Protein AF-K3WUP1-F1 (afdb_monomer)

Radius of gyration: 30.19 Å; Cα contacts (8 Å, |Δi|>4): 621; chains: 1; bounding box: 75×69×100 Å

Sequence (513 aa):
MDLMRRSAGNTTNGEFTIAFANGPIKFRSEEGVLYSRLFHIVDTDSDGYIGGAEGAAFIRRARLLNDANREIWRLASGGKSQEKLNKDCWFVAMKLVALVQSTGKCQMQSLYAGETLPLADFQFDRPPDNVLPDDSVPDFKRSFVVSVSTPVVVGSGYTRYTQYVISTKTNCKHFPCATAQVKRRFSDFEWLHQRLLSQFRGTIIPPIPEKRWTGNMDATFVEERRQALEHFINEVCNHEKLSQTLELQIILTASTEGLIAGKDILKVQSAAAAYVPTPASVTSLWSSWKDGIFLSSSSVQQVEIKTDDDYAKIGEHIEQYEKRISEVKRCSDLVYASQRSDGYEMSRFGSYLTALSVHEKNDNEMKRLAEIAGDNFETVSNLYQDQLDKILAMYVSIIRYQTGKVDAVKTVMSNRESAIYEVHQANASMQRNKERFAAARASSGAAASAMRAEQKMASAEDRMNHAKEQVQFIASSLKVESKRMDTGKTSDLKNALLALANLELDYHIQRAA

Nearest PDB structures (foldseek):
  8afz-assembly1_A  TM=7.523E-01  e=1.894E-14  Homo sapiens
  7blq-assembly1_L  TM=9.179E-01  e=4.693E-05  Thermochaetoides thermophila DSM 1495
  1x04-assembly1_A-2  TM=5.869E-01  e=2.512E-04  Homo sapiens
  1i49-assembly1_B  TM=5.441E-01  e=6.303E-03  Homo sapiens
  1wdz-assembly1_B  TM=5.493E-01  e=1.900E-02  Homo sapiens

Mean predicted aligned error: 9.32 Å

Secondary structure (DSSP, 8-state):
-----S-----SSSEEEEEETTEEEEEEHHHHHHHHHHHHHH-SS-SSSEEHHHHHHHHGGG---HHHHHHHHHHHTTTS--SEE-HHHHHHHHHHHHHHHHHS---HHHHHTT--PPPP---TT-S-TT----TTS------EEEEEPPPEEESSGGG-EEEEEEEEEE--TTSS-SEEEEEEEHHHHHHHHHHHHHH-TTS-PPP-----SSSTT-HHHHHHHHHHHHHHHHHHHHSTTGGG-HHHHHHHH--HHHHHHHHHHS---TT-SS----HHHHHHHHHHHHTTGGGTT--SPPPP-PPPHHHHHHHHHHHHHHHHHHHHHHHHHHHHHHHHHHHHHHHHHHHHHHHHHHH--S-HHHHHHHHHHHHHHHHHHHHHHHHHHHHIIIIIHHHHHHHHHHHHHHHHHHHHHHHHHHHHHHHHHHHHHHHHHHHHHHSTT-HHHHHHHHHHHHHHHHHHHHHHHHHHHHHHHHHHHHHHHHTTHHHHHHHHHHHHHHHHHHHHHHHH-

Structure (mmCIF, N/CA/C/O backbone):
data_AF-K3WUP1-F1
#
_entry.id   AF-K3WUP1-F1
#
loop_
_atom_site.group_PDB
_atom_site.id
_atom_site.type_symbol
_atom_site.label_atom_id
_atom_site.label_alt_id
_atom_site.label_comp_id
_atom_site.label_asym_id
_atom_site.label_entity_id
_atom_site.label_seq_id
_atom_site.pdbx_PDB_ins_code
_atom_site.Cartn_x
_atom_site.Cartn_y
_atom_site.Cartn_z
_atom_site.occupancy
_atom_site.B_iso_or_equiv
_atom_site.auth_seq_id
_atom_site.auth_comp_id
_atom_site.auth_asym_id
_atom_site.auth_atom_id
_atom_site.pdbx_PDB_model_num
ATOM 1 N N . MET A 1 1 ? -29.099 -9.195 -11.859 1.00 32.31 1 MET A N 1
ATOM 2 C CA . MET A 1 1 ? -30.384 -8.829 -11.223 1.00 32.31 1 MET A CA 1
ATOM 3 C C . MET A 1 1 ? -31.440 -9.937 -11.362 1.00 32.31 1 MET A C 1
ATOM 5 O O . MET A 1 1 ? -32.612 -9.635 -11.249 1.00 32.31 1 MET A O 1
ATOM 9 N N . ASP A 1 2 ? -31.061 -11.216 -11.515 1.00 30.95 2 ASP A N 1
ATOM 10 C CA . ASP A 1 2 ? -32.037 -12.280 -11.830 1.00 30.95 2 ASP A CA 1
ATOM 11 C C . ASP A 1 2 ? -31.750 -13.628 -11.139 1.00 30.95 2 ASP A C 1
ATOM 13 O O . ASP A 1 2 ? -31.828 -14.691 -11.740 1.00 30.95 2 ASP A O 1
ATOM 17 N N . LEU A 1 3 ? -31.425 -13.599 -9.840 1.00 27.55 3 LEU A N 1
ATOM 18 C CA . LEU A 1 3 ? -31.334 -14.815 -9.005 1.00 27.55 3 LEU A CA 1
ATOM 19 C C . LEU A 1 3 ? -31.997 -14.668 -7.615 1.00 27.55 3 LEU A C 1
ATOM 21 O O . LEU A 1 3 ? -31.815 -15.509 -6.745 1.00 27.55 3 LEU A O 1
ATOM 25 N N . MET A 1 4 ? -32.832 -13.641 -7.402 1.00 31.47 4 MET A N 1
ATOM 26 C CA . MET A 1 4 ? -33.546 -13.402 -6.128 1.00 31.47 4 MET A CA 1
ATOM 27 C C . MET A 1 4 ? -34.957 -14.021 -6.046 1.00 31.47 4 MET A C 1
ATOM 29 O O . MET A 1 4 ? -35.785 -13.605 -5.239 1.00 31.47 4 MET A O 1
ATOM 33 N N . ARG A 1 5 ? -35.272 -15.041 -6.848 1.00 34.00 5 ARG A N 1
ATOM 34 C CA . ARG A 1 5 ? -36.578 -15.718 -6.797 1.00 34.00 5 ARG A CA 1
ATOM 35 C C . ARG A 1 5 ? -36.406 -17.226 -6.688 1.00 34.00 5 ARG A C 1
ATOM 37 O O . ARG A 1 5 ? -36.456 -17.910 -7.702 1.00 34.00 5 ARG A O 1
ATOM 44 N N . ARG A 1 6 ? -36.248 -17.731 -5.459 1.00 32.34 6 ARG A N 1
ATOM 45 C CA . ARG A 1 6 ? -36.786 -19.033 -4.997 1.00 32.34 6 ARG A CA 1
ATOM 46 C C . ARG A 1 6 ? -36.466 -19.282 -3.516 1.00 32.34 6 ARG A C 1
ATOM 48 O O . ARG A 1 6 ? -35.546 -20.007 -3.187 1.00 32.34 6 ARG A O 1
ATOM 55 N N . SER A 1 7 ? -37.257 -18.642 -2.655 1.00 31.16 7 SER A N 1
ATOM 56 C CA . SER A 1 7 ? -37.889 -19.178 -1.430 1.00 31.16 7 SER A CA 1
ATOM 57 C C . SER A 1 7 ? -38.340 -17.982 -0.585 1.00 31.16 7 SER A C 1
ATOM 59 O O . SER A 1 7 ? -37.679 -17.560 0.361 1.00 31.16 7 SER A O 1
ATOM 61 N N . ALA A 1 8 ? -39.445 -17.361 -0.994 1.00 37.00 8 ALA A N 1
ATOM 62 C CA . ALA A 1 8 ? -40.066 -16.288 -0.232 1.00 37.00 8 ALA A CA 1
ATOM 63 C C . ALA A 1 8 ? -40.788 -16.896 0.980 1.00 37.00 8 ALA A C 1
ATOM 65 O O . ALA A 1 8 ? -41.881 -17.442 0.845 1.00 37.00 8 ALA A O 1
ATOM 66 N N . GLY A 1 9 ? -40.154 -16.819 2.148 1.00 33.12 9 GLY A N 1
ATOM 67 C CA . GLY A 1 9 ? -40.811 -16.934 3.446 1.00 33.12 9 GLY A CA 1
ATOM 68 C C . GLY A 1 9 ? -41.022 -15.533 4.019 1.00 33.12 9 GLY A C 1
ATOM 69 O O . GLY A 1 9 ? -40.049 -14.859 4.328 1.00 33.12 9 GLY A O 1
ATOM 70 N N . ASN A 1 10 ? -42.287 -15.107 4.081 1.00 35.31 10 ASN A N 1
ATOM 71 C CA . ASN A 1 10 ? -42.861 -13.961 4.805 1.00 35.31 10 ASN A CA 1
ATOM 72 C C . ASN A 1 10 ? -41.885 -12.934 5.434 1.00 35.31 10 ASN A C 1
ATOM 74 O O . ASN A 1 10 ? -41.433 -13.096 6.566 1.00 35.31 10 ASN A O 1
ATOM 78 N N . THR A 1 11 ? -41.653 -11.816 4.744 1.00 40.75 11 THR A N 1
ATOM 79 C CA . THR A 1 11 ? -40.975 -10.620 5.271 1.00 40.75 11 THR A CA 1
ATOM 80 C C . THR A 1 11 ? -41.997 -9.604 5.785 1.00 40.75 11 THR A C 1
ATOM 82 O O . THR A 1 11 ? -42.521 -8.795 5.023 1.00 40.75 11 THR A O 1
ATOM 85 N N . THR A 1 12 ? -42.268 -9.618 7.093 1.00 40.31 12 THR A N 1
ATOM 86 C CA . THR A 1 12 ? -43.030 -8.547 7.779 1.00 40.31 12 THR A CA 1
ATOM 87 C C . THR A 1 12 ? -42.296 -7.912 8.959 1.00 40.31 12 THR A C 1
ATOM 89 O O . THR A 1 12 ? -42.882 -7.141 9.699 1.00 40.31 12 THR A O 1
ATOM 92 N N . ASN A 1 13 ? -41.002 -8.163 9.108 1.00 50.41 13 ASN A N 1
ATOM 93 C CA . ASN A 1 13 ? -40.046 -7.348 9.862 1.00 50.41 13 ASN A CA 1
ATOM 94 C C . ASN A 1 13 ? -38.678 -7.619 9.225 1.00 50.41 13 ASN A C 1
ATOM 96 O O . ASN A 1 13 ? -38.536 -8.629 8.543 1.00 50.41 13 ASN A O 1
ATOM 100 N N . GLY A 1 14 ? -37.690 -6.735 9.370 1.00 70.62 14 GLY A N 1
ATOM 101 C CA . GLY A 1 14 ? -36.352 -6.879 8.771 1.00 70.62 14 GLY A CA 1
ATOM 102 C C . GLY A 1 14 ? -35.515 -8.045 9.322 1.00 70.62 14 GLY A C 1
ATOM 103 O O . GLY A 1 14 ? -34.340 -7.857 9.615 1.00 70.62 14 GLY A O 1
ATOM 104 N N . GLU A 1 15 ? -36.105 -9.223 9.487 1.00 85.81 15 GLU A N 1
ATOM 105 C CA . GLU A 1 15 ? -35.536 -10.452 10.017 1.00 85.81 15 GLU A CA 1
ATOM 106 C C . GLU A 1 15 ? -35.808 -11.609 9.045 1.00 85.81 15 GLU A C 1
ATOM 108 O O . GLU A 1 15 ? -36.813 -11.627 8.334 1.00 85.81 15 GLU A O 1
ATOM 113 N N . PHE A 1 16 ? -34.915 -12.591 9.019 1.00 91.38 16 PHE A N 1
ATOM 114 C CA . PHE A 1 16 ? -35.068 -13.838 8.274 1.00 91.38 16 PHE A CA 1
ATOM 115 C C . PHE A 1 16 ? -34.646 -15.016 9.153 1.00 91.38 16 PHE A C 1
ATOM 117 O O . PHE A 1 16 ? -34.071 -14.838 10.224 1.00 91.38 16 PHE A O 1
ATOM 124 N N . THR A 1 17 ? -34.971 -16.239 8.745 1.00 91.81 17 THR A N 1
ATOM 125 C CA . THR A 1 17 ? -34.700 -17.442 9.539 1.00 91.81 17 THR A CA 1
ATOM 126 C C . THR A 1 17 ? -33.963 -18.469 8.698 1.00 91.81 17 THR A C 1
ATOM 128 O O . THR A 1 17 ? -34.346 -18.712 7.557 1.00 91.81 17 THR A O 1
ATOM 131 N N . ILE A 1 18 ? -32.937 -19.088 9.276 1.00 92.19 18 ILE A N 1
ATOM 132 C CA . ILE A 1 18 ? -32.230 -20.228 8.687 1.00 92.19 18 ILE A CA 1
ATOM 133 C C . ILE A 1 18 ? -32.629 -21.481 9.469 1.00 92.19 18 ILE A C 1
ATOM 135 O O . ILE A 1 18 ? -32.572 -21.497 10.701 1.00 92.19 18 ILE A O 1
ATOM 139 N N . ALA A 1 19 ? -33.053 -22.531 8.767 1.00 89.81 19 ALA A N 1
ATOM 140 C CA . ALA A 1 19 ? -33.329 -23.826 9.382 1.00 89.81 19 ALA A CA 1
ATOM 141 C C . ALA A 1 19 ? -32.004 -24.533 9.702 1.00 89.81 19 ALA A C 1
ATOM 143 O O . ALA A 1 19 ? -31.214 -24.780 8.794 1.00 89.81 19 ALA A O 1
ATOM 144 N N . PHE A 1 20 ? -31.746 -24.857 10.975 1.00 89.81 20 PHE A N 1
ATOM 145 C CA . PHE A 1 20 ? -30.449 -25.405 11.373 1.00 89.81 20 PHE A CA 1
ATOM 146 C C . PHE A 1 20 ? -30.540 -26.481 12.463 1.00 89.81 20 PHE A C 1
ATOM 148 O O . PHE A 1 20 ? -30.850 -26.199 13.622 1.00 89.81 20 PHE A O 1
ATOM 155 N N . ALA A 1 21 ? -30.176 -27.717 12.106 1.00 83.19 21 ALA A N 1
ATOM 156 C CA . ALA A 1 21 ? -30.134 -28.886 12.990 1.00 83.19 21 ALA A CA 1
ATOM 157 C C . ALA A 1 21 ? -31.398 -29.049 13.862 1.00 83.19 21 ALA A C 1
ATOM 159 O O . ALA A 1 21 ? -32.394 -29.596 13.398 1.00 83.19 21 ALA A O 1
ATOM 160 N N . ASN A 1 22 ? -31.352 -28.563 15.107 1.00 80.31 22 ASN A N 1
ATOM 161 C CA . ASN A 1 22 ? -32.384 -28.744 16.129 1.00 80.31 22 ASN A CA 1
ATOM 162 C C . ASN A 1 22 ? -33.434 -27.619 16.179 1.00 80.31 22 ASN A C 1
ATOM 164 O O . ASN A 1 22 ? -34.315 -27.660 17.035 1.00 80.31 22 ASN A O 1
ATOM 168 N N . GLY A 1 23 ? -33.357 -26.610 15.307 1.00 85.75 23 GLY A N 1
ATOM 169 C CA . GLY A 1 23 ? -34.370 -25.559 15.261 1.00 85.75 23 GLY A CA 1
ATOM 170 C C . GLY A 1 23 ? -34.062 -24.411 14.297 1.00 85.75 23 GLY A C 1
ATOM 171 O O . GLY A 1 23 ? -32.940 -24.275 13.807 1.00 85.75 23 GLY A O 1
ATOM 172 N N . PRO A 1 24 ? -35.059 -23.568 13.995 1.00 90.88 24 PRO A N 1
ATOM 173 C CA . PRO A 1 24 ? -34.840 -22.332 13.256 1.00 90.88 24 PRO A CA 1
ATOM 174 C C . PRO A 1 24 ? -34.000 -21.336 14.069 1.00 90.88 24 PRO A C 1
ATOM 176 O O . PRO A 1 24 ? -34.234 -21.152 15.262 1.00 90.88 24 PRO A O 1
ATOM 179 N N . ILE A 1 25 ? -33.064 -20.648 13.413 1.00 92.62 25 ILE A N 1
ATOM 180 C CA . ILE A 1 25 ? -32.285 -19.548 13.997 1.00 92.62 25 ILE A CA 1
ATOM 181 C C . ILE A 1 25 ? -32.686 -18.254 13.293 1.00 92.62 25 ILE A C 1
ATOM 183 O O . ILE A 1 25 ? -32.638 -18.167 12.064 1.00 92.62 25 ILE A O 1
ATOM 187 N N . LYS A 1 26 ? -33.090 -17.249 14.074 1.00 92.56 26 LYS A N 1
ATOM 188 C CA . LYS A 1 26 ? -33.492 -15.931 13.564 1.00 92.56 26 LYS A CA 1
ATOM 189 C C . LYS A 1 26 ? -32.275 -15.044 13.331 1.00 92.56 26 LYS A C 1
ATOM 191 O O . LYS A 1 26 ? -31.355 -15.039 14.146 1.00 92.56 26 LYS A O 1
ATOM 196 N N . PHE A 1 27 ? -32.302 -14.250 12.271 1.00 93.50 27 PHE A N 1
ATOM 197 C CA . PHE A 1 27 ? -31.271 -13.285 11.904 1.00 93.50 27 PHE A CA 1
ATOM 198 C C . PHE A 1 27 ? -31.891 -11.938 11.558 1.00 93.50 27 PHE A C 1
ATOM 200 O O . PHE A 1 27 ? -32.943 -11.882 10.927 1.00 93.50 27 PHE A O 1
ATOM 207 N N . ARG A 1 28 ? -31.215 -10.851 11.918 1.00 93.06 28 ARG A N 1
ATOM 208 C CA . ARG A 1 28 ? -31.559 -9.491 11.495 1.00 93.06 28 ARG A CA 1
ATOM 209 C C . ARG A 1 28 ? -31.004 -9.213 10.101 1.00 93.06 28 ARG A C 1
ATOM 211 O O . ARG A 1 28 ? -29.988 -9.773 9.692 1.00 93.06 28 ARG A O 1
ATOM 218 N N . SER A 1 29 ? -31.627 -8.289 9.379 1.00 91.06 29 SER A N 1
ATOM 219 C CA . SER A 1 29 ? -31.197 -7.883 8.035 1.00 91.06 29 SER A CA 1
ATOM 220 C C . SER A 1 29 ? -29.746 -7.380 8.021 1.00 91.06 29 SER A C 1
ATOM 222 O O . SER A 1 29 ? -28.966 -7.763 7.153 1.00 91.06 29 SER A O 1
ATOM 224 N N . GLU A 1 30 ? -29.341 -6.609 9.036 1.00 92.12 30 GLU A N 1
ATOM 225 C CA . GLU A 1 30 ? -27.955 -6.142 9.198 1.00 92.12 30 GLU A CA 1
ATOM 226 C C . GLU A 1 30 ? -26.942 -7.285 9.390 1.00 92.12 30 GLU A C 1
ATOM 228 O O . GLU A 1 30 ? -25.858 -7.236 8.805 1.00 92.12 30 GLU A O 1
ATOM 233 N N . GLU A 1 31 ? -27.310 -8.342 10.130 1.00 93.69 31 GLU A N 1
ATOM 234 C CA . GLU A 1 31 ? -26.494 -9.554 10.283 1.00 93.69 31 GLU A CA 1
ATOM 235 C C . GLU A 1 31 ? -26.344 -10.240 8.922 1.00 93.69 31 GLU A C 1
ATOM 237 O O . GLU A 1 31 ? -25.234 -10.569 8.511 1.00 93.69 31 GLU A O 1
ATOM 242 N N . GLY A 1 32 ? -27.444 -10.383 8.175 1.00 93.31 32 GLY A N 1
ATOM 243 C CA . GLY A 1 32 ? -27.424 -10.992 6.847 1.00 93.31 32 GLY A CA 1
ATOM 244 C C . GLY A 1 32 ? -26.537 -10.245 5.850 1.00 93.31 32 GLY A C 1
ATOM 245 O O . GLY A 1 32 ? -25.759 -10.873 5.128 1.00 93.31 32 GLY A O 1
ATOM 246 N N . VAL A 1 33 ? -26.599 -8.909 5.834 1.00 93.19 33 VAL A N 1
ATOM 247 C CA . VAL A 1 33 ? -25.748 -8.074 4.970 1.00 93.19 33 VAL A CA 1
ATOM 248 C C . VAL A 1 33 ? -24.273 -8.226 5.343 1.00 93.19 33 VAL A C 1
ATOM 250 O O . VAL A 1 33 ? -23.444 -8.460 4.460 1.00 93.19 33 VAL A O 1
ATOM 253 N N . LEU A 1 34 ? -23.933 -8.120 6.631 1.00 93.81 34 LEU A N 1
ATOM 254 C CA . LEU A 1 34 ? -22.550 -8.241 7.093 1.00 93.81 34 LEU A CA 1
ATOM 255 C C . LEU A 1 34 ? -22.000 -9.646 6.829 1.00 93.81 34 LEU A C 1
ATOM 257 O O . LEU A 1 34 ? -20.973 -9.785 6.168 1.00 93.81 34 LEU A O 1
ATOM 261 N N . TYR A 1 35 ? -22.688 -10.688 7.293 1.00 95.81 35 TYR A N 1
ATOM 262 C CA . TYR A 1 35 ? -22.208 -12.068 7.205 1.00 95.81 35 TYR A CA 1
ATOM 263 C C . TYR A 1 35 ? -22.129 -12.555 5.762 1.00 95.81 35 TYR A C 1
ATOM 265 O O . TYR A 1 35 ? -21.192 -13.278 5.423 1.00 95.81 35 TYR A O 1
ATOM 273 N N . SER A 1 36 ? -23.028 -12.093 4.885 1.00 95.81 36 SER A N 1
ATOM 274 C CA . SER A 1 36 ? -22.901 -12.359 3.453 1.00 95.81 36 SER A CA 1
ATOM 275 C C . SER A 1 36 ? -21.663 -11.693 2.859 1.00 95.81 36 SER A C 1
ATOM 277 O O . SER A 1 36 ? -21.010 -12.307 2.026 1.00 95.81 36 SER A O 1
ATOM 279 N N . ARG A 1 37 ? -21.319 -10.455 3.229 1.00 95.69 37 ARG A N 1
ATOM 280 C CA . ARG A 1 37 ? -20.093 -9.811 2.724 1.00 95.69 37 ARG A CA 1
ATOM 281 C C . ARG A 1 37 ? -18.837 -10.498 3.256 1.00 95.69 37 ARG A C 1
ATOM 283 O O . ARG A 1 37 ? -17.911 -10.729 2.487 1.00 95.69 37 ARG A O 1
ATOM 290 N N . LEU A 1 38 ? -18.837 -10.879 4.534 1.00 95.94 38 LEU A N 1
ATOM 291 C CA . LEU A 1 38 ? -17.745 -11.647 5.132 1.00 95.94 38 LEU A CA 1
ATOM 292 C C . LEU A 1 38 ? -17.550 -12.997 4.448 1.00 95.94 38 LEU A C 1
ATOM 294 O O . LEU A 1 38 ? -16.412 -13.378 4.213 1.00 95.94 38 LEU A O 1
ATOM 298 N N . PHE A 1 39 ? -18.638 -13.670 4.068 1.00 96.50 39 PHE A N 1
ATOM 299 C CA . PHE A 1 39 ? -18.562 -14.916 3.310 1.00 96.50 39 PHE A CA 1
ATOM 300 C C . PHE A 1 39 ? -17.738 -14.741 2.027 1.00 96.50 39 PHE A C 1
ATOM 302 O O . PHE A 1 39 ? -16.751 -15.437 1.854 1.00 96.50 39 PHE A O 1
ATOM 309 N N . HIS A 1 40 ? -18.055 -13.744 1.189 1.00 96.06 40 HIS A N 1
ATOM 310 C CA . HIS A 1 40 ? -17.310 -13.513 -0.058 1.00 96.06 40 HIS A CA 1
ATOM 311 C C . HIS A 1 40 ? -15.842 -13.120 0.176 1.00 96.06 40 HIS A C 1
ATOM 313 O O . HIS A 1 40 ? -14.995 -13.413 -0.658 1.00 96.06 40 HIS A O 1
ATOM 319 N N . ILE A 1 41 ? -15.525 -12.418 1.275 1.00 95.00 41 ILE A N 1
ATOM 320 C CA . ILE A 1 41 ? -14.134 -12.063 1.617 1.00 95.00 41 ILE A CA 1
ATOM 321 C C . ILE A 1 41 ? -13.315 -13.313 1.950 1.00 95.00 41 ILE A C 1
ATOM 323 O O . ILE A 1 41 ? -12.129 -13.367 1.625 1.00 95.00 41 ILE A O 1
ATOM 327 N N . VAL A 1 42 ? -13.932 -14.259 2.657 1.00 95.19 42 VAL A N 1
ATOM 328 C CA . VAL A 1 42 ? -13.260 -15.431 3.226 1.00 95.19 42 VAL A CA 1
ATOM 329 C C . VAL A 1 42 ? -13.240 -16.610 2.252 1.00 95.19 42 VAL A C 1
ATOM 331 O O . VAL A 1 42 ? -12.269 -17.354 2.281 1.00 95.19 42 VAL A O 1
ATOM 334 N N . ASP A 1 43 ? -14.249 -16.743 1.390 1.00 95.12 43 ASP A N 1
ATOM 335 C CA . ASP A 1 43 ? -14.295 -17.693 0.270 1.00 95.12 43 ASP A CA 1
ATOM 336 C C . ASP A 1 43 ? -13.309 -17.236 -0.824 1.00 95.12 43 ASP A C 1
ATOM 338 O O . ASP A 1 43 ? -13.630 -16.436 -1.717 1.00 95.12 43 ASP A O 1
ATOM 342 N N . THR A 1 44 ? -12.047 -17.649 -0.678 1.00 91.81 44 THR A N 1
ATOM 343 C CA . THR A 1 44 ? -10.954 -17.145 -1.519 1.00 91.81 44 THR A CA 1
ATOM 344 C C . THR A 1 44 ? -10.881 -17.827 -2.876 1.00 91.81 44 THR A C 1
ATOM 346 O O . THR A 1 44 ? -10.443 -17.195 -3.843 1.00 91.81 44 THR A O 1
ATOM 349 N N . ASP A 1 45 ? -11.343 -19.073 -2.974 1.00 91.31 45 ASP A N 1
ATOM 350 C CA . ASP A 1 45 ? -11.391 -19.848 -4.215 1.00 91.31 45 ASP A CA 1
ATOM 351 C C . ASP A 1 45 ? -12.743 -19.748 -4.951 1.00 91.31 45 ASP A C 1
ATOM 353 O O . ASP A 1 45 ? -12.829 -20.154 -6.113 1.00 91.31 45 ASP A O 1
ATOM 357 N N . SER A 1 46 ? -13.742 -19.086 -4.353 1.00 92.19 46 SER A N 1
ATOM 358 C CA . SER A 1 46 ? -15.089 -18.881 -4.912 1.00 92.19 46 SER A CA 1
ATOM 359 C C . SER A 1 46 ? -15.829 -20.191 -5.178 1.00 92.19 46 SER A C 1
ATOM 361 O O . SER A 1 46 ? -16.593 -20.289 -6.146 1.00 92.19 46 SER A O 1
ATOM 363 N N . ASP A 1 47 ? -15.593 -21.207 -4.345 1.00 93.62 47 ASP A N 1
ATOM 364 C CA . ASP A 1 47 ? -16.246 -22.511 -4.463 1.00 93.62 47 ASP A CA 1
ATOM 365 C C . ASP A 1 47 ? -17.640 -22.552 -3.805 1.00 93.62 47 ASP A C 1
ATOM 367 O O . ASP A 1 47 ? -18.380 -23.529 -3.968 1.00 93.62 47 ASP A O 1
ATOM 371 N N . GLY A 1 48 ? -18.039 -21.473 -3.119 1.00 94.12 48 GLY A N 1
ATOM 372 C CA . GLY A 1 48 ? -19.318 -21.373 -2.421 1.00 94.12 48 GLY A CA 1
ATOM 373 C C . GLY A 1 48 ? -19.318 -22.035 -1.041 1.00 94.12 48 GLY A C 1
ATOM 374 O O . GLY A 1 48 ? -20.390 -22.210 -0.443 1.00 94.12 48 GLY A O 1
ATOM 375 N N . TYR A 1 49 ? -18.143 -22.368 -0.512 1.00 95.50 49 TYR A N 1
ATOM 376 C CA . TYR A 1 49 ? -17.913 -22.907 0.819 1.00 95.50 49 TYR A CA 1
ATOM 377 C C . TYR A 1 49 ? -16.728 -22.201 1.498 1.00 95.50 49 TYR A C 1
ATOM 379 O O . TYR A 1 49 ? -15.904 -21.553 0.878 1.00 95.50 49 TYR A O 1
ATOM 387 N N . ILE A 1 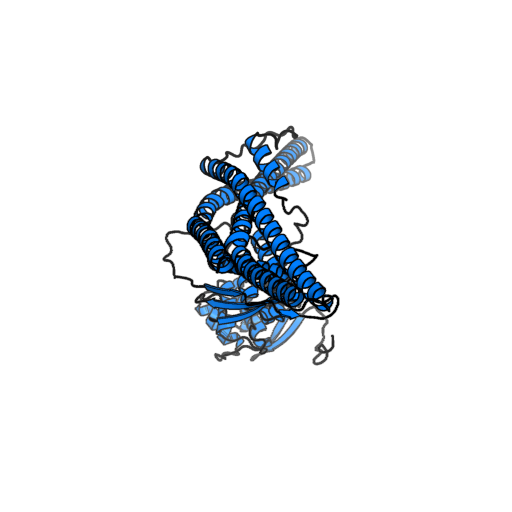50 ? -16.652 -22.312 2.825 1.00 94.75 50 ILE A N 1
ATOM 388 C CA . ILE A 1 50 ? -15.546 -21.781 3.628 1.00 94.75 50 ILE A CA 1
ATOM 389 C C . ILE A 1 50 ? -14.790 -22.970 4.205 1.00 94.75 50 ILE A C 1
ATOM 391 O O . ILE A 1 50 ? -15.325 -23.692 5.056 1.00 94.75 50 ILE A O 1
ATOM 395 N N . GLY A 1 51 ? -13.551 -23.181 3.778 1.00 92.75 51 GLY A N 1
ATOM 396 C CA . GLY A 1 51 ? -12.681 -24.213 4.328 1.00 92.75 51 GLY A CA 1
ATOM 397 C C . GLY A 1 51 ? -12.205 -23.900 5.748 1.00 92.75 51 GLY A C 1
ATOM 398 O O . GLY A 1 51 ? -12.119 -22.743 6.168 1.00 92.75 51 GLY A O 1
ATOM 399 N N . GLY A 1 52 ? -11.828 -24.940 6.500 1.00 89.75 52 GLY A N 1
ATOM 400 C CA . GLY A 1 52 ? -11.308 -24.795 7.868 1.00 89.75 52 GLY A CA 1
ATOM 401 C C . GLY A 1 52 ? -10.129 -23.824 8.000 1.00 89.75 52 GLY A C 1
ATOM 402 O O . GLY A 1 52 ? -10.061 -23.073 8.972 1.00 89.75 52 GLY A O 1
ATOM 403 N N . ALA A 1 53 ? -9.216 -23.795 7.024 1.00 88.06 53 ALA A N 1
ATOM 404 C CA . ALA A 1 53 ? -8.083 -22.867 7.021 1.00 88.06 53 ALA A CA 1
ATOM 405 C C . ALA A 1 53 ? -8.521 -21.408 6.800 1.00 88.06 53 ALA A C 1
ATOM 407 O O . ALA A 1 53 ? -8.107 -20.529 7.560 1.00 88.06 53 ALA A O 1
ATOM 408 N N . GLU A 1 54 ? -9.398 -21.169 5.821 1.00 91.56 54 GLU A N 1
ATOM 409 C CA . GLU A 1 54 ? -9.923 -19.843 5.476 1.00 91.56 54 GLU A CA 1
ATOM 410 C C . GLU A 1 54 ? -10.710 -19.241 6.640 1.00 91.56 54 GLU A C 1
ATOM 412 O O . GLU A 1 54 ? -10.409 -18.146 7.129 1.00 91.56 54 GLU A O 1
ATOM 417 N N . GLY A 1 55 ? -11.668 -20.011 7.155 1.00 90.94 55 GLY A N 1
ATOM 418 C CA . GLY A 1 55 ? -12.505 -19.591 8.263 1.00 90.94 55 GLY A CA 1
ATOM 419 C C . GLY A 1 55 ? -11.711 -19.391 9.551 1.00 90.94 55 GLY A C 1
ATOM 420 O O . GLY A 1 55 ? -11.913 -18.394 10.243 1.00 90.94 55 GLY A O 1
ATOM 421 N N . ALA A 1 56 ? -10.747 -20.267 9.860 1.00 88.00 56 ALA A N 1
ATOM 422 C CA . ALA A 1 56 ? -9.886 -20.082 11.027 1.00 88.00 56 ALA A CA 1
ATOM 423 C C . ALA A 1 56 ? -8.978 -18.849 10.900 1.00 88.00 56 ALA A C 1
ATOM 425 O O . ALA A 1 56 ? -8.771 -18.151 11.895 1.00 88.00 56 ALA A O 1
ATOM 426 N N . ALA A 1 57 ? -8.436 -18.560 9.712 1.00 87.12 57 ALA A N 1
ATOM 427 C CA . ALA A 1 57 ? -7.629 -17.362 9.478 1.00 87.12 57 ALA A CA 1
ATOM 428 C C . ALA A 1 57 ? -8.432 -16.081 9.749 1.00 87.12 57 ALA A C 1
ATOM 430 O O . ALA A 1 57 ? -7.930 -15.174 10.418 1.00 87.12 57 ALA A O 1
ATOM 431 N N . PHE A 1 58 ? -9.695 -16.045 9.314 1.00 91.50 58 PHE A N 1
ATOM 432 C CA . PHE A 1 58 ? -10.583 -14.908 9.537 1.00 91.50 58 PHE A CA 1
ATOM 433 C C . PHE A 1 58 ? -11.088 -14.805 10.986 1.00 91.50 58 PHE A C 1
ATOM 435 O O . PHE A 1 58 ? -10.935 -13.760 11.617 1.00 91.50 58 PHE A O 1
ATOM 442 N N . ILE A 1 59 ? -11.634 -15.884 11.559 1.00 90.44 59 ILE A N 1
ATOM 443 C CA . ILE A 1 59 ? -12.252 -15.872 12.901 1.00 90.44 59 ILE A CA 1
ATOM 444 C C . ILE A 1 59 ? -11.234 -15.526 13.998 1.00 90.44 59 ILE A C 1
ATOM 446 O O . ILE A 1 59 ? -11.601 -14.901 14.992 1.00 90.44 59 ILE A O 1
ATOM 450 N N . ARG A 1 60 ? -9.936 -15.812 13.812 1.00 87.56 60 ARG A N 1
ATOM 451 C CA . ARG A 1 60 ? -8.875 -15.353 14.736 1.00 87.56 60 ARG A CA 1
ATOM 452 C C . ARG A 1 60 ? -8.908 -13.841 14.989 1.00 87.56 60 ARG A C 1
ATOM 454 O O . ARG A 1 60 ? -8.498 -13.404 16.064 1.00 87.56 60 ARG A O 1
ATOM 461 N N . ARG A 1 61 ? -9.424 -13.042 14.047 1.00 88.75 61 ARG A N 1
ATOM 462 C CA . ARG A 1 61 ? -9.582 -11.587 14.202 1.00 88.75 61 ARG A CA 1
ATOM 463 C C . ARG A 1 61 ? -10.612 -11.202 15.269 1.00 88.75 61 ARG A C 1
ATOM 465 O O . ARG A 1 61 ? -10.467 -10.149 15.880 1.00 88.75 61 ARG A O 1
ATOM 472 N N . ALA A 1 62 ? -11.561 -12.087 15.586 1.00 90.50 62 ALA A N 1
ATOM 473 C CA . ALA A 1 62 ? -12.531 -11.904 16.669 1.00 90.50 62 ALA A CA 1
ATOM 474 C C . ALA A 1 62 ? -11.917 -12.002 18.082 1.00 90.50 62 ALA A C 1
ATOM 476 O O . ALA A 1 62 ? -12.617 -11.764 19.066 1.00 90.50 62 ALA A O 1
ATOM 477 N N . ARG A 1 63 ? -10.619 -12.348 18.194 1.00 86.38 63 ARG A N 1
ATOM 478 C CA . ARG A 1 63 ? -9.847 -12.439 19.453 1.00 86.38 63 ARG A CA 1
ATOM 479 C C . ARG A 1 63 ? -10.433 -13.394 20.495 1.00 86.38 63 ARG A C 1
ATOM 481 O O . ARG A 1 63 ? -10.272 -13.201 21.696 1.00 86.38 63 ARG A O 1
ATOM 488 N N . LEU A 1 64 ? -11.086 -14.449 20.029 1.00 88.56 64 LEU A N 1
ATOM 489 C CA . LEU A 1 64 ? -11.571 -15.520 20.888 1.00 88.56 64 LEU A CA 1
ATOM 490 C C . LEU A 1 64 ? -10.450 -16.516 21.210 1.00 88.56 64 LEU A C 1
ATOM 492 O O . LEU A 1 64 ? -9.510 -16.692 20.430 1.00 88.56 64 LEU A O 1
ATOM 496 N N . LEU A 1 65 ? -10.582 -17.208 22.345 1.00 87.00 65 LEU A N 1
ATOM 497 C CA . LEU A 1 65 ? -9.707 -18.323 22.714 1.00 87.00 65 LEU A CA 1
ATOM 498 C C . LEU A 1 65 ? -9.758 -19.429 21.645 1.00 87.00 65 LEU A C 1
ATOM 500 O O . LEU A 1 65 ? -10.797 -19.673 21.031 1.00 87.00 65 LEU A O 1
ATOM 504 N N . ASN A 1 66 ? -8.643 -20.139 21.446 1.00 85.00 66 ASN A N 1
ATOM 505 C CA . ASN A 1 66 ? -8.548 -21.197 20.431 1.00 85.00 66 ASN A CA 1
ATOM 506 C C . ASN A 1 66 ? -9.608 -22.298 20.609 1.00 85.00 66 ASN A C 1
ATOM 508 O O . ASN A 1 66 ? -10.129 -22.803 19.612 1.00 85.00 66 ASN A O 1
ATOM 512 N N . ASP A 1 67 ? -9.956 -22.631 21.853 1.00 88.62 67 ASP A N 1
ATOM 513 C CA . ASP A 1 67 ? -10.991 -23.624 22.158 1.00 88.62 67 ASP A CA 1
ATOM 514 C C . ASP A 1 67 ? -12.383 -23.131 21.758 1.00 88.62 67 ASP A C 1
ATOM 516 O O . ASP A 1 67 ? -13.149 -23.879 21.154 1.00 88.62 67 ASP A O 1
ATOM 520 N N . ALA A 1 68 ? -12.678 -21.846 21.987 1.00 89.56 68 ALA A N 1
ATOM 521 C CA . ALA A 1 68 ? -13.922 -21.232 21.536 1.00 89.56 68 ALA A CA 1
ATOM 522 C C . ALA A 1 68 ? -14.019 -21.225 20.003 1.00 89.56 68 ALA A C 1
ATOM 524 O O . ALA A 1 68 ? -15.061 -21.576 19.465 1.00 89.56 68 ALA A O 1
ATOM 525 N N . ASN A 1 69 ? -12.932 -20.920 19.284 1.00 88.06 69 ASN A N 1
ATOM 526 C CA . ASN A 1 69 ? -12.918 -20.969 17.813 1.00 88.06 69 ASN A CA 1
ATOM 527 C C . ASN A 1 69 ? -13.213 -22.373 17.274 1.00 88.06 69 ASN A C 1
ATOM 529 O O . ASN A 1 69 ? -13.977 -22.533 16.321 1.00 88.06 69 ASN A O 1
ATOM 533 N N . ARG A 1 70 ? -12.616 -23.398 17.892 1.00 88.88 70 ARG A N 1
ATOM 534 C CA . ARG A 1 70 ? -12.847 -24.798 17.521 1.00 88.88 70 ARG A CA 1
ATOM 535 C C . ARG A 1 70 ? -14.287 -25.217 17.800 1.00 88.88 70 ARG A C 1
ATOM 537 O O . ARG A 1 70 ? -14.894 -25.891 16.971 1.00 88.88 70 ARG A O 1
ATOM 544 N N . GLU A 1 71 ? -14.829 -24.800 18.940 1.00 91.25 71 GLU A N 1
ATOM 545 C CA . GLU A 1 71 ? -16.200 -25.122 19.324 1.00 91.25 71 GLU A CA 1
ATOM 546 C C . GLU A 1 71 ? -17.228 -24.410 18.438 1.00 91.25 71 GLU A C 1
ATOM 548 O O . GLU A 1 71 ? -18.176 -25.049 17.985 1.00 91.25 71 GLU A O 1
ATOM 553 N N . ILE A 1 72 ? -16.997 -23.140 18.083 1.00 92.75 72 ILE A N 1
ATOM 554 C CA . ILE A 1 72 ? -17.811 -22.405 17.102 1.00 92.75 72 ILE A CA 1
ATOM 555 C C . ILE A 1 72 ? -17.862 -23.171 15.781 1.00 92.75 72 ILE A C 1
ATOM 557 O O . ILE A 1 72 ? -18.950 -23.406 15.257 1.00 92.75 72 ILE A O 1
ATOM 561 N N . TRP A 1 73 ? -16.707 -23.606 15.265 1.00 91.88 73 TRP A N 1
ATOM 562 C CA . TRP A 1 73 ? -16.640 -24.374 14.019 1.00 91.88 73 TRP A CA 1
ATOM 563 C C . TRP A 1 73 ? -17.435 -25.680 14.108 1.00 91.88 73 TRP A C 1
ATOM 565 O O . TRP A 1 73 ? -18.231 -25.997 13.221 1.00 91.88 73 TRP A O 1
ATOM 575 N N . ARG A 1 74 ? -17.260 -26.428 15.203 1.00 91.62 74 ARG A N 1
ATOM 576 C CA . ARG A 1 74 ? -17.946 -27.703 15.443 1.00 91.62 74 ARG A CA 1
ATOM 577 C C . ARG A 1 74 ? -19.463 -27.527 15.523 1.00 91.62 74 ARG A C 1
ATOM 579 O O . ARG A 1 74 ? -20.201 -28.305 14.919 1.00 91.62 74 ARG A O 1
ATOM 586 N N . LEU A 1 75 ? -19.939 -26.520 16.254 1.00 91.81 75 LEU A N 1
ATOM 587 C CA . LEU A 1 75 ? -21.367 -26.243 16.428 1.00 91.81 75 LEU A CA 1
ATOM 588 C C . LEU A 1 75 ? -22.014 -25.736 15.135 1.00 91.81 75 LEU A C 1
ATOM 590 O O . LEU A 1 75 ? -23.067 -26.242 14.748 1.00 91.81 75 LEU A O 1
ATOM 594 N N . ALA A 1 76 ? -21.352 -24.818 14.428 1.00 91.62 76 ALA A N 1
ATOM 595 C CA . ALA A 1 76 ? -21.790 -24.316 13.126 1.00 91.62 76 ALA A CA 1
ATOM 596 C C . ALA A 1 76 ? -21.821 -25.400 12.036 1.00 91.62 76 ALA A C 1
ATOM 598 O O . ALA A 1 76 ? -22.562 -25.285 11.067 1.00 91.62 76 ALA A O 1
ATOM 599 N N . SER A 1 77 ? -21.073 -26.485 12.223 1.00 88.75 77 SER A N 1
ATOM 600 C CA . SER A 1 77 ? -21.091 -27.675 11.365 1.00 88.75 77 SER A CA 1
ATOM 601 C C . SER A 1 77 ? -22.160 -28.711 11.771 1.00 88.75 77 SER A C 1
ATOM 603 O O . SER A 1 77 ? -22.099 -29.879 11.378 1.00 88.75 77 SER A O 1
ATOM 605 N N . GLY A 1 78 ? -23.122 -28.339 12.623 1.00 83.81 78 GLY A N 1
ATOM 606 C CA . GLY A 1 78 ? -24.175 -29.242 13.104 1.00 83.81 78 GLY A CA 1
ATOM 607 C C . GLY A 1 78 ? -23.685 -30.256 14.143 1.00 83.81 78 GLY A C 1
ATOM 608 O O . GLY A 1 78 ? -24.253 -31.338 14.281 1.00 83.81 78 GLY A O 1
ATOM 609 N N . GLY A 1 79 ? -22.602 -29.938 14.856 1.00 77.38 79 GLY A N 1
ATOM 610 C CA . GLY A 1 79 ? -22.027 -30.769 15.915 1.00 77.38 79 GLY A CA 1
ATOM 611 C C . GLY A 1 79 ? -21.020 -31.821 15.440 1.00 77.38 79 GLY A C 1
ATOM 612 O O . GLY A 1 79 ? -20.390 -32.460 16.286 1.00 77.38 79 GLY A O 1
ATOM 613 N N . LYS A 1 80 ? -20.829 -31.972 14.125 1.00 74.25 80 LYS A N 1
ATOM 614 C CA . LYS A 1 80 ? -19.797 -32.814 13.495 1.00 74.25 80 LYS A CA 1
ATOM 615 C C . LYS A 1 80 ? -18.690 -31.912 12.956 1.00 74.25 80 LYS A C 1
ATOM 617 O O . LYS A 1 80 ? -19.003 -30.866 12.421 1.00 74.25 80 LYS A O 1
ATOM 622 N N . SER A 1 81 ? -17.416 -32.284 13.046 1.00 72.69 81 SER A N 1
ATOM 623 C CA . SER A 1 81 ? -16.333 -31.475 12.460 1.00 72.69 81 SER A CA 1
ATOM 624 C C . SER A 1 81 ? -16.320 -31.612 10.934 1.00 72.69 81 SER A C 1
ATOM 626 O O . SER A 1 81 ? -15.636 -32.483 10.402 1.00 72.69 81 SER A O 1
ATOM 628 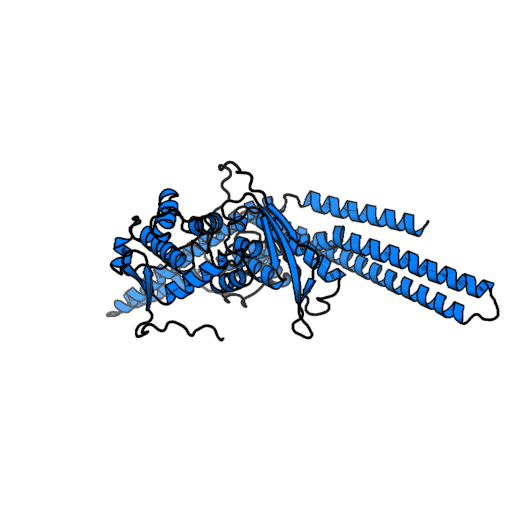N N . GLN A 1 82 ? -17.111 -30.794 10.235 1.00 81.81 82 GLN A N 1
ATOM 629 C CA . GLN A 1 82 ? -17.068 -30.711 8.776 1.00 81.81 82 GLN A CA 1
ATOM 630 C C . GLN A 1 82 ? -15.816 -29.954 8.323 1.00 81.81 82 GLN A C 1
ATOM 632 O O . GLN A 1 82 ? -15.342 -29.037 8.998 1.00 81.81 82 GLN A O 1
ATOM 637 N N . GLU A 1 83 ? -15.284 -30.349 7.168 1.00 85.50 83 GLU A N 1
ATOM 638 C CA . GLU A 1 83 ? -14.098 -29.727 6.573 1.00 85.50 83 GLU A CA 1
ATOM 639 C C . GLU A 1 83 ? -14.398 -28.334 5.997 1.00 85.50 83 GLU A C 1
ATOM 641 O O . GLU A 1 83 ? -13.544 -27.446 6.041 1.00 85.50 83 GLU A O 1
ATOM 646 N N . LYS A 1 84 ? -15.630 -28.134 5.506 1.00 92.44 84 LYS A N 1
ATOM 647 C CA . LYS A 1 84 ? -16.095 -26.893 4.885 1.00 92.44 84 LYS A CA 1
ATOM 648 C C . LYS A 1 84 ? -17.470 -26.475 5.412 1.00 92.44 84 LYS A C 1
ATOM 650 O O . LYS A 1 84 ? -18.319 -27.329 5.666 1.00 92.44 84 LYS A O 1
ATOM 655 N N . LEU A 1 85 ? -17.703 -25.168 5.532 1.00 93.56 85 LEU A N 1
ATOM 656 C CA . LEU A 1 85 ? -18.998 -24.580 5.884 1.00 93.56 85 LEU A CA 1
ATOM 657 C C . LEU A 1 85 ? -19.669 -24.005 4.639 1.00 93.56 85 LEU A C 1
ATOM 659 O O . LEU A 1 85 ? -19.071 -23.204 3.931 1.00 93.56 85 LEU A O 1
ATOM 663 N N . ASN A 1 86 ? -20.929 -24.358 4.396 1.00 94.25 86 ASN A N 1
ATOM 664 C CA . ASN A 1 86 ? -21.743 -23.629 3.423 1.00 94.25 86 ASN A CA 1
ATOM 665 C C . ASN A 1 86 ? -22.166 -22.257 3.988 1.00 94.25 86 ASN A C 1
ATOM 667 O O . ASN A 1 86 ? -21.917 -21.936 5.155 1.00 94.25 86 ASN A O 1
ATOM 671 N N . LYS A 1 87 ? -22.854 -21.456 3.170 1.00 93.88 87 LYS A N 1
ATOM 672 C CA . LYS A 1 87 ? -23.304 -20.110 3.549 1.00 93.88 87 LYS A CA 1
ATOM 673 C C . LYS A 1 87 ? -24.167 -20.072 4.818 1.00 93.88 87 LYS A C 1
ATOM 675 O O . LYS A 1 87 ? -23.952 -19.210 5.665 1.00 93.88 87 LYS A O 1
ATOM 680 N N . ASP A 1 88 ? -25.095 -21.008 4.988 1.00 94.62 88 ASP A N 1
ATOM 681 C CA . ASP A 1 88 ? -25.979 -21.048 6.159 1.00 94.62 88 ASP A CA 1
ATOM 682 C C . ASP A 1 88 ? -25.203 -21.399 7.436 1.00 94.62 88 ASP A C 1
ATOM 684 O O . ASP A 1 88 ? -25.327 -20.720 8.458 1.00 94.62 88 ASP A O 1
ATOM 688 N N . CYS A 1 89 ? -24.330 -22.407 7.365 1.00 94.56 89 CYS A N 1
ATOM 689 C CA . CYS A 1 89 ? -23.435 -22.779 8.457 1.00 94.56 89 CYS A CA 1
ATOM 690 C C . CYS A 1 89 ? -22.483 -21.627 8.824 1.00 94.56 89 CYS A C 1
ATOM 692 O O . CYS A 1 89 ? -22.236 -21.377 10.004 1.00 94.56 89 CYS A O 1
ATOM 694 N N . TRP A 1 90 ? -21.989 -20.875 7.836 1.00 95.56 90 TRP A N 1
ATOM 695 C CA . TRP A 1 90 ? -21.181 -19.677 8.070 1.00 95.56 90 TRP A CA 1
ATOM 696 C C . TRP A 1 90 ? -21.948 -18.600 8.844 1.00 95.56 90 TRP A C 1
ATOM 698 O O . TRP A 1 90 ? -21.413 -18.023 9.789 1.00 95.56 90 TRP A O 1
ATOM 708 N N . PHE A 1 91 ? -23.216 -18.352 8.506 1.00 95.75 91 PHE A N 1
ATOM 709 C CA . PHE A 1 91 ? -24.044 -17.379 9.228 1.00 95.75 91 PHE A CA 1
ATOM 710 C C . PHE A 1 91 ? -24.212 -17.782 10.695 1.00 95.75 91 PHE A C 1
ATOM 712 O O . PHE A 1 91 ? -24.079 -16.943 11.590 1.00 95.75 91 PHE A O 1
ATOM 719 N N . VAL A 1 92 ? -24.434 -19.074 10.952 1.00 94.44 92 VAL A N 1
ATOM 720 C CA . VAL A 1 92 ? -24.479 -19.618 12.315 1.00 94.44 92 VAL A CA 1
ATOM 721 C C . VAL A 1 92 ? -23.139 -19.421 13.027 1.00 94.44 92 VAL A C 1
ATOM 723 O O . VAL A 1 92 ? -23.133 -18.961 14.168 1.00 94.44 92 VAL A O 1
ATOM 726 N N . ALA A 1 93 ? -22.007 -19.672 12.361 1.00 95.06 93 ALA A N 1
ATOM 727 C CA . ALA A 1 93 ? -20.677 -19.435 12.928 1.00 95.06 93 ALA A CA 1
ATOM 728 C C . ALA A 1 93 ? -20.471 -17.966 13.333 1.00 95.06 93 ALA A C 1
ATOM 730 O O . ALA A 1 93 ? -20.031 -17.693 14.449 1.00 95.06 93 ALA A O 1
ATOM 731 N N . MET A 1 94 ? -20.832 -17.010 12.471 1.00 96.06 94 MET A N 1
ATOM 732 C CA . MET A 1 94 ? -20.696 -15.578 12.771 1.00 96.06 94 MET A CA 1
ATOM 733 C C . MET A 1 94 ? -21.596 -15.135 13.931 1.00 96.06 94 MET A C 1
ATOM 735 O O . MET A 1 94 ? -21.183 -14.329 14.766 1.00 96.06 94 MET A O 1
ATOM 739 N N . LYS A 1 95 ? -22.803 -15.697 14.036 1.00 94.69 95 LYS A N 1
ATOM 740 C CA . LYS A 1 95 ? -23.705 -15.421 15.160 1.00 94.69 95 LYS A CA 1
ATOM 741 C C . LYS A 1 95 ? -23.220 -16.047 16.470 1.00 94.69 95 LYS A C 1
ATOM 743 O O . LYS A 1 95 ? -23.350 -15.436 17.527 1.00 94.69 95 LYS A O 1
ATOM 748 N N . LEU A 1 96 ? -22.594 -17.224 16.410 1.00 94.25 96 LEU A N 1
ATOM 749 C CA . LEU A 1 96 ? -21.917 -17.829 17.559 1.00 94.25 96 LEU A CA 1
ATOM 750 C C . LEU A 1 96 ? -20.714 -16.994 18.020 1.00 94.25 96 LEU A C 1
ATOM 752 O O . LEU A 1 96 ? -20.504 -16.876 19.225 1.00 94.25 96 LEU A O 1
ATOM 756 N N . VAL A 1 97 ? -19.963 -16.368 17.105 1.00 95.25 97 VAL A N 1
ATOM 757 C CA . VAL A 1 97 ? -18.916 -15.395 17.474 1.00 95.25 97 VAL A CA 1
ATOM 758 C C . VAL A 1 97 ? -19.523 -14.250 18.289 1.00 95.25 97 VAL A C 1
ATOM 760 O O . VAL A 1 97 ? -19.044 -13.980 19.389 1.00 95.25 97 VAL A O 1
ATOM 763 N N . ALA A 1 98 ? -20.613 -13.638 17.811 1.00 94.12 98 ALA A N 1
ATOM 764 C CA . ALA A 1 98 ? -21.308 -12.574 18.543 1.00 94.12 98 ALA A CA 1
ATOM 765 C C . ALA A 1 98 ? -21.805 -13.030 19.929 1.00 94.12 98 ALA A C 1
ATOM 767 O O . ALA A 1 98 ? -21.677 -12.294 20.913 1.00 94.12 98 ALA A O 1
ATOM 768 N N . LEU A 1 99 ? -22.323 -14.262 20.035 1.00 94.12 99 LEU A N 1
ATOM 769 C CA . LEU A 1 99 ? -22.757 -14.842 21.310 1.00 94.12 99 LEU A CA 1
ATOM 770 C C . LEU A 1 99 ? -21.588 -14.973 22.288 1.00 94.12 99 LEU A C 1
ATOM 772 O O . LEU A 1 99 ? -21.702 -14.558 23.444 1.00 94.12 99 LEU A O 1
ATOM 776 N N . VAL A 1 100 ? -20.472 -15.551 21.840 1.00 94.31 100 VAL A N 1
ATOM 777 C CA . VAL A 1 100 ? -19.295 -15.769 22.689 1.00 94.31 100 VAL A CA 1
ATOM 778 C C . VAL A 1 100 ? -18.707 -14.433 23.135 1.00 94.31 100 VAL A C 1
ATOM 780 O O . VAL A 1 100 ? -18.351 -14.297 24.302 1.00 94.31 100 VAL A O 1
ATOM 783 N N . GLN A 1 101 ? -18.664 -13.428 22.258 1.00 93.25 101 GLN A N 1
ATOM 784 C CA . GLN A 1 101 ? -18.208 -12.081 22.615 1.00 93.25 101 GLN A CA 1
ATOM 785 C C . GLN A 1 101 ? -19.101 -11.415 23.669 1.00 93.25 101 GLN A C 1
ATOM 787 O O . GLN A 1 101 ? -18.599 -10.683 24.516 1.00 93.25 101 GLN A O 1
ATOM 792 N N . SER A 1 102 ? -20.405 -11.695 23.644 1.00 91.75 102 SER A N 1
ATOM 793 C CA . SER A 1 102 ? -21.375 -11.077 24.556 1.00 91.75 102 SER A CA 1
ATOM 794 C C . SER A 1 102 ? -21.497 -11.807 25.897 1.00 91.75 102 SER A C 1
ATOM 796 O O . SER A 1 102 ? -21.721 -11.177 26.925 1.00 91.75 102 SER A O 1
ATOM 798 N N . THR A 1 103 ? -21.378 -13.138 25.901 1.00 89.94 103 THR A N 1
ATOM 799 C CA . THR A 1 103 ? -21.724 -13.984 27.062 1.00 89.94 103 THR A CA 1
ATOM 800 C C . THR A 1 103 ? -20.558 -14.813 27.603 1.00 89.94 103 THR A C 1
ATOM 802 O O . THR A 1 103 ? -20.664 -15.395 28.683 1.00 89.94 103 THR A O 1
ATOM 805 N N . GLY A 1 104 ? -19.464 -14.932 26.846 1.00 88.06 104 GLY A N 1
ATOM 806 C CA . GLY A 1 104 ? -18.344 -15.831 27.137 1.00 88.06 104 GLY A CA 1
ATOM 807 C C . GLY A 1 104 ? -18.654 -17.322 26.952 1.00 88.06 104 GLY A C 1
ATOM 808 O O . GLY A 1 104 ? -17.777 -18.154 27.174 1.00 88.06 104 GLY A O 1
ATOM 809 N N . LYS A 1 105 ? -19.878 -17.689 26.548 1.00 88.94 105 LYS A N 1
ATOM 810 C CA . LYS A 1 105 ? -20.325 -19.082 26.406 1.00 88.94 105 LYS A CA 1
ATOM 811 C C . LYS A 1 105 ? -20.663 -19.396 24.951 1.00 88.94 105 LYS A C 1
ATOM 813 O O . LYS A 1 105 ? -21.281 -18.597 24.259 1.00 88.94 105 LYS A O 1
ATOM 818 N N . CYS A 1 106 ? -20.284 -20.588 24.493 1.00 87.69 106 CYS A N 1
ATOM 819 C CA . CYS A 1 106 ? -20.582 -21.076 23.147 1.00 87.69 106 CYS A CA 1
ATOM 820 C C . CYS A 1 106 ? -21.667 -22.162 23.225 1.00 87.69 106 CYS A C 1
ATOM 822 O O . CYS A 1 106 ? -21.357 -23.332 23.437 1.00 87.69 106 CYS A O 1
ATOM 824 N N . GLN A 1 107 ? -22.946 -21.776 23.157 1.00 88.56 107 GLN A N 1
ATOM 825 C CA . GLN A 1 107 ? -24.082 -22.696 23.319 1.00 88.56 107 GLN A CA 1
ATOM 826 C C . GLN A 1 107 ? -25.168 -22.437 22.269 1.00 88.56 107 GLN A C 1
ATOM 828 O O . GLN A 1 107 ? -25.634 -21.312 22.106 1.00 88.56 107 GLN A O 1
ATOM 833 N N . MET A 1 108 ? -25.616 -23.495 21.586 1.00 88.00 108 MET A N 1
ATOM 834 C CA . MET A 1 108 ? -26.650 -23.398 20.542 1.00 88.00 108 MET A CA 1
ATOM 835 C C . MET A 1 108 ? -28.031 -23.035 21.103 1.00 88.00 108 MET A C 1
ATOM 837 O O . MET A 1 108 ? -28.828 -22.411 20.410 1.00 88.00 108 MET A O 1
ATOM 841 N N . GLN A 1 109 ? -28.319 -23.400 22.356 1.00 86.56 109 GLN A N 1
ATOM 842 C CA . GLN A 1 109 ? -29.604 -23.136 23.011 1.00 86.56 109 GLN A CA 1
ATOM 843 C C . GLN A 1 109 ? -29.939 -21.637 23.037 1.00 86.56 109 GLN A C 1
ATOM 845 O O . GLN A 1 109 ? -31.077 -21.270 22.754 1.00 86.56 109 GLN A O 1
ATOM 850 N N . SER A 1 110 ? -28.946 -20.775 23.278 1.00 85.62 110 SER A N 1
ATOM 851 C CA . SER A 1 110 ? -29.113 -19.315 23.257 1.00 85.62 110 SER A CA 1
ATOM 852 C C . SER A 1 110 ? -29.475 -18.779 21.867 1.00 85.62 110 SER A C 1
ATOM 854 O O . SER A 1 110 ? -30.244 -17.828 21.751 1.00 85.62 110 SER A O 1
ATOM 856 N N . LEU A 1 111 ? -28.989 -19.417 20.792 1.00 87.31 111 LEU A N 1
ATOM 857 C CA . LEU A 1 111 ? -29.337 -19.031 19.418 1.00 87.31 111 LEU A CA 1
ATOM 858 C C . LEU A 1 111 ? -30.787 -19.400 19.082 1.00 87.31 111 LEU A C 1
ATOM 860 O O . LEU A 1 111 ? -31.475 -18.623 18.421 1.00 87.31 111 LEU A O 1
ATOM 864 N N . TYR A 1 112 ? -31.262 -20.556 19.554 1.00 88.44 112 TYR A N 1
ATOM 865 C CA . TYR A 1 112 ? -32.651 -20.989 19.360 1.00 88.44 112 TYR A CA 1
ATOM 866 C C . TYR A 1 112 ? -33.650 -20.170 20.185 1.00 88.44 112 TYR A C 1
ATOM 868 O O . TYR A 1 112 ? -34.782 -19.970 19.749 1.00 88.44 112 TYR A O 1
ATOM 876 N N . ALA A 1 113 ? -33.230 -19.659 21.347 1.00 84.69 113 ALA A N 1
ATOM 877 C CA . ALA A 1 113 ? -34.040 -18.767 22.177 1.00 84.69 113 ALA A CA 1
ATOM 878 C C . ALA A 1 113 ? -34.311 -17.402 21.509 1.00 84.69 113 ALA A C 1
ATOM 880 O O . ALA A 1 113 ? -35.245 -16.704 21.899 1.00 84.69 113 ALA A O 1
ATOM 881 N N . GLY A 1 114 ? -33.538 -17.040 20.477 1.00 79.56 114 GLY A N 1
ATOM 882 C CA . GLY A 1 114 ? -33.737 -15.810 19.711 1.00 79.56 114 GLY A CA 1
ATOM 883 C C . GLY A 1 114 ? -33.276 -14.547 20.438 1.00 79.56 114 GLY A C 1
ATOM 884 O O . GLY A 1 114 ? -33.863 -13.488 20.231 1.00 79.56 114 GLY A O 1
ATOM 885 N N . GLU A 1 115 ? -32.250 -14.647 21.286 1.00 79.00 115 GLU A N 1
ATOM 886 C CA . GLU A 1 115 ? -31.680 -13.493 21.986 1.00 79.00 115 GLU A CA 1
ATOM 887 C C . GLU A 1 115 ? -31.105 -12.453 21.006 1.00 79.00 115 GLU A C 1
ATOM 889 O O . GLU A 1 115 ? -30.429 -12.781 20.023 1.00 79.00 115 GLU A O 1
ATOM 894 N N . THR A 1 116 ? -31.354 -11.172 21.287 1.00 84.81 116 THR A N 1
ATOM 895 C CA . THR A 1 116 ? -30.804 -10.064 20.501 1.00 84.81 116 THR A CA 1
ATOM 896 C C . THR A 1 116 ? -29.354 -9.818 20.899 1.00 84.81 116 THR A C 1
ATOM 898 O O . THR A 1 116 ? -29.078 -9.296 21.976 1.00 84.81 116 THR A O 1
ATOM 901 N N . LEU A 1 117 ? -28.429 -10.163 20.004 1.00 87.75 117 LEU A N 1
ATOM 902 C CA . LEU A 1 117 ? -26.990 -9.973 20.196 1.00 87.75 117 LEU A CA 1
ATOM 903 C C . LEU A 1 117 ? -26.471 -8.760 19.404 1.00 87.75 117 LEU A C 1
ATOM 905 O O . LEU A 1 117 ? -26.996 -8.479 18.318 1.00 87.75 117 LEU A O 1
ATOM 909 N N . PRO A 1 118 ? -25.437 -8.050 19.893 1.00 91.00 118 PRO A N 1
ATOM 910 C CA . PRO A 1 118 ? -24.698 -7.092 19.074 1.00 91.00 118 PRO A CA 1
ATOM 911 C C . PRO A 1 118 ? -24.057 -7.788 17.862 1.00 91.00 118 PRO A C 1
ATOM 913 O O . PRO A 1 118 ? -23.912 -9.009 17.833 1.00 91.00 118 PRO A O 1
ATOM 916 N N . LEU A 1 119 ? -23.677 -7.015 16.841 1.00 91.12 119 LEU A N 1
ATOM 917 C CA . LEU A 1 119 ? -22.933 -7.562 15.704 1.00 91.12 119 LEU A CA 1
ATOM 918 C C . LEU A 1 119 ? -21.569 -8.094 16.165 1.00 91.12 119 LEU A C 1
ATOM 920 O O . LEU A 1 119 ? -20.941 -7.523 17.053 1.00 91.12 119 LEU A O 1
ATOM 924 N N . ALA A 1 120 ? -21.115 -9.175 15.528 1.00 91.88 120 ALA A N 1
ATOM 925 C CA . ALA A 1 120 ? -19.805 -9.754 15.799 1.00 91.88 120 ALA A CA 1
ATOM 926 C C . ALA A 1 120 ? -18.690 -8.749 15.470 1.00 91.88 120 ALA A C 1
ATOM 928 O O . ALA A 1 120 ? -18.640 -8.207 14.362 1.00 91.88 120 ALA A O 1
ATOM 929 N N . ASP A 1 121 ? -17.787 -8.531 16.424 1.00 91.19 121 ASP A N 1
ATOM 930 C CA . ASP A 1 121 ? -16.650 -7.626 16.285 1.00 91.19 121 ASP A CA 1
ATOM 931 C C . ASP A 1 121 ? -15.409 -8.391 15.803 1.00 91.19 121 ASP A C 1
ATOM 933 O O . ASP A 1 121 ? -14.813 -9.182 16.536 1.00 91.19 121 ASP A O 1
ATOM 937 N N . PHE A 1 122 ? -14.993 -8.143 14.563 1.00 90.44 122 PHE A N 1
ATOM 938 C CA . PHE A 1 122 ? -13.795 -8.742 13.965 1.00 90.44 122 PHE A CA 1
ATOM 939 C C . PHE A 1 122 ? -12.580 -7.812 13.985 1.00 90.44 122 PHE A C 1
ATOM 941 O O . PHE A 1 122 ? -11.607 -8.080 13.282 1.00 90.44 122 PHE A O 1
ATOM 948 N N . GLN A 1 123 ? -12.608 -6.736 14.778 1.00 86.50 123 GLN A N 1
ATOM 949 C CA . GLN A 1 123 ? -11.471 -5.833 14.963 1.00 86.50 123 GLN A CA 1
ATOM 950 C C . GLN A 1 123 ? -10.931 -5.284 13.631 1.00 86.50 123 GLN A C 1
ATOM 952 O O . GLN A 1 123 ? -9.720 -5.283 13.407 1.00 86.50 123 GLN A O 1
ATOM 957 N N . PHE A 1 124 ? -11.825 -4.846 12.736 1.00 84.44 124 PHE A N 1
ATOM 958 C CA . PHE A 1 124 ? -11.461 -4.382 11.389 1.00 84.44 124 PHE A CA 1
ATOM 959 C C . PHE A 1 124 ? -10.417 -3.261 11.392 1.00 84.44 124 PHE A C 1
ATOM 961 O O . PHE A 1 124 ? 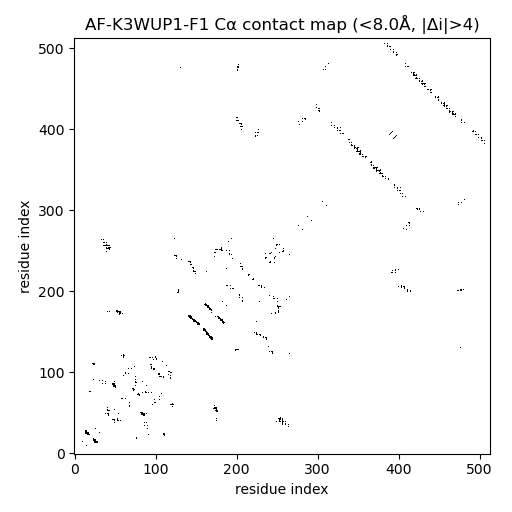-9.574 -3.222 10.505 1.00 84.44 124 PHE A O 1
ATOM 968 N N . ASP A 1 125 ? -10.416 -2.418 12.425 1.00 73.75 125 ASP A N 1
ATOM 969 C CA . ASP A 1 125 ? -9.480 -1.302 12.560 1.00 73.75 125 ASP A CA 1
ATOM 970 C C . ASP A 1 125 ? -8.215 -1.655 13.379 1.00 73.75 125 ASP A C 1
ATOM 972 O O . ASP A 1 125 ? -7.481 -0.761 13.807 1.00 73.75 125 ASP A O 1
ATOM 976 N N . ARG A 1 126 ? -7.913 -2.947 13.602 1.00 69.50 126 ARG A N 1
ATOM 977 C CA . ARG A 1 126 ? -6.681 -3.403 14.280 1.00 69.50 126 ARG A CA 1
ATOM 978 C C . ARG A 1 126 ? -5.650 -4.026 13.312 1.00 69.50 126 ARG A C 1
ATOM 980 O O . ARG A 1 126 ? -6.046 -4.633 12.320 1.00 69.50 126 ARG A O 1
ATOM 987 N N . PRO A 1 127 ? -4.337 -3.991 13.629 1.00 68.12 127 PRO A N 1
ATOM 988 C CA . PRO A 1 127 ? -3.723 -3.455 14.849 1.00 68.12 127 PRO A CA 1
ATOM 989 C C . PRO A 1 127 ? -3.924 -1.940 14.964 1.00 68.12 127 PRO A C 1
ATOM 991 O O . PRO A 1 127 ? -3.874 -1.256 13.945 1.00 68.12 127 PRO A O 1
ATOM 994 N N . PRO A 1 128 ? -4.220 -1.420 16.169 1.00 68.38 128 PRO A N 1
ATOM 995 C CA . PRO A 1 128 ? -4.393 0.010 16.323 1.00 68.38 128 PRO A CA 1
ATOM 996 C C . PRO A 1 128 ? -3.028 0.667 16.131 1.00 68.38 128 PRO A C 1
ATOM 998 O O . PRO A 1 128 ? -2.004 0.133 16.564 1.00 68.38 128 PRO A O 1
ATOM 1001 N N . ASP A 1 129 ? -3.012 1.808 15.449 1.00 77.00 129 ASP A N 1
ATOM 1002 C CA . ASP A 1 129 ? -1.757 2.463 15.088 1.00 77.00 129 ASP A CA 1
ATOM 1003 C C . ASP A 1 129 ? -0.906 2.797 16.318 1.00 77.00 129 ASP A C 1
ATOM 1005 O O . ASP A 1 129 ? 0.316 2.662 16.270 1.00 77.00 129 ASP A O 1
ATOM 1009 N N . ASN A 1 130 ? -1.573 3.106 17.440 1.00 71.81 130 ASN A N 1
ATOM 1010 C CA . ASN A 1 130 ? -0.983 3.508 18.716 1.00 71.81 130 ASN A CA 1
ATOM 1011 C C . ASN A 1 130 ? -0.114 2.453 19.430 1.00 71.81 130 ASN A C 1
ATOM 1013 O O . ASN A 1 130 ? 0.429 2.734 20.498 1.00 71.81 130 ASN A O 1
ATOM 1017 N N . VAL A 1 131 ? 0.025 1.253 18.866 1.00 70.38 131 VAL A N 1
ATOM 1018 C CA . VAL A 1 131 ? 0.931 0.220 19.375 1.00 70.38 131 VAL A CA 1
ATOM 1019 C C . VAL A 1 131 ? 2.293 0.401 18.718 1.00 70.38 131 VAL A C 1
ATOM 1021 O O . VAL A 1 131 ? 2.445 0.237 17.506 1.00 70.38 131 VAL A O 1
ATOM 1024 N N . LEU A 1 132 ? 3.290 0.749 19.528 1.00 65.94 132 LEU A N 1
ATOM 1025 C CA . LEU A 1 132 ? 4.682 0.744 19.094 1.00 65.94 132 LEU A CA 1
ATOM 1026 C C . LEU A 1 132 ? 5.191 -0.708 19.014 1.00 65.94 132 LEU A C 1
ATOM 1028 O O . LEU A 1 132 ? 4.745 -1.536 19.812 1.00 65.94 132 LEU A O 1
ATOM 1032 N N . PRO A 1 133 ? 6.095 -1.023 18.068 1.00 63.72 133 PRO A N 1
ATOM 1033 C CA . PRO A 1 133 ? 6.813 -2.296 18.044 1.00 63.72 133 PRO A CA 1
ATOM 1034 C C . PRO A 1 133 ? 7.415 -2.617 19.416 1.00 63.72 133 PRO A C 1
ATOM 1036 O O . PRO A 1 133 ? 8.040 -1.749 20.026 1.00 63.72 133 PRO A O 1
ATOM 1039 N N . ASP A 1 134 ? 7.209 -3.839 19.905 1.00 58.44 134 ASP A N 1
ATOM 1040 C CA . ASP A 1 134 ? 7.809 -4.322 21.150 1.00 58.44 134 ASP A CA 1
ATOM 1041 C C . ASP A 1 134 ? 9.062 -5.142 20.817 1.00 58.44 134 ASP A C 1
ATOM 1043 O O . ASP A 1 134 ? 8.966 -6.269 20.327 1.00 58.44 134 ASP A O 1
ATOM 1047 N N . ASP A 1 135 ? 10.238 -4.575 21.101 1.00 56.91 135 ASP A N 1
ATOM 1048 C CA . ASP A 1 135 ? 11.545 -5.202 20.856 1.00 56.91 135 ASP A CA 1
ATOM 1049 C C . ASP A 1 135 ? 11.755 -6.508 21.657 1.00 56.91 135 ASP A C 1
ATOM 1051 O O . ASP A 1 135 ? 12.716 -7.240 21.410 1.00 56.91 135 ASP A O 1
ATOM 1055 N N . SER A 1 136 ? 10.887 -6.821 22.630 1.00 52.62 136 SER A N 1
ATOM 1056 C CA . SER A 1 136 ? 11.005 -8.007 23.489 1.00 52.62 136 SER A CA 1
ATOM 1057 C C . SER A 1 136 ? 10.356 -9.280 22.927 1.00 52.62 136 SER A C 1
ATOM 1059 O O . SER A 1 136 ? 10.593 -10.372 23.454 1.00 52.62 136 SER A O 1
ATOM 1061 N N . VAL A 1 137 ? 9.563 -9.185 21.853 1.00 50.25 137 VAL A N 1
ATOM 1062 C CA . VAL A 1 137 ? 8.888 -10.348 21.258 1.00 50.25 137 VAL A CA 1
ATOM 1063 C C . VAL A 1 137 ? 9.841 -11.062 20.290 1.00 50.25 137 VAL A C 1
ATOM 1065 O O . VAL A 1 137 ? 10.290 -10.449 19.321 1.00 50.25 137 VAL A O 1
ATOM 1068 N N . PRO A 1 138 ? 10.140 -12.365 20.482 1.00 49.38 138 PRO A N 1
ATOM 1069 C CA . PRO A 1 138 ? 10.945 -13.120 19.530 1.00 49.38 138 PRO A CA 1
ATOM 1070 C C . PRO A 1 138 ? 10.304 -13.068 18.143 1.00 49.38 138 PRO A C 1
ATOM 1072 O O . PRO A 1 138 ? 9.129 -13.415 17.987 1.00 49.38 138 PRO A O 1
ATOM 1075 N N . ASP A 1 139 ? 11.085 -12.660 17.144 1.00 51.25 139 ASP A N 1
ATOM 1076 C CA . ASP A 1 139 ? 10.672 -12.607 15.747 1.00 51.25 139 ASP A CA 1
ATOM 1077 C C . ASP A 1 139 ? 10.328 -14.027 15.268 1.00 51.25 139 ASP A C 1
ATOM 1079 O O . ASP A 1 139 ? 11.176 -14.792 14.801 1.00 51.25 139 ASP A O 1
ATOM 1083 N N . PHE A 1 140 ? 9.062 -14.434 15.405 1.00 54.50 140 PHE A N 1
ATOM 1084 C CA . PHE A 1 140 ? 8.523 -15.479 14.547 1.00 54.50 140 PHE A CA 1
ATOM 1085 C C . PHE A 1 140 ? 8.663 -14.931 13.136 1.00 54.50 140 PHE A C 1
ATOM 1087 O O . PHE A 1 140 ? 7.840 -14.116 12.728 1.00 54.50 140 PHE A O 1
ATOM 1094 N N . LYS A 1 141 ? 9.729 -15.353 12.446 1.00 68.69 141 LYS A N 1
ATOM 1095 C CA . LYS A 1 141 ? 10.178 -14.817 11.160 1.00 68.69 141 LYS A CA 1
ATOM 1096 C C . LYS A 1 141 ? 9.062 -14.942 10.124 1.00 68.69 141 LYS A C 1
ATOM 1098 O O . LYS A 1 141 ? 8.951 -15.944 9.409 1.00 68.69 141 LYS A O 1
ATOM 1103 N N . ARG A 1 142 ? 8.181 -13.943 10.103 1.00 77.88 142 ARG A N 1
ATOM 1104 C CA . ARG A 1 142 ? 7.116 -13.783 9.121 1.00 77.88 142 ARG A CA 1
ATOM 1105 C C . ARG A 1 142 ? 7.813 -13.608 7.790 1.00 77.88 142 ARG A C 1
ATOM 1107 O O . ARG A 1 142 ? 8.709 -12.779 7.664 1.00 77.88 142 ARG A O 1
ATOM 1114 N N . SER A 1 143 ? 7.444 -14.423 6.820 1.00 86.56 143 SER A N 1
ATOM 1115 C CA . SER A 1 143 ? 7.995 -14.324 5.482 1.00 86.56 143 SER A CA 1
ATOM 1116 C C . SER A 1 143 ? 6.879 -14.014 4.509 1.00 86.56 143 SER A C 1
ATOM 1118 O O . SER A 1 143 ? 5.817 -14.639 4.520 1.00 86.56 143 SER A O 1
ATOM 1120 N N . PHE A 1 144 ? 7.146 -13.031 3.662 1.00 92.06 144 PHE A N 1
ATOM 1121 C CA . PHE A 1 144 ? 6.354 -12.734 2.491 1.00 92.06 144 PHE A CA 1
ATOM 1122 C C . PHE A 1 144 ? 7.271 -12.757 1.283 1.00 92.06 144 PHE A C 1
ATOM 1124 O O . PHE A 1 144 ? 8.371 -12.210 1.304 1.00 92.06 144 PHE A O 1
ATOM 1131 N N . VAL A 1 145 ? 6.802 -13.404 0.229 1.00 93.50 145 VAL A N 1
ATOM 1132 C CA . VAL A 1 145 ? 7.368 -13.281 -1.107 1.00 93.50 145 VAL A CA 1
ATOM 1133 C C . VAL A 1 145 ? 6.206 -12.901 -2.001 1.00 93.50 145 VAL A C 1
ATOM 1135 O O . VAL A 1 145 ? 5.334 -13.734 -2.265 1.00 93.50 145 VAL A O 1
ATOM 1138 N N . VAL A 1 146 ? 6.154 -11.631 -2.398 1.00 96.00 146 VAL A N 1
ATOM 1139 C CA . VAL A 1 146 ? 5.104 -11.107 -3.268 1.00 96.00 146 VAL A CA 1
ATOM 1140 C C . VAL A 1 146 ? 5.728 -10.650 -4.572 1.00 96.00 146 VAL A C 1
ATOM 1142 O O . VAL A 1 146 ? 6.667 -9.859 -4.564 1.00 96.00 146 VAL A O 1
ATOM 1145 N N . SER A 1 147 ? 5.186 -11.134 -5.685 1.00 96.19 147 SER A N 1
ATOM 1146 C CA . SER A 1 147 ? 5.518 -10.626 -7.009 1.00 96.19 147 SER A CA 1
ATOM 1147 C C . SER A 1 147 ? 4.290 -10.062 -7.708 1.00 96.19 147 SER A C 1
ATOM 1149 O O . SER A 1 147 ? 3.169 -10.554 -7.542 1.00 96.19 147 SER A O 1
ATOM 1151 N N . VAL A 1 148 ? 4.505 -9.018 -8.500 1.00 94.75 148 VAL A N 1
ATOM 1152 C CA . VAL A 1 148 ? 3.490 -8.387 -9.344 1.00 94.75 148 VAL A CA 1
ATOM 1153 C C . VAL A 1 148 ? 3.898 -8.641 -10.788 1.00 94.75 148 VAL A C 1
ATOM 1155 O O . VAL A 1 148 ? 4.882 -8.084 -11.262 1.00 94.75 148 VAL A O 1
ATOM 1158 N N . SER A 1 149 ? 3.175 -9.518 -11.484 1.00 89.25 149 SER A N 1
ATOM 1159 C CA . SER A 1 149 ? 3.514 -9.928 -12.849 1.00 89.25 149 SER A CA 1
ATOM 1160 C C . SER A 1 149 ? 3.213 -8.848 -13.887 1.00 89.25 149 SER A C 1
ATOM 1162 O O . SER A 1 149 ? 2.508 -7.870 -13.617 1.00 89.25 149 SER A O 1
ATOM 1164 N N . THR A 1 150 ? 3.678 -9.098 -15.113 1.00 73.56 150 THR A N 1
ATOM 1165 C CA . THR A 1 150 ? 3.436 -8.255 -16.284 1.00 73.56 150 THR A CA 1
ATOM 1166 C C . THR A 1 150 ? 1.942 -7.936 -16.447 1.00 73.56 150 THR A C 1
ATOM 1168 O O . THR A 1 150 ? 1.099 -8.832 -16.305 1.00 73.56 150 THR A O 1
ATOM 1171 N N . PRO A 1 151 ? 1.605 -6.663 -16.710 1.00 81.94 151 PRO A N 1
ATOM 1172 C CA . PRO A 1 151 ? 0.238 -6.192 -16.917 1.00 81.94 151 PRO A CA 1
ATOM 1173 C C . PRO A 1 151 ? -0.494 -6.907 -18.060 1.00 81.94 151 PRO A C 1
ATOM 1175 O O . PRO A 1 151 ? 0.060 -7.124 -19.133 1.00 81.94 151 PRO A O 1
ATOM 1178 N N . VAL A 1 152 ? -1.790 -7.154 -17.876 1.00 84.38 152 VAL A N 1
ATOM 1179 C CA . VAL A 1 152 ? -2.727 -7.539 -18.938 1.00 84.38 152 VAL A CA 1
ATOM 1180 C C . VAL A 1 152 ? -3.774 -6.441 -19.083 1.00 84.38 152 VAL A C 1
ATOM 1182 O O . VAL A 1 152 ? -4.393 -6.029 -18.098 1.00 84.38 152 VAL A O 1
ATOM 1185 N N . VAL A 1 153 ? -3.991 -5.958 -20.308 1.00 83.12 153 VAL A N 1
ATOM 1186 C CA . VAL A 1 153 ? -5.079 -5.015 -20.599 1.00 83.12 153 VAL A CA 1
ATOM 1187 C C . VAL A 1 153 ? -6.390 -5.790 -20.690 1.00 83.12 153 VAL A C 1
ATOM 1189 O O . VAL A 1 153 ? -6.510 -6.739 -21.460 1.00 83.12 153 VAL A O 1
ATOM 1192 N N . VAL A 1 154 ? -7.379 -5.379 -19.901 1.00 82.62 154 VAL A N 1
ATOM 1193 C CA . VAL A 1 154 ? -8.716 -5.979 -19.855 1.00 82.62 154 VAL A CA 1
ATOM 1194 C C . VAL A 1 154 ? -9.747 -4.954 -20.325 1.00 82.62 154 VAL A C 1
ATOM 1196 O O . VAL A 1 154 ? -9.627 -3.765 -20.032 1.00 82.62 154 VAL A O 1
ATOM 1199 N N . GLY A 1 155 ? -10.776 -5.415 -21.039 1.00 82.06 155 GLY A N 1
ATOM 1200 C CA . GLY A 1 155 ? -11.872 -4.585 -21.549 1.00 82.06 155 GLY A CA 1
ATOM 1201 C C . GLY A 1 155 ? -11.649 -4.051 -22.968 1.00 82.06 155 GLY A C 1
ATOM 1202 O O . GLY A 1 155 ? -10.614 -4.282 -23.590 1.00 82.06 155 GLY A O 1
ATOM 1203 N N . SER A 1 156 ? -12.639 -3.328 -23.493 1.00 78.94 156 SER A N 1
ATOM 1204 C CA . SER A 1 156 ? -12.629 -2.752 -24.844 1.00 78.94 156 SER A CA 1
ATOM 1205 C C . SER A 1 156 ? -13.100 -1.292 -24.822 1.00 78.94 156 SER A C 1
ATOM 1207 O O . SER A 1 156 ? -13.799 -0.855 -23.909 1.00 78.94 156 SER A O 1
ATOM 1209 N N . GLY A 1 157 ? -12.667 -0.486 -25.799 1.00 79.56 157 GLY A N 1
ATOM 1210 C CA . GLY A 1 157 ? -13.069 0.925 -25.883 1.00 79.56 157 GLY A CA 1
ATOM 1211 C C . GLY A 1 157 ? -12.691 1.734 -24.633 1.00 79.56 157 GLY A C 1
ATOM 1212 O O . GLY A 1 157 ? -11.517 1.754 -24.258 1.00 79.56 157 GLY A O 1
ATOM 1213 N N . TYR A 1 158 ? -13.684 2.383 -24.016 1.00 76.06 158 TYR A N 1
ATOM 1214 C CA . TYR A 1 158 ? -13.551 3.246 -22.832 1.00 76.06 158 TYR A CA 1
ATOM 1215 C C . TYR A 1 158 ? -13.498 2.496 -21.494 1.00 76.06 158 TYR A C 1
ATOM 1217 O O . TYR A 1 158 ? -13.158 3.097 -20.479 1.00 76.06 158 TYR A O 1
ATOM 1225 N N . THR A 1 159 ? -13.806 1.196 -21.459 1.00 79.50 159 THR A N 1
ATOM 1226 C CA . THR A 1 159 ? -13.758 0.393 -20.223 1.00 79.50 159 THR A CA 1
ATOM 1227 C C . THR A 1 159 ? -12.435 -0.356 -20.073 1.00 79.50 159 THR A C 1
ATOM 1229 O O . THR A 1 159 ? -12.362 -1.333 -19.328 1.00 79.50 159 THR A O 1
ATOM 1232 N N . ARG A 1 160 ? -11.398 0.056 -20.814 1.00 83.00 160 ARG A N 1
ATOM 1233 C CA . ARG A 1 160 ? -10.072 -0.561 -20.766 1.00 83.00 160 ARG A CA 1
ATOM 1234 C C . ARG A 1 160 ? -9.356 -0.209 -19.472 1.00 83.00 160 ARG A C 1
ATOM 1236 O O . ARG A 1 160 ? -9.276 0.958 -19.094 1.00 83.00 160 ARG A O 1
ATOM 1243 N N . TYR A 1 161 ? -8.791 -1.214 -18.822 1.00 83.62 161 TYR A N 1
ATOM 1244 C CA . TYR A 1 161 ? -7.946 -1.026 -17.651 1.00 83.62 161 TYR A CA 1
ATOM 1245 C C . TYR A 1 161 ? -6.823 -2.057 -17.616 1.00 83.62 161 TYR A C 1
ATOM 1247 O O . TYR A 1 161 ? -6.939 -3.159 -18.149 1.00 83.62 161 TYR A O 1
ATOM 1255 N N . THR A 1 162 ? -5.731 -1.689 -16.957 1.00 89.00 162 THR A N 1
ATOM 1256 C CA . THR A 1 162 ? -4.602 -2.585 -16.735 1.00 89.00 162 THR A CA 1
ATOM 1257 C C . THR A 1 162 ? -4.812 -3.396 -15.467 1.00 89.00 162 THR A C 1
ATOM 1259 O O . THR A 1 162 ? -5.103 -2.842 -14.400 1.00 89.00 162 THR A O 1
ATOM 1262 N N . GLN A 1 163 ? -4.635 -4.705 -15.582 1.00 91.31 163 GLN A N 1
ATOM 1263 C CA . GLN A 1 163 ? -4.725 -5.655 -14.489 1.00 91.31 163 GLN A CA 1
ATOM 1264 C C . GLN A 1 163 ? -3.383 -6.365 -14.304 1.00 91.31 163 GLN A C 1
ATOM 1266 O O . GLN A 1 163 ? -2.749 -6.778 -15.268 1.00 91.31 163 GLN A O 1
ATOM 1271 N N . TYR A 1 164 ? -2.967 -6.524 -13.059 1.00 93.38 164 TYR A N 1
ATOM 1272 C CA . TYR A 1 164 ? -1.734 -7.178 -12.645 1.00 93.38 164 TYR A CA 1
ATOM 1273 C C . TYR A 1 164 ? -2.077 -8.489 -11.946 1.00 93.38 164 TYR A C 1
ATOM 1275 O O . TYR A 1 164 ? -3.095 -8.565 -11.246 1.00 93.38 164 TYR A O 1
ATOM 1283 N N . VAL A 1 165 ? -1.244 -9.514 -12.112 1.00 95.19 165 VAL A N 1
ATOM 1284 C CA . VAL A 1 165 ? -1.361 -10.740 -11.318 1.00 95.19 165 VAL A CA 1
ATOM 1285 C C . VAL A 1 165 ? -0.418 -10.627 -10.132 1.00 95.19 165 VAL A C 1
ATOM 1287 O O . VAL A 1 165 ? 0.792 -10.506 -10.298 1.00 95.19 165 VAL A O 1
ATOM 1290 N N . ILE A 1 166 ? -0.979 -10.655 -8.931 1.00 96.50 166 ILE A N 1
ATOM 1291 C CA . ILE A 1 166 ? -0.224 -10.683 -7.686 1.00 96.50 166 ILE A CA 1
ATOM 1292 C C . ILE A 1 166 ? -0.077 -12.140 -7.280 1.00 96.50 166 ILE A C 1
ATOM 1294 O O . ILE A 1 166 ? -1.079 -12.837 -7.121 1.00 96.50 166 ILE A O 1
ATOM 1298 N N . SER A 1 167 ? 1.161 -12.591 -7.119 1.00 96.75 167 SER A N 1
ATOM 1299 C CA . SER A 1 167 ? 1.471 -13.922 -6.603 1.00 96.75 167 SER A CA 1
ATOM 1300 C C . SER A 1 167 ? 2.100 -13.774 -5.227 1.00 96.75 167 SER A C 1
ATOM 1302 O O . SER A 1 167 ? 3.116 -13.101 -5.075 1.00 96.75 167 SER A O 1
ATOM 1304 N N . THR A 1 168 ? 1.500 -14.394 -4.220 1.00 96.38 168 THR A N 1
ATOM 1305 C CA . THR A 1 168 ? 1.907 -14.266 -2.819 1.00 96.38 168 THR A CA 1
ATOM 1306 C C . THR A 1 168 ? 2.273 -15.627 -2.263 1.00 96.38 168 THR A C 1
ATOM 1308 O O . THR A 1 168 ? 1.522 -16.587 -2.424 1.00 96.38 168 THR A O 1
ATOM 1311 N N . LYS A 1 169 ? 3.403 -15.700 -1.559 1.00 95.44 169 LYS A N 1
ATOM 1312 C CA . LYS A 1 169 ? 3.750 -16.810 -0.669 1.00 95.44 169 LYS A CA 1
ATOM 1313 C C . LYS A 1 169 ? 3.988 -16.270 0.733 1.00 95.44 169 LYS A C 1
ATOM 1315 O O . LYS A 1 169 ? 4.722 -15.295 0.888 1.00 95.44 169 LYS A O 1
ATOM 1320 N N . THR A 1 170 ? 3.379 -16.883 1.742 1.00 92.88 170 THR A N 1
ATOM 1321 C CA . THR A 1 170 ? 3.513 -16.445 3.135 1.00 92.88 170 THR A CA 1
ATOM 1322 C C . THR A 1 170 ? 3.385 -17.593 4.131 1.00 92.88 170 THR A C 1
ATOM 1324 O O . THR A 1 170 ? 2.724 -18.595 3.868 1.00 92.88 170 THR A O 1
ATOM 1327 N N . ASN A 1 171 ? 4.014 -17.437 5.295 1.00 89.50 171 ASN A N 1
ATOM 1328 C CA . ASN A 1 171 ? 3.833 -18.309 6.458 1.00 89.50 171 ASN A CA 1
ATOM 1329 C C . ASN A 1 171 ? 2.909 -17.695 7.536 1.00 89.50 171 ASN A C 1
ATOM 1331 O O . ASN A 1 171 ? 2.784 -18.240 8.637 1.00 89.50 171 ASN A O 1
ATOM 1335 N N . CYS A 1 172 ? 2.271 -16.553 7.257 1.00 84.81 172 CYS A N 1
ATOM 1336 C CA . CYS A 1 172 ? 1.467 -15.824 8.231 1.00 84.81 172 CYS A CA 1
ATOM 1337 C C . CYS A 1 172 ? 0.113 -16.495 8.513 1.00 84.81 172 CYS A C 1
ATOM 1339 O O . CYS A 1 172 ? -0.708 -16.686 7.625 1.00 84.81 172 CYS A O 1
ATOM 1341 N N . LYS A 1 173 ? -0.182 -16.751 9.795 1.00 80.56 173 LYS A N 1
ATOM 1342 C CA . LYS A 1 173 ? -1.406 -17.448 10.258 1.00 80.56 173 LYS A CA 1
ATOM 1343 C C . LYS A 1 173 ? -2.720 -16.678 10.053 1.00 80.56 173 LYS A C 1
ATOM 1345 O O . LYS A 1 173 ? -3.795 -17.247 10.258 1.00 80.56 173 LYS A O 1
ATOM 1350 N N . HIS A 1 174 ? -2.635 -15.388 9.734 1.00 80.31 174 HIS A N 1
ATOM 1351 C CA . HIS A 1 174 ? -3.786 -14.546 9.395 1.00 80.31 174 HIS A CA 1
ATOM 1352 C C . HIS A 1 174 ? -4.170 -14.647 7.917 1.00 80.31 174 HIS A C 1
ATOM 1354 O O . HIS A 1 174 ? -5.224 -14.150 7.537 1.00 80.31 174 HIS A O 1
ATOM 1360 N N . PHE A 1 175 ? -3.343 -15.297 7.096 1.00 87.81 175 PHE A N 1
ATOM 1361 C CA . PHE A 1 175 ? -3.655 -15.556 5.701 1.00 87.81 175 PHE A CA 1
ATOM 1362 C C . PHE A 1 175 ? -4.357 -16.914 5.564 1.00 87.81 175 PHE A C 1
ATOM 1364 O O . PHE A 1 175 ? -3.981 -17.868 6.251 1.00 87.81 175 PHE A O 1
ATOM 1371 N N . PRO A 1 176 ? -5.388 -17.003 4.707 1.00 86.88 176 PRO A N 1
ATOM 1372 C CA . PRO A 1 176 ? -6.187 -18.215 4.523 1.00 86.88 176 PRO A CA 1
ATOM 1373 C C . PRO A 1 176 ? -5.387 -19.357 3.887 1.00 86.88 176 PRO A C 1
ATOM 1375 O O . PRO A 1 176 ? -5.654 -20.528 4.150 1.00 86.88 176 PRO A O 1
ATOM 1378 N N . CYS A 1 177 ? -4.374 -19.021 3.089 1.00 87.56 177 CYS A N 1
ATOM 1379 C CA . CYS A 1 177 ? -3.542 -19.963 2.359 1.00 87.56 177 CYS A CA 1
ATOM 1380 C C . CYS A 1 177 ? -2.074 -19.507 2.345 1.00 87.56 177 CYS A C 1
ATOM 1382 O O . CYS A 1 177 ? -1.766 -18.317 2.428 1.00 87.56 177 CYS A O 1
ATOM 1384 N N . ALA A 1 178 ? -1.156 -20.472 2.237 1.00 90.25 178 ALA A N 1
ATOM 1385 C CA . ALA A 1 178 ? 0.282 -20.197 2.164 1.00 90.25 178 ALA A CA 1
ATOM 1386 C C . ALA A 1 178 ? 0.707 -19.639 0.799 1.00 90.25 178 ALA A C 1
ATOM 1388 O O . ALA A 1 178 ? 1.749 -18.995 0.688 1.00 90.25 178 ALA A O 1
ATOM 1389 N N . THR A 1 179 ? -0.084 -19.902 -0.241 1.00 94.06 179 THR A N 1
ATOM 1390 C CA . THR A 1 179 ? 0.151 -19.435 -1.605 1.00 94.06 179 THR A CA 1
ATOM 1391 C C . THR A 1 179 ? -1.153 -18.944 -2.212 1.00 94.06 179 THR A C 1
ATOM 1393 O O . THR A 1 179 ? -2.130 -19.691 -2.218 1.00 94.06 179 THR A O 1
ATOM 1396 N N . ALA A 1 180 ? -1.153 -17.732 -2.757 1.00 94.06 180 ALA A N 1
ATOM 1397 C CA . ALA A 1 180 ? -2.310 -17.136 -3.415 1.00 94.06 180 ALA A CA 1
ATOM 1398 C C . ALA A 1 180 ? -1.901 -16.490 -4.737 1.00 94.06 180 ALA A C 1
ATOM 1400 O O . ALA A 1 180 ? -0.790 -15.969 -4.867 1.00 94.06 180 ALA A O 1
ATOM 1401 N N . GLN A 1 181 ? -2.814 -16.502 -5.705 1.00 94.94 181 GLN A N 1
ATOM 1402 C CA . GLN A 1 181 ? -2.664 -15.755 -6.943 1.00 94.94 181 GLN A CA 1
ATOM 1403 C C . GLN A 1 181 ? -3.962 -15.019 -7.249 1.00 94.94 181 GLN A C 1
ATOM 1405 O O . GLN A 1 181 ? -5.003 -15.632 -7.473 1.00 94.94 181 GLN A O 1
ATOM 1410 N N . VAL A 1 182 ? -3.898 -13.694 -7.264 1.00 95.25 182 VAL A N 1
ATOM 1411 C CA . VAL A 1 182 ? -5.068 -12.835 -7.456 1.00 95.25 182 VAL A CA 1
ATOM 1412 C C . VAL A 1 182 ? -4.794 -11.801 -8.525 1.00 95.25 182 VAL A C 1
ATOM 1414 O O . VAL A 1 182 ? -3.652 -11.444 -8.803 1.00 95.25 182 VAL A O 1
ATOM 1417 N N . LYS A 1 183 ? -5.858 -11.292 -9.140 1.00 94.56 183 LYS A N 1
ATOM 1418 C CA . LYS A 1 183 ? -5.740 -10.236 -10.138 1.00 94.56 183 LYS A CA 1
ATOM 1419 C C . LYS A 1 183 ? -6.241 -8.913 -9.565 1.00 94.56 183 LYS A C 1
ATOM 1421 O O . LYS A 1 183 ? -7.330 -8.871 -8.988 1.00 94.56 183 LYS A O 1
ATOM 1426 N N . ARG A 1 184 ? -5.449 -7.849 -9.707 1.00 95.19 184 ARG A N 1
ATOM 1427 C CA . ARG A 1 184 ? -5.728 -6.508 -9.163 1.00 95.19 184 ARG A CA 1
ATOM 1428 C C . ARG A 1 184 ? -5.397 -5.426 -10.172 1.00 95.19 184 ARG A C 1
ATOM 1430 O O . ARG A 1 184 ? -4.475 -5.574 -10.964 1.00 95.19 184 ARG A O 1
ATOM 1437 N N . ARG A 1 185 ? -6.124 -4.318 -10.135 1.00 93.38 185 ARG A N 1
ATOM 1438 C CA . ARG A 1 185 ? -5.822 -3.109 -10.919 1.00 93.38 185 ARG A CA 1
ATOM 1439 C C . ARG A 1 185 ? -5.217 -2.031 -10.025 1.00 93.38 185 ARG A C 1
ATOM 1441 O O . ARG A 1 185 ? -5.344 -2.092 -8.806 1.00 93.38 185 ARG A O 1
ATOM 1448 N N . PHE A 1 186 ? -4.622 -1.000 -10.626 1.00 92.50 186 PHE A N 1
ATOM 1449 C CA . PHE A 1 186 ? -4.011 0.117 -9.888 1.00 92.50 186 PHE A CA 1
ATOM 1450 C C . PHE A 1 186 ? -4.935 0.712 -8.805 1.00 92.50 186 PHE A C 1
ATOM 1452 O O . PHE A 1 186 ? -4.508 0.909 -7.674 1.00 92.50 186 PHE A O 1
ATOM 1459 N N . SER A 1 187 ? -6.224 0.917 -9.104 1.00 92.75 187 SER A N 1
ATOM 1460 C CA . SER A 1 187 ? -7.171 1.489 -8.132 1.00 92.75 187 SER A CA 1
ATOM 1461 C C . SER A 1 187 ? -7.436 0.596 -6.908 1.00 92.75 187 SER A C 1
ATOM 1463 O O . SER A 1 187 ? -8.034 1.041 -5.935 1.00 92.75 187 SER A O 1
ATOM 1465 N N . ASP A 1 188 ? -7.088 -0.692 -6.968 1.00 95.75 188 ASP A N 1
ATOM 1466 C CA . ASP A 1 188 ? -7.197 -1.585 -5.810 1.00 95.75 188 ASP A CA 1
ATOM 1467 C C . ASP A 1 188 ? -6.047 -1.333 -4.831 1.00 95.75 188 ASP A C 1
ATOM 1469 O O . ASP A 1 188 ? -6.279 -1.260 -3.628 1.00 95.75 188 ASP A O 1
ATOM 1473 N N . PHE A 1 189 ? -4.839 -1.094 -5.349 1.00 96.19 189 PHE A N 1
ATOM 1474 C CA . PHE A 1 189 ? -3.707 -0.624 -4.550 1.00 96.19 189 PHE A CA 1
ATOM 1475 C C . PHE A 1 189 ? -3.940 0.793 -4.019 1.00 96.19 189 PHE A C 1
ATOM 1477 O O . PHE A 1 189 ? -3.632 1.058 -2.863 1.00 96.19 189 PHE A O 1
ATOM 1484 N N . GLU A 1 190 ? -4.543 1.679 -4.821 1.00 94.69 190 GLU A N 1
ATOM 1485 C CA . GLU A 1 190 ? -4.957 3.024 -4.386 1.00 94.69 190 GLU A CA 1
ATOM 1486 C C . GLU A 1 190 ? -5.908 2.946 -3.181 1.00 94.69 190 GLU A C 1
ATOM 1488 O O . GLU A 1 190 ? -5.716 3.660 -2.200 1.00 94.69 190 GLU A O 1
ATOM 1493 N N . TRP A 1 191 ? -6.886 2.032 -3.210 1.00 95.00 191 TRP A N 1
ATOM 1494 C CA . TRP A 1 191 ? -7.785 1.796 -2.077 1.00 95.00 191 TRP A CA 1
ATOM 1495 C C . TRP A 1 191 ? -7.041 1.303 -0.828 1.00 95.00 191 TRP A C 1
ATOM 1497 O O . TRP A 1 191 ? -7.270 1.841 0.255 1.00 95.00 191 TRP A O 1
ATOM 1507 N N . LEU A 1 192 ? -6.137 0.324 -0.968 1.00 96.19 192 LEU A N 1
ATOM 1508 C CA . LEU A 1 192 ? -5.320 -0.160 0.152 1.00 96.19 192 LEU A CA 1
ATOM 1509 C C . LEU A 1 192 ? -4.490 0.981 0.745 1.00 96.19 192 LEU A C 1
ATOM 1511 O O . LEU A 1 192 ? -4.541 1.213 1.947 1.00 96.19 192 LEU A O 1
ATOM 1515 N N . HIS A 1 193 ? -3.781 1.728 -0.098 1.00 95.50 193 HIS A N 1
ATOM 1516 C CA . HIS A 1 193 ? -2.966 2.865 0.316 1.00 95.50 193 HIS A CA 1
ATOM 1517 C C . HIS A 1 193 ? -3.795 3.914 1.076 1.00 95.50 193 HIS A C 1
ATOM 1519 O O . HIS A 1 193 ? -3.407 4.336 2.161 1.00 95.50 193 HIS A O 1
ATOM 1525 N N . GLN A 1 194 ? -4.980 4.278 0.572 1.00 93.38 194 GLN A N 1
ATOM 1526 C CA . GLN A 1 194 ? -5.889 5.211 1.252 1.00 93.38 194 GLN A CA 1
ATOM 1527 C C . GLN A 1 194 ? -6.385 4.686 2.603 1.00 93.38 194 GLN A C 1
ATOM 1529 O O . GLN A 1 194 ? -6.449 5.449 3.568 1.00 93.38 194 GLN A O 1
ATOM 1534 N N . ARG A 1 195 ? -6.721 3.394 2.697 1.00 91.94 195 ARG A N 1
ATOM 1535 C CA . ARG A 1 195 ? -7.118 2.773 3.968 1.00 91.94 195 ARG A CA 1
ATOM 1536 C C . ARG A 1 195 ? -5.982 2.819 4.983 1.00 91.94 195 ARG A C 1
ATOM 1538 O O . ARG A 1 195 ? -6.204 3.293 6.096 1.00 91.94 195 ARG A O 1
ATOM 1545 N N . LEU A 1 196 ? -4.776 2.418 4.582 1.00 93.38 196 LEU A N 1
ATOM 1546 C CA . LEU A 1 196 ? -3.607 2.442 5.459 1.00 93.38 196 LEU A CA 1
ATOM 1547 C C . LEU A 1 196 ? -3.281 3.867 5.928 1.00 93.38 196 LEU A C 1
ATOM 1549 O O . LEU A 1 196 ? -3.087 4.074 7.120 1.00 93.38 196 LEU A O 1
ATOM 1553 N N . LEU A 1 197 ? -3.320 4.864 5.037 1.00 91.62 197 LEU A N 1
ATOM 1554 C CA . LEU A 1 197 ? -3.141 6.271 5.416 1.00 91.62 197 LEU A CA 1
ATOM 1555 C C . LEU A 1 197 ? -4.192 6.754 6.424 1.00 91.62 197 LEU A C 1
ATOM 1557 O O . LEU A 1 197 ? -3.866 7.493 7.349 1.00 91.62 197 LEU A O 1
ATOM 1561 N N . SER A 1 198 ? -5.452 6.340 6.256 1.00 86.94 198 SER A N 1
ATOM 1562 C CA . SER A 1 198 ? -6.535 6.746 7.160 1.00 86.94 198 SER A CA 1
ATOM 1563 C C . SER A 1 198 ? -6.434 6.111 8.549 1.00 86.94 198 SER A C 1
ATOM 1565 O O . SER A 1 198 ? -6.813 6.734 9.538 1.00 86.94 198 SER A O 1
ATOM 1567 N N . GLN A 1 199 ? -5.925 4.880 8.625 1.00 87.12 199 GLN A N 1
ATOM 1568 C CA . GLN A 1 199 ? -5.868 4.097 9.856 1.00 87.12 199 GLN A CA 1
ATOM 1569 C C . GLN A 1 199 ? -4.563 4.315 10.631 1.00 87.12 199 GLN A C 1
ATOM 1571 O O . GLN A 1 199 ? -4.578 4.262 11.860 1.00 87.12 199 GLN A O 1
ATOM 1576 N N . PHE A 1 200 ? -3.450 4.574 9.935 1.00 91.38 200 PHE A N 1
ATOM 1577 C CA . PHE A 1 200 ? -2.114 4.635 10.522 1.00 91.38 200 PHE A CA 1
ATOM 1578 C C . PHE A 1 200 ? -1.472 6.027 10.386 1.00 91.38 200 PHE A C 1
ATOM 1580 O O . PHE A 1 200 ? -0.571 6.241 9.577 1.00 91.38 200 PHE A O 1
ATOM 1587 N N . ARG A 1 201 ? -1.919 6.988 11.206 1.00 90.56 201 ARG A N 1
ATOM 1588 C CA . ARG A 1 201 ? -1.435 8.383 11.205 1.00 90.56 201 ARG A CA 1
ATOM 1589 C C . ARG A 1 201 ? 0.045 8.539 11.585 1.00 90.56 201 ARG A C 1
ATOM 1591 O O . ARG A 1 201 ? 0.663 9.515 11.160 1.00 90.56 201 ARG A O 1
ATOM 1598 N N . GLY A 1 202 ? 0.594 7.630 12.388 1.00 91.81 202 GLY A N 1
ATOM 1599 C CA . GLY A 1 202 ? 1.980 7.626 12.866 1.00 91.81 202 GLY A CA 1
ATOM 1600 C C . GLY A 1 202 ? 2.928 6.710 12.087 1.00 91.81 202 GLY A C 1
ATOM 1601 O O . GLY A 1 202 ? 4.117 6.686 12.394 1.00 91.81 202 GLY A O 1
ATOM 1602 N N . THR A 1 203 ? 2.427 5.950 11.109 1.00 93.06 203 THR A N 1
ATOM 1603 C CA . THR A 1 203 ? 3.224 4.982 10.338 1.00 93.06 203 THR A CA 1
ATOM 1604 C C . THR A 1 203 ? 3.583 5.543 8.964 1.00 93.06 203 THR 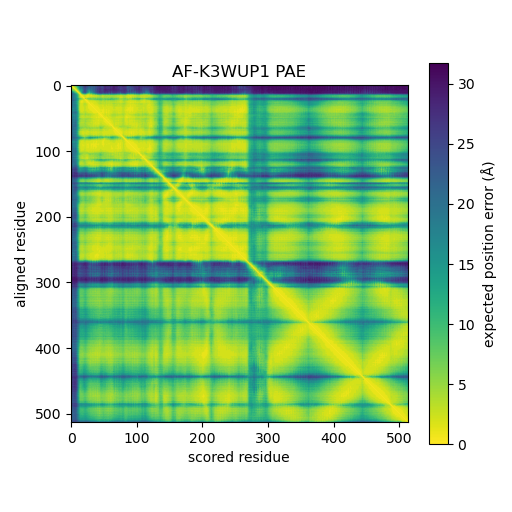A C 1
ATOM 1606 O O . THR A 1 203 ? 2.731 6.130 8.298 1.00 93.06 203 THR A O 1
ATOM 1609 N N . ILE A 1 204 ? 4.823 5.340 8.506 1.00 93.62 204 ILE A N 1
ATOM 1610 C CA . ILE A 1 204 ? 5.220 5.728 7.146 1.00 93.62 204 ILE A CA 1
ATOM 1611 C C . ILE A 1 204 ? 4.639 4.700 6.170 1.00 93.62 204 ILE A C 1
ATOM 1613 O O . ILE A 1 204 ? 5.094 3.559 6.104 1.00 93.62 204 ILE A O 1
ATOM 1617 N N . ILE A 1 205 ? 3.624 5.099 5.404 1.00 94.56 205 ILE A N 1
ATOM 1618 C CA . ILE A 1 205 ? 3.032 4.242 4.371 1.00 94.56 205 ILE A CA 1
ATOM 1619 C C . ILE A 1 205 ? 3.861 4.366 3.083 1.00 94.56 205 ILE A C 1
ATOM 1621 O O . ILE A 1 205 ? 4.040 5.487 2.607 1.00 94.56 205 ILE A O 1
ATOM 1625 N N . PRO A 1 206 ? 4.373 3.261 2.503 1.00 94.44 206 PRO A N 1
ATOM 1626 C CA . PRO A 1 206 ? 5.202 3.332 1.302 1.00 94.44 206 PRO A CA 1
ATOM 1627 C C . PRO A 1 206 ? 4.453 3.985 0.125 1.00 94.44 206 PRO A C 1
ATOM 1629 O O . PRO A 1 206 ? 3.236 3.807 0.005 1.00 94.44 206 PRO A O 1
ATOM 1632 N N . PRO A 1 207 ? 5.148 4.727 -0.754 1.00 93.81 207 PRO A N 1
ATOM 1633 C CA . PRO A 1 207 ? 4.505 5.443 -1.848 1.00 93.81 207 PRO A CA 1
ATOM 1634 C C . PRO A 1 207 ? 4.002 4.483 -2.932 1.00 93.81 207 PRO A C 1
ATOM 1636 O O . PRO A 1 207 ? 4.614 3.454 -3.221 1.00 93.81 207 PRO A O 1
ATOM 1639 N N . ILE A 1 208 ? 2.909 4.863 -3.591 1.00 93.44 208 ILE A N 1
ATOM 1640 C CA . ILE A 1 208 ? 2.418 4.216 -4.815 1.00 93.44 208 ILE A CA 1
ATOM 1641 C C . ILE A 1 208 ? 2.740 5.087 -6.043 1.00 93.44 208 ILE A C 1
ATOM 1643 O O . ILE A 1 208 ? 2.861 6.305 -5.909 1.00 93.44 208 ILE A O 1
ATOM 1647 N N . PRO A 1 209 ? 2.870 4.504 -7.251 1.00 88.94 209 PRO A N 1
ATOM 1648 C CA . PRO A 1 209 ? 3.144 5.276 -8.461 1.00 88.94 209 PRO A CA 1
ATOM 1649 C C . PRO A 1 209 ? 2.008 6.250 -8.796 1.00 88.94 209 PRO A C 1
ATOM 1651 O O . PRO A 1 209 ? 0.836 5.994 -8.511 1.00 88.94 209 PRO A O 1
ATOM 1654 N N . GLU A 1 210 ? 2.348 7.348 -9.472 1.00 78.69 210 GLU A N 1
ATOM 1655 C CA . GLU A 1 210 ? 1.390 8.404 -9.794 1.00 78.69 210 GLU A CA 1
ATOM 1656 C C . GLU A 1 210 ? 0.244 7.946 -10.716 1.00 78.69 210 GLU A C 1
ATOM 1658 O O . GLU A 1 210 ? 0.363 7.102 -11.625 1.00 78.69 210 GLU A O 1
ATOM 1663 N N . LYS A 1 211 ? -0.913 8.580 -10.512 1.00 79.44 211 LYS A N 1
ATOM 1664 C CA . LYS A 1 211 ? -2.094 8.380 -11.344 1.00 79.44 211 LYS A CA 1
ATOM 1665 C C . LYS A 1 211 ? -1.989 9.211 -12.619 1.00 79.44 211 LYS A C 1
ATOM 1667 O O . LYS A 1 211 ? -2.400 10.364 -12.669 1.00 79.44 211 LYS A O 1
ATOM 1672 N N . ARG A 1 212 ? -1.488 8.592 -13.685 1.00 74.00 212 ARG A N 1
ATOM 1673 C CA . ARG A 1 212 ? -1.526 9.178 -15.032 1.00 74.00 212 ARG A CA 1
ATOM 1674 C C . ARG A 1 212 ? -2.831 8.828 -15.742 1.00 74.00 212 ARG A C 1
ATOM 1676 O O . ARG A 1 212 ? -3.207 7.655 -15.793 1.00 74.00 212 ARG A O 1
ATOM 1683 N N . TRP A 1 213 ? -3.501 9.848 -16.278 1.00 64.38 213 TRP A N 1
ATOM 1684 C CA . TRP A 1 213 ? -4.719 9.716 -17.089 1.00 64.38 213 TRP A CA 1
ATOM 1685 C C . TRP A 1 213 ? -4.408 9.644 -18.589 1.00 64.38 213 TRP A C 1
ATOM 1687 O O . TRP A 1 213 ? -5.067 8.908 -19.316 1.00 64.38 213 TRP A O 1
ATOM 1697 N N . THR A 1 214 ? -3.376 10.354 -19.045 1.00 57.50 214 THR A N 1
ATOM 1698 C CA . THR A 1 214 ? -2.871 10.322 -20.424 1.00 57.50 214 THR A CA 1
ATOM 1699 C C . THR A 1 214 ? -1.685 9.361 -20.536 1.00 57.50 214 THR A C 1
ATOM 1701 O O . THR A 1 214 ? -0.841 9.305 -19.641 1.00 57.50 214 THR A O 1
ATOM 1704 N N . GLY A 1 215 ? -1.630 8.567 -21.612 1.00 63.25 215 GLY A N 1
ATOM 1705 C CA . GLY A 1 215 ? -0.555 7.582 -21.824 1.00 63.25 215 GLY A CA 1
ATOM 1706 C C . GLY A 1 215 ? -0.529 6.444 -20.796 1.00 63.25 215 GLY A C 1
ATOM 1707 O O . GLY A 1 215 ? 0.484 5.783 -20.625 1.00 63.25 215 GLY A O 1
ATOM 1708 N N . ASN A 1 216 ? -1.636 6.192 -20.094 1.00 65.38 216 ASN A N 1
ATOM 1709 C CA . ASN A 1 216 ? -1.707 5.209 -19.007 1.00 65.38 216 ASN A CA 1
ATOM 1710 C C . ASN A 1 216 ? -1.577 3.736 -19.448 1.00 65.38 216 ASN A C 1
ATOM 1712 O O . ASN A 1 216 ? -1.527 2.859 -18.586 1.00 65.38 216 ASN A O 1
ATOM 1716 N N . MET A 1 217 ? -1.546 3.494 -20.761 1.00 70.38 217 MET A N 1
ATOM 1717 C CA . MET A 1 217 ? -1.361 2.193 -21.414 1.00 70.38 217 MET A CA 1
ATOM 1718 C C . MET A 1 217 ? -0.005 2.076 -22.127 1.00 70.38 217 MET A C 1
ATOM 1720 O O . MET A 1 217 ? 0.240 1.067 -22.780 1.00 70.38 217 MET A O 1
ATOM 1724 N N . ASP A 1 218 ? 0.847 3.103 -22.047 1.00 78.00 218 ASP A N 1
ATOM 1725 C CA . ASP A 1 218 ? 2.206 3.055 -22.587 1.00 78.00 218 ASP A CA 1
ATOM 1726 C C . ASP A 1 218 ? 3.006 1.943 -21.894 1.00 78.00 218 ASP A C 1
ATOM 1728 O O . ASP A 1 218 ? 3.021 1.869 -20.666 1.00 78.00 218 ASP A O 1
ATOM 1732 N N . ALA A 1 219 ? 3.630 1.050 -22.665 1.00 77.06 219 ALA A N 1
ATOM 1733 C CA . ALA A 1 219 ? 4.247 -0.164 -22.125 1.00 77.06 219 ALA A CA 1
ATOM 1734 C C . ALA A 1 219 ? 5.329 0.152 -21.081 1.00 77.06 219 ALA A C 1
ATOM 1736 O O . ALA A 1 219 ? 5.334 -0.448 -20.004 1.00 77.06 219 ALA A O 1
ATOM 1737 N N . THR A 1 220 ? 6.169 1.151 -21.367 1.00 78.06 220 THR A N 1
ATOM 1738 C CA . THR A 1 220 ? 7.206 1.653 -20.464 1.00 78.06 220 THR A CA 1
ATOM 1739 C C . THR A 1 220 ? 6.582 2.159 -19.160 1.00 78.06 220 THR A C 1
ATOM 1741 O O . THR A 1 220 ? 6.957 1.715 -18.076 1.00 78.06 220 THR A O 1
ATOM 1744 N N . PHE A 1 221 ? 5.543 2.997 -19.241 1.00 80.94 221 PHE A N 1
ATOM 1745 C CA . PHE A 1 221 ? 4.835 3.477 -18.052 1.00 80.94 221 PHE A CA 1
ATOM 1746 C C . PHE A 1 221 ? 4.158 2.361 -17.239 1.00 80.94 221 PHE A C 1
ATOM 1748 O O . PHE A 1 221 ? 4.137 2.394 -16.004 1.00 80.94 221 PHE A O 1
ATOM 1755 N N . VAL A 1 222 ? 3.548 1.379 -17.902 1.00 82.69 222 VAL A N 1
ATOM 1756 C CA . VAL A 1 222 ? 2.859 0.299 -17.195 1.00 82.69 222 VAL A CA 1
ATOM 1757 C C . VAL A 1 222 ? 3.859 -0.601 -16.460 1.00 82.69 222 VAL A C 1
ATOM 1759 O O . VAL A 1 222 ? 3.545 -1.052 -15.353 1.00 82.69 222 VAL A O 1
ATOM 1762 N N . GLU A 1 223 ? 5.050 -0.819 -17.019 1.00 83.12 223 GLU A N 1
ATOM 1763 C CA . GLU A 1 223 ? 6.130 -1.560 -16.361 1.00 83.12 223 GLU A CA 1
ATOM 1764 C C . GLU A 1 223 ? 6.727 -0.788 -15.173 1.00 83.12 223 GLU A C 1
ATOM 1766 O O . GLU A 1 223 ? 6.849 -1.362 -14.089 1.00 83.12 223 GLU A O 1
ATOM 1771 N N . GLU A 1 224 ? 6.980 0.521 -15.301 1.00 83.69 224 GLU A N 1
ATOM 1772 C CA . GLU A 1 224 ? 7.363 1.375 -14.157 1.00 83.69 224 GLU A CA 1
ATOM 1773 C C . GLU A 1 224 ? 6.342 1.257 -13.016 1.00 83.69 224 GLU A C 1
ATOM 1775 O O . GLU A 1 224 ? 6.678 1.060 -11.844 1.00 83.69 224 GLU A O 1
ATOM 1780 N N . ARG A 1 225 ? 5.052 1.345 -13.365 1.00 89.44 225 ARG A N 1
ATOM 1781 C CA . ARG A 1 225 ? 3.960 1.215 -12.402 1.00 89.44 225 ARG A CA 1
ATOM 1782 C C . ARG A 1 225 ? 3.964 -0.166 -11.750 1.00 89.44 225 ARG A C 1
ATOM 1784 O O . ARG A 1 225 ? 3.767 -0.245 -10.542 1.00 89.44 225 ARG A O 1
ATOM 1791 N N . ARG A 1 226 ? 4.181 -1.244 -12.507 1.00 91.44 226 ARG A N 1
ATOM 1792 C CA . ARG A 1 226 ? 4.261 -2.612 -11.971 1.00 91.44 226 ARG A CA 1
ATOM 1793 C C . ARG A 1 226 ? 5.377 -2.728 -10.928 1.00 91.44 226 ARG A C 1
ATOM 1795 O O . ARG A 1 226 ? 5.116 -3.222 -9.832 1.00 91.44 226 ARG A O 1
ATOM 1802 N N . GLN A 1 227 ? 6.571 -2.221 -11.237 1.00 88.50 227 GLN A N 1
ATOM 1803 C CA . GLN A 1 227 ? 7.727 -2.228 -10.332 1.00 88.50 227 GLN A CA 1
ATOM 1804 C C . GLN A 1 227 ? 7.456 -1.454 -9.043 1.00 88.50 227 GLN A C 1
ATOM 1806 O O . GLN A 1 227 ? 7.719 -1.959 -7.951 1.00 88.50 227 GLN A O 1
ATOM 1811 N N . ALA A 1 228 ? 6.886 -0.253 -9.149 1.00 91.12 228 ALA A N 1
ATOM 1812 C CA . ALA A 1 228 ? 6.557 0.558 -7.982 1.00 91.12 228 ALA A CA 1
ATOM 1813 C C . ALA A 1 228 ? 5.464 -0.091 -7.111 1.00 91.12 228 ALA A C 1
ATOM 1815 O O . ALA A 1 228 ? 5.554 -0.060 -5.886 1.00 91.12 228 ALA A O 1
ATOM 1816 N N . LEU A 1 229 ? 4.458 -0.731 -7.723 1.00 94.81 229 LEU A N 1
ATOM 1817 C CA . LEU A 1 229 ? 3.440 -1.497 -6.993 1.00 94.81 229 LEU A CA 1
ATOM 1818 C C . LEU A 1 229 ? 4.033 -2.724 -6.283 1.00 94.81 229 LEU A C 1
ATOM 1820 O O . LEU A 1 229 ? 3.604 -3.049 -5.176 1.00 94.81 229 LEU A O 1
ATOM 1824 N N . GLU A 1 230 ? 5.015 -3.388 -6.895 1.00 94.31 230 GLU A N 1
ATOM 1825 C CA . GLU A 1 230 ? 5.748 -4.505 -6.291 1.00 94.31 230 GLU A CA 1
ATOM 1826 C C . GLU A 1 230 ? 6.586 -4.059 -5.086 1.00 94.31 230 GLU A C 1
ATOM 1828 O O . GLU A 1 230 ? 6.547 -4.716 -4.046 1.00 94.31 230 GLU A O 1
ATOM 1833 N N . HIS A 1 231 ? 7.280 -2.923 -5.180 1.00 91.88 231 HIS A N 1
ATOM 1834 C CA . HIS A 1 231 ? 8.004 -2.345 -4.042 1.00 91.88 231 HIS A CA 1
ATOM 1835 C C . HIS A 1 231 ? 7.045 -1.977 -2.908 1.00 91.88 231 HIS A C 1
ATOM 1837 O O . HIS A 1 231 ? 7.230 -2.427 -1.775 1.00 91.88 231 HIS A O 1
ATOM 1843 N N . PHE A 1 232 ? 5.971 -1.249 -3.233 1.00 95.31 232 PHE A N 1
ATOM 1844 C CA . PHE A 1 232 ? 4.933 -0.857 -2.282 1.00 95.31 232 PHE A CA 1
ATOM 1845 C C . PHE A 1 232 ? 4.390 -2.059 -1.503 1.00 95.31 232 PHE A C 1
ATOM 1847 O O . PHE A 1 232 ? 4.400 -2.066 -0.271 1.00 95.31 232 PHE A O 1
ATOM 1854 N N . ILE A 1 233 ? 3.929 -3.100 -2.206 1.00 96.62 233 ILE A N 1
ATOM 1855 C CA . ILE A 1 233 ? 3.272 -4.230 -1.547 1.00 96.62 233 ILE A CA 1
ATOM 1856 C C . ILE A 1 233 ? 4.253 -5.059 -0.714 1.00 96.62 233 ILE A C 1
ATOM 1858 O O . ILE A 1 233 ? 3.873 -5.539 0.354 1.00 96.62 233 ILE A O 1
ATOM 1862 N N . ASN A 1 234 ? 5.509 -5.198 -1.151 1.00 94.44 234 ASN A N 1
ATOM 1863 C CA . ASN A 1 234 ? 6.533 -5.898 -0.378 1.00 94.44 234 ASN A CA 1
ATOM 1864 C C . ASN A 1 234 ? 6.913 -5.125 0.894 1.00 94.44 234 ASN A C 1
ATOM 1866 O O . ASN A 1 234 ? 7.030 -5.743 1.951 1.00 94.44 234 ASN A O 1
ATOM 1870 N N . GLU A 1 235 ? 7.038 -3.793 0.847 1.00 92.81 235 GLU A N 1
ATOM 1871 C CA . GLU A 1 235 ? 7.261 -2.992 2.062 1.00 92.81 235 GLU A CA 1
ATOM 1872 C C . GLU A 1 235 ? 6.074 -3.102 3.034 1.00 92.81 235 GLU A C 1
ATOM 1874 O O . GLU A 1 235 ? 6.278 -3.327 4.228 1.00 92.81 235 GLU A O 1
ATOM 1879 N N . VAL A 1 236 ? 4.834 -3.057 2.534 1.00 94.69 236 VAL A N 1
ATOM 1880 C CA . VAL A 1 236 ? 3.626 -3.257 3.358 1.00 94.69 236 VAL A CA 1
ATOM 1881 C C . VAL A 1 236 ? 3.604 -4.651 4.003 1.00 94.69 236 VAL A C 1
ATOM 1883 O O . VAL A 1 236 ? 3.280 -4.781 5.185 1.00 94.69 236 VAL A O 1
ATOM 1886 N N . CYS A 1 237 ? 3.983 -5.696 3.265 1.00 93.69 237 CYS A N 1
ATOM 1887 C CA . CYS A 1 237 ? 4.057 -7.068 3.778 1.00 93.69 237 CYS A CA 1
ATOM 1888 C C . CYS A 1 237 ? 5.171 -7.271 4.815 1.00 93.69 237 CYS A C 1
ATOM 1890 O O . CYS A 1 237 ? 5.004 -8.046 5.755 1.00 93.69 237 CYS A O 1
ATOM 1892 N N . ASN A 1 238 ? 6.300 -6.578 4.666 1.00 89.44 238 ASN A N 1
ATOM 1893 C CA . ASN A 1 238 ? 7.423 -6.655 5.604 1.00 89.44 238 ASN A CA 1
ATOM 1894 C C . ASN A 1 238 ? 7.244 -5.741 6.827 1.00 89.44 238 ASN A C 1
ATOM 1896 O O . ASN A 1 238 ? 8.007 -5.826 7.791 1.00 89.44 238 ASN A O 1
ATOM 1900 N N . HIS A 1 239 ? 6.229 -4.879 6.820 1.00 89.38 239 HIS A N 1
ATOM 1901 C CA . HIS A 1 239 ? 5.916 -4.026 7.951 1.00 89.38 239 HIS A CA 1
ATOM 1902 C C . HIS A 1 239 ? 5.115 -4.788 9.019 1.00 89.38 239 HIS A C 1
ATOM 1904 O O . HIS A 1 239 ? 4.060 -5.372 8.766 1.00 89.38 239 HIS A O 1
ATOM 1910 N N . GLU A 1 240 ? 5.556 -4.704 10.274 1.00 85.88 240 GLU A N 1
ATOM 1911 C CA . GLU A 1 240 ? 4.976 -5.438 11.402 1.00 85.88 240 GLU A CA 1
ATOM 1912 C C . GLU A 1 240 ? 3.473 -5.195 11.606 1.00 85.88 240 GLU A C 1
ATOM 1914 O O . GLU A 1 240 ? 2.720 -6.159 11.747 1.00 85.88 240 GLU A O 1
ATOM 1919 N N . LYS A 1 241 ? 3.046 -3.926 11.628 1.00 88.06 241 LYS A N 1
ATOM 1920 C CA . LYS A 1 241 ? 1.633 -3.533 11.762 1.00 88.06 241 LYS A CA 1
ATOM 1921 C C . LYS A 1 241 ? 0.825 -3.808 10.491 1.00 88.06 241 LYS A C 1
ATOM 1923 O O . LYS A 1 241 ? -0.181 -4.514 10.539 1.00 88.06 241 LYS A O 1
ATOM 1928 N N . LEU A 1 242 ? 1.284 -3.285 9.350 1.00 91.56 242 LEU A N 1
ATOM 1929 C CA . LEU A 1 242 ? 0.525 -3.309 8.096 1.00 91.56 242 LEU A CA 1
ATOM 1930 C C . LEU A 1 242 ? 0.285 -4.738 7.576 1.00 91.56 242 LEU A C 1
ATOM 1932 O O . LEU A 1 242 ? -0.802 -5.025 7.072 1.00 91.56 242 LEU A O 1
ATOM 1936 N N . SER A 1 243 ? 1.234 -5.658 7.794 1.00 90.31 243 SER A N 1
ATOM 1937 C CA . SER A 1 243 ? 1.128 -7.072 7.394 1.00 90.31 243 SER A CA 1
ATOM 1938 C C . SER A 1 243 ? -0.031 -7.848 8.033 1.00 90.31 243 SER A C 1
ATOM 1940 O O . SER A 1 243 ? -0.416 -8.911 7.545 1.00 90.31 243 SER A O 1
ATOM 1942 N N . GLN A 1 244 ? -0.597 -7.333 9.126 1.00 87.19 244 GLN A N 1
ATOM 1943 C CA . GLN A 1 244 ? -1.678 -7.977 9.880 1.00 87.19 244 GLN A CA 1
ATOM 1944 C C . GLN A 1 244 ? -3.071 -7.443 9.516 1.00 87.19 244 GLN A C 1
ATOM 1946 O O . GLN A 1 244 ? -4.082 -7.997 9.964 1.00 87.19 244 GLN A O 1
ATOM 1951 N N . THR A 1 245 ? -3.142 -6.378 8.717 1.00 91.06 245 THR A N 1
ATOM 1952 C CA . THR A 1 245 ? -4.400 -5.712 8.349 1.00 91.06 245 THR A CA 1
ATOM 1953 C C . THR A 1 245 ? -5.305 -6.625 7.522 1.00 91.06 245 THR A C 1
ATOM 1955 O O . THR A 1 245 ? -4.844 -7.528 6.814 1.00 91.06 245 THR A O 1
ATOM 1958 N N . LEU A 1 246 ? -6.620 -6.425 7.634 1.00 92.19 246 LEU A N 1
ATOM 1959 C CA . LEU A 1 246 ? -7.581 -7.153 6.803 1.00 92.19 246 LEU A CA 1
ATOM 1960 C C . LEU A 1 246 ? -7.522 -6.651 5.354 1.00 92.19 246 LEU A C 1
ATOM 1962 O O . LEU A 1 246 ? -7.659 -7.440 4.424 1.00 92.19 246 LEU A O 1
ATOM 1966 N N . GLU A 1 247 ? -7.254 -5.363 5.155 1.00 94.19 247 GLU A N 1
ATOM 1967 C CA . GLU A 1 247 ? -7.090 -4.730 3.851 1.00 94.19 247 GLU A CA 1
ATOM 1968 C C . GLU A 1 247 ? -6.002 -5.409 3.019 1.00 94.19 247 GLU A C 1
ATOM 1970 O O . GLU A 1 247 ? -6.237 -5.743 1.855 1.00 94.19 247 GLU A O 1
ATOM 1975 N N . LEU A 1 248 ? -4.834 -5.671 3.617 1.00 94.88 248 LEU A N 1
ATOM 1976 C CA . LEU A 1 248 ? -3.756 -6.381 2.934 1.00 94.88 248 LEU A CA 1
ATOM 1977 C C . LEU A 1 248 ? -4.166 -7.816 2.587 1.00 94.88 248 LEU A C 1
ATOM 1979 O O . LEU A 1 248 ? -3.962 -8.261 1.458 1.00 94.88 248 LEU A O 1
ATOM 1983 N N . GLN A 1 249 ? -4.784 -8.532 3.531 1.00 94.06 249 GLN A N 1
ATOM 1984 C CA . GLN A 1 249 ? -5.277 -9.890 3.294 1.00 94.06 249 GLN A CA 1
ATOM 1985 C C . GLN A 1 249 ? -6.272 -9.921 2.121 1.00 94.06 249 GLN A C 1
ATOM 1987 O O . GLN A 1 249 ? -6.152 -10.774 1.239 1.00 94.06 249 GLN A O 1
ATOM 1992 N N . ILE A 1 250 ? -7.204 -8.964 2.059 1.00 95.25 250 ILE A N 1
ATOM 1993 C CA . ILE A 1 250 ? -8.159 -8.821 0.952 1.00 95.25 250 ILE A CA 1
ATOM 1994 C C . ILE A 1 250 ? -7.414 -8.598 -0.369 1.00 95.25 250 ILE A C 1
ATOM 1996 O O . ILE A 1 250 ? -7.686 -9.287 -1.356 1.00 95.25 250 ILE A O 1
ATOM 2000 N N . ILE A 1 251 ? -6.445 -7.678 -0.411 1.00 96.56 251 ILE A N 1
ATOM 2001 C CA . ILE A 1 251 ? -5.685 -7.407 -1.638 1.00 96.56 251 ILE A CA 1
ATOM 2002 C C . ILE A 1 251 ? -4.934 -8.634 -2.136 1.00 96.56 251 ILE A C 1
ATOM 2004 O O . ILE A 1 251 ? -4.920 -8.838 -3.347 1.00 96.56 251 ILE A O 1
ATOM 2008 N N . LEU A 1 252 ? -4.369 -9.447 -1.249 1.00 96.44 252 LEU A N 1
ATOM 2009 C CA . LEU A 1 252 ? -3.509 -10.565 -1.637 1.00 96.44 252 LEU A CA 1
ATOM 2010 C C . LEU A 1 252 ? -4.251 -11.891 -1.852 1.00 96.44 252 LEU A C 1
ATOM 2012 O O . LEU A 1 252 ? -3.724 -12.752 -2.549 1.00 96.44 252 LEU A O 1
ATOM 2016 N N . THR A 1 253 ? -5.442 -12.076 -1.267 1.00 95.25 253 THR A N 1
ATOM 2017 C CA . THR A 1 253 ? -6.097 -13.403 -1.242 1.00 95.25 253 THR A CA 1
ATOM 2018 C C . THR A 1 253 ? -7.558 -13.432 -1.666 1.00 95.25 253 THR A C 1
ATOM 2020 O O . THR A 1 253 ? -8.011 -14.474 -2.121 1.00 95.25 253 THR A O 1
ATOM 2023 N N . ALA A 1 254 ? -8.301 -12.324 -1.578 1.00 95.50 254 ALA A N 1
ATOM 2024 C CA . ALA A 1 254 ? -9.735 -12.366 -1.860 1.00 95.50 254 ALA A CA 1
ATOM 2025 C C . ALA A 1 254 ? -10.043 -12.601 -3.351 1.00 95.50 254 ALA A C 1
ATOM 2027 O O . ALA A 1 254 ? -9.344 -12.102 -4.246 1.00 95.50 254 ALA A O 1
ATOM 2028 N N . SER A 1 255 ? -11.161 -13.266 -3.620 1.00 95.06 255 SER A N 1
ATOM 2029 C CA . SER A 1 255 ? -11.761 -13.322 -4.952 1.00 95.06 255 SER A CA 1
ATOM 2030 C C . SER A 1 255 ? -12.194 -11.929 -5.442 1.00 95.06 255 SER A C 1
ATOM 2032 O O . SER A 1 255 ? -12.107 -10.927 -4.723 1.00 95.06 255 SER A O 1
ATOM 2034 N N . THR A 1 256 ? -12.664 -11.819 -6.689 1.00 93.69 256 THR A N 1
ATOM 2035 C CA . THR A 1 256 ? -13.205 -10.546 -7.201 1.00 93.69 256 THR A CA 1
ATOM 2036 C C . THR A 1 256 ? -14.418 -10.085 -6.390 1.00 93.69 256 THR A C 1
ATOM 2038 O O . THR A 1 256 ? -14.507 -8.905 -6.049 1.00 93.69 256 THR A O 1
ATOM 2041 N N . GLU A 1 257 ? -15.316 -11.003 -6.035 1.00 94.00 257 GLU A N 1
ATOM 2042 C CA . GLU A 1 257 ? -16.484 -10.703 -5.201 1.00 94.00 257 GLU A CA 1
ATOM 2043 C C . GLU A 1 257 ? -16.067 -10.343 -3.772 1.00 94.00 257 GLU A C 1
ATOM 2045 O O . GLU A 1 257 ? -16.554 -9.355 -3.217 1.00 94.00 257 GLU A O 1
ATOM 2050 N N . GLY A 1 258 ? -15.092 -11.066 -3.214 1.00 95.50 258 GLY A N 1
ATOM 2051 C CA . GLY A 1 258 ? -14.518 -10.769 -1.906 1.00 95.50 258 GLY A CA 1
ATOM 2052 C C . GLY A 1 258 ? -13.854 -9.400 -1.829 1.00 95.50 258 GLY A C 1
ATOM 2053 O O . GLY A 1 258 ? -14.034 -8.683 -0.847 1.00 95.50 258 GLY A O 1
ATOM 2054 N N . LEU A 1 259 ? -13.152 -8.975 -2.880 1.00 96.38 259 LEU A N 1
ATOM 2055 C CA . LEU A 1 259 ? -12.574 -7.632 -2.959 1.00 96.38 259 LEU A CA 1
ATOM 2056 C C . LEU A 1 259 ? -13.656 -6.543 -2.943 1.00 96.38 259 LEU A C 1
ATOM 2058 O O . LEU A 1 259 ? -13.497 -5.533 -2.257 1.00 96.38 259 LEU A O 1
ATOM 2062 N N . ILE A 1 260 ? -14.752 -6.738 -3.680 1.00 95.50 260 ILE A N 1
ATOM 2063 C CA . ILE A 1 260 ? -15.882 -5.797 -3.702 1.00 95.50 260 ILE A CA 1
ATOM 2064 C C . ILE A 1 260 ? -16.528 -5.727 -2.313 1.00 95.50 260 ILE A C 1
ATOM 2066 O O . ILE A 1 260 ? -16.686 -4.639 -1.759 1.00 95.50 260 ILE A O 1
ATOM 2070 N N . ALA A 1 261 ? -16.822 -6.882 -1.712 1.00 95.25 261 ALA A N 1
ATOM 2071 C CA . ALA A 1 261 ? -17.391 -6.972 -0.370 1.00 95.25 261 ALA A CA 1
ATOM 2072 C C . ALA A 1 261 ? -16.478 -6.346 0.703 1.00 95.25 261 ALA A C 1
ATOM 2074 O O . ALA A 1 261 ? -16.958 -5.650 1.600 1.00 95.25 261 ALA A O 1
ATOM 2075 N N . GLY A 1 262 ? -15.164 -6.548 0.578 1.00 94.56 262 GLY A N 1
ATOM 2076 C CA . GLY A 1 262 ? -14.135 -5.956 1.428 1.00 94.56 262 GLY A CA 1
ATOM 2077 C C . GLY A 1 262 ? -14.143 -4.434 1.387 1.00 94.56 262 GLY A C 1
ATOM 2078 O O . GLY A 1 262 ? -14.190 -3.798 2.437 1.00 94.56 262 GLY A O 1
ATOM 2079 N N . LYS A 1 263 ? -14.179 -3.845 0.187 1.00 94.50 263 LYS A N 1
ATOM 2080 C CA . LYS A 1 263 ? -14.268 -2.386 -0.001 1.00 94.50 263 LYS A CA 1
ATOM 2081 C C . LYS A 1 263 ? -15.565 -1.790 0.551 1.00 94.50 263 LYS A C 1
ATOM 2083 O O . LYS A 1 263 ? -15.554 -0.670 1.058 1.00 94.50 263 LYS A O 1
ATOM 2088 N N . ASP A 1 264 ? -16.666 -2.533 0.475 1.00 92.38 264 ASP A N 1
ATOM 2089 C CA . ASP A 1 264 ? -17.966 -2.112 1.004 1.00 92.38 264 ASP A CA 1
ATOM 2090 C C . ASP A 1 264 ? -18.024 -2.103 2.537 1.00 92.38 264 ASP A C 1
ATOM 2092 O O . ASP A 1 264 ? -18.705 -1.249 3.115 1.00 92.38 264 ASP A O 1
ATOM 2096 N N . ILE A 1 265 ? -17.352 -3.056 3.194 1.00 91.19 265 ILE A N 1
ATOM 2097 C CA . ILE A 1 265 ? -17.225 -3.100 4.660 1.00 91.19 265 ILE A CA 1
ATOM 2098 C C . ILE A 1 265 ? -16.225 -2.042 5.122 1.00 91.19 265 ILE A C 1
ATOM 2100 O O . ILE A 1 265 ? -16.536 -1.212 5.975 1.00 91.19 265 ILE A O 1
ATOM 2104 N N . LEU A 1 266 ? -15.035 -2.052 4.528 1.00 90.56 266 LEU A N 1
ATOM 2105 C CA . LEU A 1 266 ? -13.916 -1.183 4.870 1.00 90.56 266 LEU A CA 1
ATOM 2106 C C . LEU A 1 266 ? -13.955 0.056 3.982 1.00 90.56 266 LEU A C 1
ATOM 2108 O O . LEU A 1 266 ? -13.100 0.282 3.116 1.00 90.56 266 LEU A O 1
ATOM 2112 N N . LYS A 1 267 ? -14.999 0.862 4.180 1.00 83.88 267 LYS A N 1
ATOM 2113 C CA . LYS A 1 267 ? -15.150 2.103 3.429 1.00 83.88 267 LYS A CA 1
ATOM 2114 C C . LYS A 1 267 ? -13.978 3.020 3.739 1.00 83.88 267 LYS A C 1
ATOM 2116 O O . LYS A 1 267 ? -13.618 3.248 4.896 1.00 83.88 267 LYS A O 1
ATOM 2121 N N . VAL A 1 268 ? -13.410 3.595 2.690 1.00 76.69 268 VAL A N 1
ATOM 2122 C CA . VAL A 1 268 ? -12.603 4.800 2.849 1.00 76.69 268 VAL A CA 1
ATOM 2123 C C . VAL A 1 268 ? -13.594 5.876 3.275 1.00 76.69 268 VAL A C 1
ATOM 2125 O O . VAL A 1 268 ? -14.478 6.244 2.498 1.00 76.69 268 VAL A O 1
ATOM 2128 N N . GLN A 1 269 ? -13.534 6.303 4.538 1.00 61.53 269 GLN A N 1
ATOM 2129 C CA . GLN A 1 269 ? -14.357 7.419 4.988 1.00 61.53 269 GLN A CA 1
ATOM 2130 C C . GLN A 1 269 ? -13.999 8.606 4.095 1.00 61.53 269 GLN A C 1
ATOM 2132 O O . GLN A 1 269 ? -12.838 9.007 4.026 1.00 61.53 269 GLN A O 1
ATOM 2137 N N . SER A 1 270 ? -14.980 9.159 3.382 1.00 46.09 270 SER A N 1
ATOM 2138 C CA . SER A 1 270 ? -14.795 10.307 2.489 1.00 46.09 270 SER A CA 1
ATOM 2139 C C . SER A 1 270 ? -14.582 11.610 3.273 1.00 46.09 270 SER A C 1
ATOM 2141 O O . SER A 1 270 ? -15.117 12.653 2.909 1.00 46.09 270 SER A O 1
ATOM 2143 N N . ALA A 1 271 ? -13.837 11.556 4.376 1.00 41.28 271 ALA A N 1
ATOM 2144 C CA . ALA A 1 271 ? -13.429 12.724 5.136 1.00 41.28 271 ALA A CA 1
ATOM 2145 C C . ALA A 1 271 ? -12.279 13.484 4.442 1.00 41.28 271 ALA A C 1
ATOM 2147 O O . ALA A 1 271 ? -12.014 14.621 4.805 1.00 41.28 271 ALA A O 1
ATOM 2148 N N . ALA A 1 272 ? -11.648 12.911 3.405 1.00 38.88 272 ALA A N 1
ATOM 2149 C CA . ALA A 1 272 ? -10.452 13.450 2.753 1.00 38.88 272 ALA A CA 1
ATOM 2150 C C . ALA A 1 272 ? -10.581 13.579 1.213 1.00 38.88 272 ALA A C 1
ATOM 2152 O O . ALA A 1 272 ? -9.733 13.133 0.452 1.00 38.88 272 ALA A O 1
ATOM 2153 N N . ALA A 1 273 ? -11.644 14.238 0.737 1.00 31.52 273 ALA A N 1
ATOM 2154 C CA . ALA A 1 273 ? -11.411 15.314 -0.241 1.00 31.52 273 ALA A CA 1
ATOM 2155 C C . ALA A 1 273 ? -10.827 16.562 0.463 1.00 31.52 273 ALA A C 1
ATOM 2157 O O . ALA A 1 273 ? -10.386 17.508 -0.183 1.00 31.52 273 ALA A O 1
ATOM 2158 N N . ALA A 1 274 ? -10.772 16.544 1.800 1.00 35.59 274 ALA A N 1
ATOM 2159 C CA . ALA A 1 274 ? -9.871 17.354 2.594 1.00 35.59 274 ALA A CA 1
ATOM 2160 C C . ALA A 1 274 ? -8.431 16.847 2.411 1.00 35.59 274 ALA A C 1
ATOM 2162 O O . ALA A 1 274 ? -7.995 15.913 3.072 1.00 35.59 274 ALA A O 1
ATOM 2163 N N . TYR A 1 275 ? -7.728 17.487 1.478 1.00 38.94 275 TYR A N 1
ATOM 2164 C CA . TYR A 1 275 ? -6.279 17.662 1.506 1.00 38.94 275 TYR A CA 1
ATOM 2165 C C . TYR A 1 275 ? -5.442 16.370 1.483 1.00 38.94 275 TYR A C 1
ATOM 2167 O O . TYR A 1 275 ? -4.968 15.884 2.503 1.00 38.94 275 TYR A O 1
ATOM 2175 N N . VAL A 1 276 ? -5.156 15.873 0.276 1.00 40.75 276 VAL A N 1
ATOM 2176 C CA . VAL A 1 276 ? -3.813 15.330 0.027 1.00 40.75 276 VAL A CA 1
ATOM 2177 C C . VAL A 1 276 ? -2.892 16.551 0.072 1.00 40.75 276 VAL A C 1
ATOM 2179 O O . VAL A 1 276 ? -3.060 17.429 -0.783 1.00 40.75 276 VAL A O 1
ATOM 2182 N N . PRO A 1 277 ? -1.981 16.684 1.050 1.00 43.94 277 PRO A N 1
ATOM 2183 C CA . PRO A 1 277 ? -1.018 17.764 1.010 1.00 43.94 277 PRO A CA 1
ATOM 2184 C C . PRO A 1 277 ? -0.215 17.603 -0.276 1.00 43.94 277 PRO A C 1
ATOM 2186 O O . PRO A 1 277 ? 0.440 16.586 -0.487 1.00 43.94 277 PRO A O 1
ATOM 2189 N N . THR A 1 278 ? -0.265 18.587 -1.168 1.00 42.28 278 THR A N 1
ATOM 2190 C CA . THR A 1 278 ? 0.762 18.662 -2.206 1.00 42.28 278 THR A CA 1
ATOM 2191 C C . THR A 1 278 ? 2.104 18.911 -1.511 1.00 42.28 278 THR A C 1
ATOM 2193 O O . THR A 1 278 ? 2.115 19.628 -0.503 1.00 42.28 278 THR A O 1
ATOM 2196 N N . PRO A 1 279 ? 3.235 18.404 -2.029 1.00 45.94 279 PRO A N 1
ATOM 2197 C CA . PRO A 1 279 ? 4.562 18.629 -1.442 1.00 45.94 279 PRO A CA 1
ATOM 2198 C C . PRO A 1 279 ? 4.851 20.111 -1.138 1.00 45.94 279 PRO A C 1
ATOM 2200 O O . PRO A 1 279 ? 5.444 20.455 -0.120 1.00 45.94 279 PRO A O 1
ATOM 2203 N N . ALA A 1 280 ? 4.335 21.021 -1.972 1.00 43.53 280 ALA A N 1
ATOM 2204 C CA . ALA A 1 280 ? 4.422 22.467 -1.762 1.00 43.53 280 ALA A CA 1
ATOM 2205 C C . ALA A 1 280 ? 3.695 22.947 -0.492 1.00 43.53 280 ALA A C 1
ATOM 2207 O O . ALA A 1 280 ? 4.160 23.848 0.204 1.00 43.53 280 ALA A O 1
ATOM 2208 N N . SER A 1 281 ? 2.556 22.338 -0.179 1.00 48.47 281 SER A N 1
ATOM 2209 C CA . SER A 1 281 ? 1.723 22.733 0.949 1.00 48.47 281 SER A CA 1
ATOM 2210 C C . SER A 1 281 ? 2.228 22.163 2.288 1.00 48.47 281 SER A C 1
ATOM 2212 O O . SER A 1 281 ? 2.231 22.905 3.266 1.00 48.47 281 SER A O 1
ATOM 2214 N N . VAL A 1 282 ? 2.821 20.958 2.321 1.00 48.44 282 VAL A N 1
ATOM 2215 C CA . VAL A 1 282 ? 3.534 20.434 3.516 1.00 48.44 282 VAL A CA 1
ATOM 2216 C C . VAL A 1 282 ? 4.830 21.182 3.827 1.00 48.44 282 VAL A C 1
ATOM 2218 O O . VAL A 1 282 ? 5.098 21.463 4.993 1.00 48.44 282 VAL A O 1
ATOM 2221 N N . THR A 1 283 ? 5.617 21.568 2.815 1.00 50.53 283 THR A N 1
ATOM 2222 C CA . THR A 1 283 ? 6.840 22.365 3.034 1.00 50.53 283 THR A CA 1
ATOM 2223 C C . THR A 1 283 ? 6.521 23.712 3.687 1.00 50.53 283 THR A C 1
ATOM 2225 O O . THR A 1 283 ? 7.253 24.144 4.572 1.00 50.53 283 THR A O 1
ATOM 2228 N N . SER A 1 284 ? 5.393 24.332 3.314 1.00 56.22 284 SER A N 1
ATOM 2229 C CA . SER A 1 284 ? 4.937 25.602 3.894 1.00 56.22 284 SER A CA 1
ATOM 2230 C C . SER A 1 284 ? 4.470 25.494 5.354 1.00 56.22 284 SER A C 1
ATOM 2232 O O . SER A 1 284 ? 4.596 26.456 6.113 1.00 56.22 284 SER A O 1
ATOM 2234 N N . LEU A 1 285 ? 3.949 24.335 5.769 1.00 54.88 285 LEU A N 1
ATOM 2235 C CA . LEU A 1 285 ? 3.398 24.121 7.110 1.00 54.88 285 LEU A CA 1
ATOM 2236 C C . LEU A 1 285 ? 4.490 23.800 8.132 1.00 54.88 285 LEU A C 1
ATOM 2238 O O . LEU A 1 285 ? 4.563 24.474 9.162 1.00 54.88 285 LEU A O 1
ATOM 2242 N N . TRP A 1 286 ? 5.412 22.894 7.792 1.00 59.59 286 TRP A N 1
ATOM 2243 C CA . TRP A 1 286 ? 6.606 22.636 8.601 1.00 59.59 286 TRP A CA 1
ATOM 2244 C C . TRP A 1 286 ? 7.430 23.914 8.785 1.00 59.59 286 TRP A C 1
ATOM 2246 O O . TRP A 1 286 ? 7.834 24.242 9.904 1.00 59.59 286 TRP A O 1
ATOM 2256 N N . SER A 1 287 ? 7.602 24.702 7.711 1.00 61.12 287 SER A N 1
ATOM 2257 C CA . SER A 1 287 ? 8.304 25.982 7.800 1.00 61.12 287 SER A CA 1
ATOM 2258 C C . SER A 1 287 ? 7.564 27.004 8.677 1.00 61.12 287 SER A C 1
ATOM 2260 O O . SER A 1 287 ? 8.183 27.739 9.439 1.00 61.12 287 SER A O 1
ATOM 2262 N N . SER A 1 288 ? 6.231 27.030 8.619 1.00 59.31 288 SER A N 1
ATOM 2263 C CA . SER A 1 288 ? 5.414 27.916 9.461 1.00 59.31 288 SER A CA 1
ATOM 2264 C C . SER A 1 288 ? 5.421 27.507 10.935 1.00 59.31 288 SER A C 1
ATOM 2266 O O . SER A 1 288 ? 5.252 28.363 11.805 1.00 59.31 288 SER A O 1
ATOM 2268 N N . TRP A 1 289 ? 5.616 26.221 11.238 1.00 54.47 289 TRP A N 1
ATOM 2269 C CA . TRP A 1 289 ? 5.722 25.725 12.608 1.00 54.47 289 TRP A CA 1
ATOM 2270 C C . TRP A 1 289 ? 7.120 25.934 13.200 1.00 54.47 289 TRP A C 1
ATOM 2272 O O . TRP A 1 289 ? 7.200 26.437 14.322 1.00 54.47 289 TRP A O 1
ATOM 2282 N N . LYS A 1 290 ? 8.209 25.665 12.455 1.00 59.91 290 LYS A N 1
ATOM 2283 C CA . LYS A 1 290 ? 9.577 26.010 12.910 1.00 59.91 290 LYS A CA 1
ATOM 2284 C C . LYS A 1 290 ? 9.716 27.508 13.212 1.00 59.91 290 LYS A C 1
ATOM 2286 O O . LYS A 1 290 ? 10.413 27.874 14.150 1.00 59.91 290 LYS A O 1
ATOM 2291 N N . ASP A 1 291 ? 9.015 28.356 12.453 1.00 59.28 291 ASP A N 1
ATOM 2292 C CA . ASP A 1 291 ? 9.064 29.814 12.605 1.00 59.28 291 ASP A CA 1
ATOM 2293 C C . ASP A 1 291 ? 8.018 30.342 13.610 1.00 59.28 291 ASP A C 1
ATOM 2295 O O . ASP A 1 291 ? 7.971 31.540 13.883 1.00 59.28 291 ASP A O 1
ATOM 2299 N N . GLY A 1 292 ? 7.168 29.474 14.177 1.00 54.19 292 GLY A N 1
ATOM 2300 C CA . GLY A 1 292 ? 6.138 29.854 15.155 1.00 54.19 292 GLY A CA 1
ATOM 2301 C C . GLY A 1 292 ? 4.985 30.703 14.592 1.00 54.19 292 GLY A C 1
ATOM 2302 O O . GLY A 1 292 ? 4.210 31.276 15.356 1.00 54.19 292 GLY A O 1
ATOM 2303 N N . ILE A 1 293 ? 4.848 30.789 13.265 1.00 52.91 293 ILE A N 1
ATOM 2304 C CA . ILE A 1 293 ? 3.939 31.706 12.552 1.00 52.91 293 ILE A CA 1
ATOM 2305 C C . ILE A 1 293 ? 2.510 31.144 12.422 1.00 52.91 293 ILE A C 1
ATOM 2307 O O . ILE A 1 293 ? 1.558 31.907 12.262 1.00 52.91 293 ILE A O 1
ATOM 2311 N N . PHE A 1 294 ? 2.313 29.830 12.560 1.00 50.00 294 PHE A N 1
ATOM 2312 C CA . PHE A 1 294 ? 1.014 29.172 12.329 1.00 50.00 294 PHE A CA 1
ATOM 2313 C C . PHE A 1 294 ? -0.121 29.566 13.315 1.00 50.00 294 PHE A C 1
ATOM 2315 O O . PHE A 1 294 ? -1.276 29.204 13.108 1.00 50.00 294 PHE A O 1
ATOM 2322 N N . LEU A 1 295 ? 0.161 30.317 14.388 1.00 52.75 295 LEU A N 1
ATOM 2323 C CA . LEU A 1 295 ? -0.715 30.415 15.571 1.00 52.75 295 LEU A CA 1
ATOM 2324 C C . LEU A 1 295 ? -1.188 31.833 15.959 1.00 52.75 295 LEU A C 1
ATOM 2326 O O . LEU A 1 295 ? -1.768 32.008 17.030 1.00 52.75 295 LEU A O 1
ATOM 2330 N N . SER A 1 296 ? -1.001 32.860 15.123 1.00 48.06 296 SER A N 1
ATOM 2331 C CA . SER A 1 296 ? -1.180 34.261 15.561 1.00 48.06 296 SER A CA 1
ATOM 2332 C C . SER A 1 296 ? -2.596 34.866 15.471 1.00 48.06 296 SER A C 1
ATOM 2334 O O . SER A 1 296 ? -2.750 36.046 15.779 1.00 48.06 296 SER A O 1
ATOM 2336 N N . SER A 1 297 ? -3.656 34.124 15.108 1.00 46.72 297 SER A N 1
ATOM 2337 C CA . SER A 1 297 ? -4.986 34.744 14.866 1.00 46.72 297 SER A CA 1
ATOM 2338 C C . SER A 1 297 ? -6.027 34.653 15.995 1.00 46.72 297 SER A C 1
ATOM 2340 O O . SER A 1 297 ? -7.146 35.134 15.819 1.00 46.72 297 SER A O 1
ATOM 2342 N N . SER A 1 298 ? -5.710 34.091 17.169 1.00 51.22 298 SER A N 1
ATOM 2343 C CA . SER A 1 298 ? -6.701 33.962 18.257 1.00 51.22 298 SER A CA 1
ATOM 2344 C C . SER A 1 298 ? -6.211 34.491 19.604 1.00 51.22 298 SER A C 1
ATOM 2346 O O . SER A 1 298 ? -5.156 34.093 20.084 1.00 51.22 298 SER A O 1
ATOM 2348 N N . SER A 1 299 ? -7.036 35.325 20.246 1.00 54.25 299 SER A N 1
ATOM 2349 C CA . SER A 1 299 ? -6.842 35.949 21.568 1.00 54.25 299 SER A CA 1
ATOM 2350 C C . SER A 1 299 ? -6.904 34.979 22.766 1.00 54.25 299 SER A C 1
ATOM 2352 O O . SER A 1 299 ? -7.073 35.410 23.904 1.00 54.25 299 SER A O 1
ATOM 2354 N N . VAL A 1 300 ? -6.797 33.668 22.528 1.00 58.16 300 VAL A N 1
ATOM 2355 C CA . VAL A 1 300 ? -6.878 32.615 23.552 1.00 58.16 300 VAL A CA 1
ATOM 2356 C C . VAL A 1 300 ? -5.469 32.147 23.914 1.00 58.16 300 VAL A C 1
ATOM 2358 O O . VAL A 1 300 ? -4.650 31.908 23.026 1.00 58.16 300 VAL A O 1
ATOM 2361 N N . GLN A 1 301 ? -5.200 31.985 25.215 1.00 61.47 301 GLN A N 1
ATOM 2362 C CA . GLN A 1 301 ? -3.931 31.457 25.720 1.00 61.47 301 GLN A CA 1
ATOM 2363 C C . GLN A 1 301 ? -3.682 30.054 25.150 1.00 61.47 301 GLN A C 1
ATOM 2365 O O . GLN A 1 301 ? -4.464 29.123 25.362 1.00 61.47 301 GLN A O 1
ATOM 2370 N N . GLN A 1 302 ? -2.617 29.939 24.359 1.00 64.69 302 GLN A N 1
ATOM 2371 C CA . GLN A 1 302 ? -2.300 28.731 23.608 1.00 64.69 302 GLN A CA 1
ATOM 2372 C C . GLN A 1 302 ? -1.723 27.652 24.524 1.00 64.69 302 GLN A C 1
ATOM 2374 O O . GLN A 1 302 ? -0.996 27.940 25.473 1.00 64.69 302 GLN A O 1
ATOM 2379 N N . VAL A 1 303 ? -2.039 26.396 24.212 1.00 72.06 303 VAL A N 1
ATOM 2380 C CA . VAL A 1 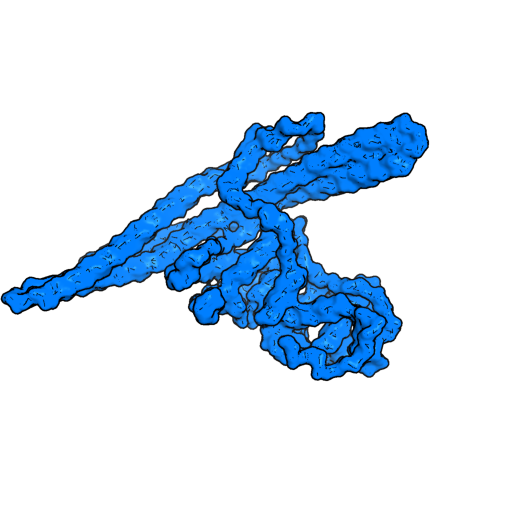303 ? -1.393 25.242 24.839 1.00 72.06 303 VAL A CA 1
ATOM 2381 C C . VAL A 1 303 ? -0.001 25.109 24.233 1.00 72.06 303 VAL A C 1
ATOM 2383 O O . VAL A 1 303 ? 0.124 24.872 23.035 1.00 72.06 303 VAL A O 1
ATOM 2386 N N . GLU A 1 304 ? 1.039 25.260 25.047 1.00 75.94 304 GLU A N 1
ATOM 2387 C CA . GLU A 1 304 ? 2.413 25.032 24.601 1.00 75.94 304 GLU A CA 1
ATOM 2388 C C . GLU A 1 304 ? 2.632 23.531 24.362 1.00 75.94 304 GLU A C 1
ATOM 2390 O O . GLU A 1 304 ? 2.525 22.713 25.279 1.00 75.94 304 GLU A O 1
ATOM 2395 N N . ILE A 1 305 ? 2.931 23.161 23.116 1.00 78.69 305 ILE A N 1
ATOM 2396 C CA . ILE A 1 305 ? 3.319 21.801 22.740 1.00 78.69 305 ILE A CA 1
ATOM 2397 C C . ILE A 1 305 ? 4.815 21.827 22.463 1.00 78.69 305 ILE A C 1
ATOM 2399 O O . ILE A 1 305 ? 5.254 22.319 21.425 1.00 78.69 305 ILE A O 1
ATOM 2403 N N . LYS A 1 306 ? 5.601 21.293 23.398 1.00 76.50 306 LYS A N 1
ATOM 2404 C CA . LYS A 1 306 ? 7.051 21.204 23.228 1.00 76.50 306 LYS A CA 1
ATOM 2405 C C . LYS A 1 306 ? 7.387 20.242 22.096 1.00 76.50 306 LYS A C 1
ATOM 2407 O O . LYS A 1 306 ? 6.899 19.109 22.055 1.00 76.50 306 LYS A O 1
ATOM 2412 N N . THR A 1 307 ? 8.225 20.707 21.181 1.00 75.69 307 THR A N 1
ATOM 2413 C CA . THR A 1 307 ? 8.812 19.861 20.147 1.00 75.69 307 THR A CA 1
ATOM 2414 C C . THR A 1 307 ? 9.971 19.093 20.749 1.00 75.69 307 THR A C 1
ATOM 2416 O O . THR A 1 307 ? 10.830 19.660 21.417 1.00 75.69 307 THR A O 1
ATOM 2419 N N . ASP A 1 308 ? 9.969 17.792 20.519 1.00 81.94 308 ASP A N 1
ATOM 2420 C CA . ASP A 1 308 ? 11.068 16.916 20.880 1.00 81.94 308 ASP A CA 1
ATOM 2421 C C . ASP A 1 308 ? 12.282 17.163 19.958 1.00 81.94 308 ASP A C 1
ATOM 2423 O O . ASP A 1 308 ? 12.115 17.337 18.750 1.00 81.94 308 ASP A O 1
ATOM 2427 N N . ASP A 1 309 ? 13.490 17.191 20.528 1.00 86.88 309 ASP A N 1
ATOM 2428 C CA . ASP A 1 309 ? 14.735 17.502 19.806 1.00 86.88 309 ASP A CA 1
ATOM 2429 C C . ASP A 1 309 ? 15.051 16.476 18.701 1.00 86.88 309 ASP A C 1
ATOM 2431 O O . ASP A 1 309 ? 15.446 16.851 17.597 1.00 86.88 309 ASP A O 1
ATOM 2435 N N . ASP A 1 310 ? 14.800 15.182 18.935 1.00 87.56 310 ASP A N 1
ATOM 2436 C CA . ASP A 1 310 ? 15.011 14.157 17.904 1.00 87.56 310 ASP A CA 1
ATOM 2437 C C . ASP A 1 310 ? 14.013 14.322 16.756 1.00 87.56 310 ASP A C 1
ATOM 2439 O O . ASP A 1 310 ? 14.374 14.171 15.590 1.00 87.56 310 ASP A O 1
ATOM 2443 N N . TYR A 1 311 ? 12.756 14.651 17.069 1.00 89.00 311 TYR A N 1
ATOM 2444 C CA . TYR A 1 311 ? 11.744 14.922 16.049 1.00 89.00 311 TYR A CA 1
ATOM 2445 C C . TYR A 1 311 ? 12.140 16.127 15.181 1.00 89.00 311 TYR A C 1
ATOM 2447 O O . TYR A 1 311 ? 12.007 16.077 13.956 1.00 89.00 311 TYR A O 1
ATOM 2455 N N . ALA A 1 312 ? 12.661 17.195 15.795 1.00 86.88 312 ALA A N 1
ATOM 2456 C CA . ALA A 1 312 ? 13.158 18.364 15.072 1.00 86.88 312 ALA A CA 1
ATOM 2457 C C . ALA A 1 312 ? 14.321 18.003 14.131 1.00 86.88 312 ALA A C 1
ATOM 2459 O O . ALA A 1 312 ? 14.293 18.380 12.957 1.00 86.88 312 ALA A O 1
ATOM 2460 N N . LYS A 1 313 ? 15.282 17.197 14.604 1.00 90.56 313 LYS A N 1
ATOM 2461 C CA . LYS A 1 313 ? 16.399 16.693 13.785 1.00 90.56 313 LYS A CA 1
ATOM 2462 C C . LYS A 1 313 ? 15.932 15.843 12.607 1.00 90.56 313 LYS A C 1
ATOM 2464 O O . LYS A 1 313 ? 16.473 15.982 11.512 1.00 90.56 313 LYS A O 1
ATOM 2469 N N . ILE A 1 314 ? 14.929 14.982 12.807 1.00 90.94 314 ILE A N 1
ATOM 2470 C CA . ILE A 1 314 ? 14.328 14.199 11.715 1.00 90.94 314 ILE A CA 1
ATOM 2471 C C . ILE A 1 314 ? 13.759 15.147 10.657 1.00 90.94 314 ILE A C 1
ATOM 2473 O O . ILE A 1 314 ? 14.056 14.983 9.476 1.00 90.94 314 ILE A O 1
ATOM 2477 N N . GLY A 1 315 ? 12.992 16.159 11.065 1.00 89.25 315 GLY A N 1
ATOM 2478 C CA . GLY A 1 315 ? 12.406 17.121 10.134 1.00 89.25 315 GLY A CA 1
ATOM 2479 C C . GLY A 1 315 ? 13.448 17.920 9.345 1.00 89.25 315 GLY A C 1
ATOM 2480 O O . GLY A 1 315 ? 13.329 18.038 8.126 1.00 89.25 315 GLY A O 1
ATOM 2481 N N . GLU A 1 316 ? 14.509 18.399 10.001 1.00 89.75 316 GLU A N 1
ATOM 2482 C CA . GLU A 1 316 ? 15.613 19.097 9.327 1.00 89.75 316 GLU A CA 1
ATOM 2483 C C . GLU A 1 316 ? 16.336 18.187 8.323 1.00 89.75 316 GLU A C 1
ATOM 2485 O O . GLU A 1 316 ? 16.567 18.572 7.173 1.00 89.75 316 GLU A O 1
ATOM 2490 N N . HIS A 1 317 ? 16.655 16.956 8.731 1.00 90.88 317 HIS A N 1
ATOM 2491 C CA . HIS A 1 317 ? 17.294 15.979 7.856 1.00 90.88 317 HIS A CA 1
ATOM 2492 C C . HIS A 1 317 ? 16.432 15.673 6.624 1.00 90.88 317 HIS A C 1
ATOM 2494 O O . HIS A 1 317 ? 16.946 15.636 5.505 1.00 90.88 317 HIS A O 1
ATOM 2500 N N . ILE A 1 318 ? 15.122 15.496 6.810 1.00 91.50 318 ILE A N 1
ATOM 2501 C CA . ILE A 1 318 ? 14.175 15.224 5.726 1.00 91.50 318 ILE A CA 1
ATOM 2502 C C . ILE A 1 318 ? 14.076 16.403 4.757 1.00 91.50 318 ILE A C 1
ATOM 2504 O O . ILE A 1 318 ? 14.101 16.180 3.549 1.00 91.50 318 ILE A O 1
ATOM 2508 N N . GLU A 1 319 ? 14.043 17.643 5.244 1.00 88.56 319 GLU A N 1
ATOM 2509 C CA . GLU A 1 319 ? 14.024 18.837 4.389 1.00 88.56 319 GLU A CA 1
ATOM 2510 C C . GLU A 1 319 ? 15.309 18.965 3.554 1.00 88.56 319 GLU A C 1
ATOM 2512 O O . GLU A 1 319 ? 15.271 19.257 2.354 1.00 88.56 319 GLU A O 1
ATOM 2517 N N . GLN A 1 320 ? 16.472 18.722 4.165 1.00 91.69 320 GLN A N 1
ATOM 2518 C CA . GLN A 1 320 ? 17.746 18.738 3.446 1.00 91.69 320 GLN A CA 1
ATOM 2519 C C . GLN A 1 320 ? 17.832 17.602 2.421 1.00 91.69 320 GLN A C 1
ATOM 2521 O O . GLN A 1 320 ? 18.303 17.811 1.297 1.00 91.69 320 GLN A O 1
ATOM 2526 N N . TYR A 1 321 ? 17.381 16.404 2.795 1.00 91.81 321 TYR A N 1
ATOM 2527 C CA . TYR A 1 321 ? 17.395 15.240 1.921 1.00 91.81 321 TYR A CA 1
ATOM 2528 C C . TYR A 1 321 ? 16.442 15.416 0.735 1.00 91.81 321 TYR A C 1
ATOM 2530 O O . TYR A 1 321 ? 16.848 15.150 -0.395 1.00 91.81 321 TYR A O 1
ATOM 2538 N N . GLU A 1 322 ? 15.233 15.941 0.959 1.00 91.62 322 GLU A N 1
ATOM 2539 C CA . GLU A 1 322 ? 14.253 16.257 -0.086 1.00 91.62 322 GLU A CA 1
ATOM 2540 C C . GLU A 1 322 ? 14.847 17.160 -1.168 1.00 91.62 322 GLU A C 1
ATOM 2542 O O . GLU A 1 322 ? 14.759 16.836 -2.354 1.00 91.62 322 GLU A O 1
ATOM 2547 N N . LYS A 1 323 ? 15.472 18.276 -0.768 1.00 92.00 323 LYS A N 1
ATOM 2548 C CA . LYS A 1 323 ? 16.075 19.236 -1.706 1.00 92.00 323 LYS A CA 1
ATOM 2549 C C . LYS A 1 323 ? 17.079 18.541 -2.625 1.00 92.00 323 LYS A C 1
ATOM 2551 O O . LYS A 1 323 ? 17.076 18.762 -3.832 1.00 92.00 323 LYS A O 1
ATOM 2556 N N . ARG A 1 324 ? 17.910 17.661 -2.059 1.00 93.69 324 ARG A N 1
ATOM 2557 C CA . ARG A 1 324 ? 18.939 16.925 -2.805 1.00 93.69 324 ARG A CA 1
ATOM 2558 C C . ARG A 1 324 ? 18.343 15.844 -3.705 1.00 93.69 324 ARG A C 1
ATOM 2560 O O . ARG A 1 324 ? 18.673 15.800 -4.885 1.00 93.69 324 ARG A O 1
ATOM 2567 N N . ILE A 1 325 ? 17.476 14.978 -3.176 1.00 93.12 325 ILE A N 1
ATOM 2568 C CA . ILE A 1 325 ? 16.916 13.860 -3.952 1.00 93.12 325 ILE A CA 1
ATOM 2569 C C . ILE A 1 325 ? 15.979 14.348 -5.059 1.00 93.12 325 ILE A C 1
ATOM 2571 O O . ILE A 1 325 ? 15.947 13.745 -6.126 1.00 93.12 325 ILE A O 1
ATOM 2575 N N . SER A 1 326 ? 15.268 15.459 -4.848 1.00 93.00 326 SER A N 1
ATOM 2576 C CA . SER A 1 326 ? 14.408 16.063 -5.873 1.00 93.00 326 SER A CA 1
ATOM 2577 C C . SER A 1 326 ? 15.220 16.595 -7.047 1.00 93.00 326 SER A C 1
ATOM 2579 O O . SER A 1 326 ? 14.813 16.434 -8.195 1.00 93.00 326 SER A O 1
ATOM 2581 N N . GLU A 1 327 ? 16.390 17.175 -6.777 1.00 94.94 327 GLU A N 1
ATOM 2582 C CA . GLU A 1 327 ? 17.292 17.641 -7.827 1.00 94.94 327 GLU A CA 1
ATOM 2583 C C . GLU A 1 327 ? 17.918 16.472 -8.596 1.00 94.94 327 GLU A C 1
ATOM 2585 O O . GLU A 1 327 ? 17.967 16.500 -9.825 1.00 94.94 327 GLU A O 1
ATOM 2590 N N . VAL A 1 328 ? 18.306 15.398 -7.895 1.00 94.81 328 VAL A N 1
ATOM 2591 C CA . VAL A 1 328 ? 18.750 14.155 -8.547 1.00 94.81 328 VAL A CA 1
ATOM 2592 C C . VAL A 1 328 ? 17.634 13.597 -9.427 1.00 94.81 328 VAL A C 1
ATOM 2594 O O . VAL A 1 328 ? 17.873 13.393 -10.610 1.00 94.81 328 VAL A O 1
ATOM 2597 N N . LYS A 1 329 ? 16.409 13.443 -8.906 1.00 94.12 329 LYS A N 1
ATOM 2598 C CA . LYS A 1 329 ? 15.236 12.993 -9.675 1.00 94.12 329 LYS A CA 1
ATOM 2599 C C . LYS A 1 329 ? 15.026 13.847 -10.923 1.00 94.12 329 LYS A C 1
ATOM 2601 O O . LYS A 1 329 ? 14.859 13.300 -12.008 1.00 94.12 329 LYS A O 1
ATOM 2606 N N . ARG A 1 330 ? 15.050 15.176 -10.782 1.00 95.00 330 ARG A N 1
ATOM 2607 C CA . ARG A 1 330 ? 14.882 16.120 -11.895 1.00 95.00 330 ARG A CA 1
ATOM 2608 C C . ARG A 1 330 ? 15.943 15.899 -12.973 1.00 95.00 330 ARG A C 1
ATOM 2610 O O . ARG A 1 330 ? 15.600 15.817 -14.149 1.00 95.00 330 ARG A O 1
ATOM 2617 N N . CYS A 1 331 ? 17.211 15.791 -12.585 1.00 95.12 331 CYS A N 1
ATOM 2618 C CA . CYS A 1 331 ? 18.306 15.523 -13.514 1.00 95.12 331 CYS A CA 1
ATOM 2619 C C . CYS A 1 331 ? 18.171 14.145 -14.175 1.00 95.12 331 CYS A C 1
ATOM 2621 O O . CYS A 1 331 ? 18.290 14.060 -15.393 1.00 95.12 331 CYS A O 1
ATOM 2623 N N . SER A 1 332 ? 17.863 13.091 -13.412 1.00 93.50 332 SER A N 1
ATOM 2624 C CA . SER A 1 332 ? 17.635 11.741 -13.940 1.00 93.50 332 SER A CA 1
ATOM 2625 C C . SER A 1 332 ? 16.494 11.717 -14.960 1.00 93.50 332 SER A C 1
ATOM 2627 O O . SER A 1 332 ? 16.648 11.129 -16.025 1.00 93.50 332 SER A O 1
ATOM 2629 N N . ASP A 1 333 ? 15.376 12.387 -14.663 1.00 91.44 333 ASP A N 1
ATOM 2630 C CA . ASP A 1 333 ? 14.218 12.480 -15.558 1.00 91.44 333 ASP A CA 1
ATOM 2631 C C . ASP A 1 333 ? 14.573 13.214 -16.864 1.00 91.44 333 ASP A C 1
ATOM 2633 O O . ASP A 1 333 ? 14.191 12.765 -17.944 1.00 91.44 333 ASP A O 1
ATOM 2637 N N . LEU A 1 334 ? 15.325 14.320 -16.783 1.00 93.12 334 LEU A N 1
ATOM 2638 C CA . LEU A 1 334 ? 15.755 15.087 -17.958 1.00 93.12 334 LEU A CA 1
ATOM 2639 C C . LEU A 1 334 ? 16.746 14.319 -18.832 1.00 93.12 334 LEU A C 1
ATOM 2641 O O . LEU A 1 334 ? 16.586 14.306 -20.051 1.00 93.12 334 LEU A O 1
ATOM 2645 N N . VAL A 1 335 ? 17.749 13.686 -18.221 1.00 90.75 335 VAL A N 1
ATOM 2646 C CA . VAL A 1 335 ? 18.730 12.869 -18.946 1.00 90.75 335 VAL A CA 1
ATOM 2647 C C . VAL A 1 335 ? 18.013 11.715 -19.637 1.00 90.75 335 VAL A C 1
ATOM 2649 O O . VAL A 1 335 ? 18.129 11.584 -20.850 1.00 90.75 335 VAL A O 1
ATOM 2652 N N . TYR A 1 336 ? 17.181 10.963 -18.914 1.00 90.75 336 TYR A N 1
ATOM 2653 C CA . TYR A 1 336 ? 16.414 9.856 -19.485 1.00 90.75 336 TYR A CA 1
ATOM 2654 C C . TYR A 1 336 ? 15.523 10.302 -20.657 1.00 90.75 336 TYR A C 1
ATOM 2656 O O . TYR A 1 336 ? 15.515 9.670 -21.714 1.00 90.75 336 TYR A O 1
ATOM 2664 N N . ALA A 1 337 ? 14.797 11.415 -20.503 1.00 89.94 337 ALA A N 1
ATOM 2665 C CA . ALA A 1 337 ? 13.946 11.950 -21.564 1.00 89.94 337 ALA A CA 1
ATOM 2666 C C . ALA A 1 337 ? 14.754 12.382 -22.799 1.00 89.94 337 ALA A C 1
ATOM 2668 O O . ALA A 1 337 ? 14.343 12.092 -23.924 1.00 89.94 337 ALA A O 1
ATOM 2669 N N . SER A 1 338 ? 15.904 13.033 -22.595 1.00 91.06 338 SER A N 1
ATOM 2670 C CA . SER A 1 338 ? 16.814 13.414 -23.680 1.00 91.06 338 SER A CA 1
ATOM 2671 C C . SER A 1 338 ? 17.323 12.184 -24.422 1.00 91.06 338 SER A C 1
ATOM 2673 O O . SER A 1 338 ? 17.180 12.100 -25.637 1.00 91.06 338 SER A O 1
ATOM 2675 N N . GLN A 1 339 ? 17.843 11.194 -23.695 1.00 89.00 339 GLN A N 1
ATOM 2676 C CA . GLN A 1 339 ? 18.380 9.969 -24.282 1.00 89.00 339 GLN A CA 1
ATOM 2677 C C . GLN A 1 339 ? 17.301 9.206 -25.069 1.00 89.00 339 GLN A C 1
ATOM 2679 O O . GLN A 1 339 ? 17.542 8.745 -26.184 1.00 89.00 339 GLN A O 1
ATOM 2684 N N . ARG A 1 340 ? 16.071 9.134 -24.548 1.00 88.31 340 ARG A N 1
ATOM 2685 C CA . ARG A 1 340 ? 14.951 8.506 -25.263 1.00 88.31 340 ARG A CA 1
ATOM 2686 C C . ARG A 1 340 ? 14.584 9.245 -26.550 1.00 88.31 340 ARG A C 1
ATOM 2688 O O . ARG A 1 340 ? 14.278 8.590 -27.548 1.00 88.31 340 ARG A O 1
ATOM 2695 N N . SER A 1 341 ? 14.644 10.578 -26.540 1.00 89.50 341 SER A N 1
ATOM 2696 C CA . SER A 1 341 ? 14.454 11.403 -27.739 1.00 89.50 341 SER A CA 1
ATOM 2697 C C . SER A 1 341 ? 15.553 11.160 -28.775 1.00 89.50 341 SER A C 1
ATOM 2699 O O . SER A 1 341 ? 15.244 10.986 -29.952 1.00 89.50 341 SER A O 1
ATOM 2701 N N . ASP A 1 342 ? 16.815 11.090 -28.349 1.00 88.56 342 ASP A N 1
ATOM 2702 C CA . ASP A 1 342 ? 17.951 10.832 -29.242 1.00 88.56 342 ASP A CA 1
ATOM 2703 C C . ASP A 1 342 ? 17.837 9.455 -29.903 1.00 88.56 342 ASP A C 1
ATOM 2705 O O . ASP A 1 342 ? 18.023 9.325 -31.112 1.00 88.56 342 ASP A O 1
ATOM 2709 N N . GLY A 1 343 ? 17.460 8.426 -29.135 1.00 88.69 343 GLY A N 1
ATOM 2710 C CA . GLY A 1 343 ? 17.217 7.091 -29.678 1.00 88.69 343 GLY A CA 1
ATOM 2711 C C . GLY A 1 343 ? 16.119 7.086 -30.742 1.00 88.69 343 GLY A C 1
ATOM 2712 O O . GLY A 1 343 ? 16.285 6.461 -31.790 1.00 88.69 343 GLY A O 1
ATOM 2713 N N . TYR A 1 344 ? 15.023 7.813 -30.508 1.00 89.31 344 TYR A N 1
ATOM 2714 C CA . TYR A 1 344 ? 13.931 7.939 -31.475 1.00 89.31 344 TYR A CA 1
ATOM 2715 C C . TYR A 1 344 ? 14.376 8.629 -32.772 1.00 89.31 344 TYR A C 1
ATOM 2717 O O . TYR A 1 344 ? 14.140 8.103 -33.861 1.00 89.31 344 TYR A O 1
ATOM 2725 N N . GLU A 1 345 ? 15.062 9.770 -32.676 1.00 93.56 345 GLU A N 1
ATOM 2726 C CA . GLU A 1 345 ? 15.550 10.477 -33.867 1.00 93.56 345 GLU A CA 1
ATOM 2727 C C . GLU A 1 345 ? 16.619 9.668 -34.614 1.00 93.56 345 GLU A C 1
ATOM 2729 O O . GLU A 1 345 ? 16.670 9.712 -35.842 1.00 93.56 345 GLU A O 1
ATOM 2734 N N . MET A 1 346 ? 17.409 8.850 -33.914 1.00 92.00 346 MET A N 1
ATOM 2735 C CA . MET A 1 346 ? 18.377 7.956 -34.545 1.00 92.00 346 MET A CA 1
ATOM 2736 C C . MET A 1 346 ? 17.710 6.844 -35.370 1.00 92.00 346 MET A C 1
ATOM 2738 O O . MET A 1 346 ? 18.110 6.610 -36.510 1.00 92.00 346 MET A O 1
ATOM 2742 N N . SER A 1 347 ? 16.644 6.221 -34.849 1.00 93.81 347 SER A N 1
ATOM 2743 C CA . SER A 1 347 ? 15.831 5.253 -35.610 1.00 93.81 347 SER A CA 1
ATOM 2744 C C . SER A 1 347 ? 15.202 5.909 -36.842 1.00 93.81 347 SER A C 1
ATOM 2746 O O . SER A 1 347 ? 15.250 5.376 -37.955 1.00 93.81 347 SER A O 1
ATOM 2748 N N . ARG A 1 348 ? 14.661 7.117 -36.663 1.00 95.19 348 ARG A N 1
ATOM 2749 C CA . ARG A 1 348 ? 14.037 7.886 -37.739 1.00 95.19 348 ARG A CA 1
ATOM 2750 C C . ARG A 1 348 ? 15.042 8.290 -38.821 1.00 95.19 348 ARG A C 1
ATOM 2752 O O . ARG A 1 348 ? 14.718 8.212 -40.004 1.00 95.19 348 ARG A O 1
ATOM 2759 N N . PHE A 1 349 ? 16.255 8.685 -38.438 1.00 95.69 349 PHE A N 1
ATOM 2760 C CA . PHE A 1 349 ? 17.332 8.979 -39.381 1.00 95.69 349 PHE A CA 1
ATOM 2761 C C . PHE A 1 349 ? 17.736 7.738 -40.181 1.00 95.69 349 PHE A C 1
ATOM 2763 O O . PHE A 1 349 ? 17.822 7.821 -41.407 1.00 95.69 349 PHE A O 1
ATOM 2770 N N . GLY A 1 350 ? 17.881 6.586 -39.517 1.00 95.81 350 GLY A N 1
ATOM 2771 C CA . GLY A 1 350 ? 18.131 5.307 -40.186 1.00 95.81 350 GLY A CA 1
ATOM 2772 C C . GLY A 1 350 ? 17.055 4.977 -41.224 1.00 95.81 350 GLY A C 1
ATOM 2773 O O . GLY A 1 350 ? 17.364 4.746 -42.391 1.00 95.81 350 GLY A O 1
ATOM 2774 N N . SER A 1 351 ? 15.782 5.115 -40.842 1.00 95.56 351 SER A N 1
ATOM 2775 C CA . SER A 1 351 ? 14.639 4.917 -41.747 1.00 95.56 351 SER A CA 1
ATOM 2776 C C . SER A 1 351 ? 14.687 5.830 -42.981 1.00 95.56 351 SER A C 1
ATOM 2778 O O . SER A 1 351 ? 14.343 5.405 -44.085 1.00 95.56 351 SER A O 1
ATOM 2780 N N . TYR A 1 352 ? 15.114 7.089 -42.827 1.00 96.06 352 TYR A N 1
ATOM 2781 C CA . TYR A 1 352 ? 15.249 8.011 -43.958 1.00 96.06 352 TYR A CA 1
ATOM 2782 C C . TYR A 1 352 ? 16.428 7.673 -44.873 1.00 96.06 352 TYR A C 1
ATOM 2784 O O . TYR A 1 352 ? 16.296 7.840 -46.085 1.00 96.06 352 TYR A O 1
ATOM 2792 N N . LEU A 1 353 ? 17.548 7.181 -44.338 1.00 96.38 353 LEU A N 1
ATOM 2793 C CA . LEU A 1 353 ? 18.676 6.716 -45.152 1.00 96.38 353 LEU A CA 1
ATOM 2794 C C . LEU A 1 353 ? 18.293 5.490 -45.987 1.00 96.38 353 LEU A C 1
ATOM 2796 O O . LEU A 1 353 ? 18.543 5.473 -47.194 1.00 96.38 353 LEU A O 1
ATOM 2800 N N . THR A 1 354 ? 17.593 4.527 -45.385 1.00 94.81 354 THR A N 1
ATOM 2801 C CA . THR A 1 354 ? 17.051 3.363 -46.099 1.00 94.81 354 THR A CA 1
ATOM 2802 C C . THR A 1 354 ? 16.006 3.771 -47.139 1.00 94.81 354 THR A C 1
ATOM 2804 O O . THR A 1 354 ? 15.942 3.200 -48.221 1.00 94.81 354 THR A O 1
ATOM 2807 N N . ALA A 1 355 ? 15.190 4.794 -46.874 1.00 94.44 355 ALA A N 1
ATOM 2808 C CA . ALA A 1 355 ? 14.274 5.316 -47.888 1.00 94.44 355 ALA A CA 1
ATOM 2809 C C . ALA A 1 355 ? 15.021 6.007 -49.043 1.00 94.44 355 ALA A C 1
ATOM 2811 O O . ALA A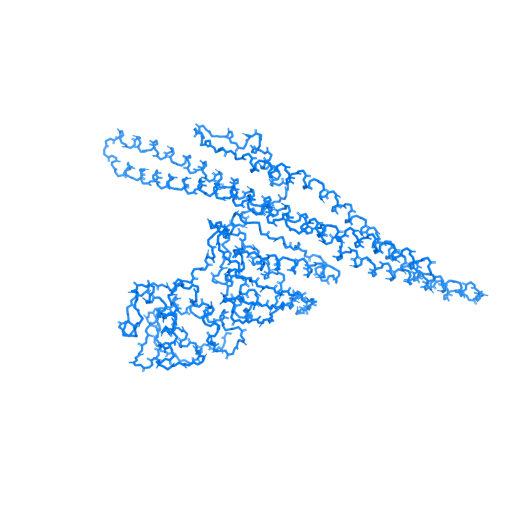 1 355 ? 14.647 5.845 -50.206 1.00 94.44 355 ALA A O 1
ATOM 2812 N N . LEU A 1 356 ? 16.080 6.765 -48.742 1.00 93.69 356 LEU A N 1
ATOM 2813 C CA . LEU A 1 356 ? 16.887 7.464 -49.742 1.00 93.69 356 LEU A CA 1
ATOM 2814 C C . LEU A 1 356 ? 17.603 6.485 -50.676 1.00 93.69 356 LEU A C 1
ATOM 2816 O O . LEU A 1 356 ? 17.636 6.714 -51.884 1.00 93.69 356 LEU A O 1
ATOM 2820 N N . SER A 1 357 ? 18.110 5.370 -50.150 1.00 94.81 357 SER A N 1
ATOM 2821 C CA . SER A 1 357 ? 18.802 4.364 -50.960 1.00 94.81 357 SER A CA 1
ATOM 2822 C C . SER A 1 357 ? 17.926 3.777 -52.075 1.00 94.81 357 SER A C 1
ATOM 2824 O O . SER A 1 357 ? 18.407 3.517 -53.177 1.00 94.81 357 SER A O 1
ATOM 2826 N N . VAL A 1 358 ? 16.615 3.640 -51.844 1.00 92.75 358 VAL A N 1
ATOM 2827 C CA . VAL A 1 358 ? 15.646 3.168 -52.850 1.00 92.75 358 VAL A CA 1
ATOM 2828 C C . VAL A 1 358 ? 15.538 4.138 -54.035 1.00 92.75 358 VAL A C 1
ATOM 2830 O O . VAL A 1 358 ? 15.205 3.729 -55.153 1.00 92.75 358 VAL A O 1
ATOM 2833 N N . HIS A 1 359 ? 15.832 5.420 -53.813 1.00 91.25 359 HIS A N 1
ATOM 2834 C CA . HIS A 1 359 ? 15.812 6.454 -54.844 1.00 91.25 359 HIS A CA 1
ATOM 2835 C C . HIS A 1 359 ? 17.139 6.591 -55.606 1.00 91.25 359 HIS A C 1
ATOM 2837 O O . HIS A 1 359 ? 17.126 7.126 -56.719 1.00 91.25 359 HIS A O 1
ATOM 2843 N N . GLU A 1 360 ? 18.241 6.045 -55.085 1.00 90.75 360 GLU A N 1
ATOM 2844 C CA . GLU A 1 360 ? 19.533 6.006 -55.773 1.00 90.75 360 GLU A CA 1
ATOM 2845 C C . GLU A 1 360 ? 19.562 4.896 -56.835 1.00 90.75 360 GLU A C 1
ATOM 2847 O O . GLU A 1 360 ? 19.827 3.725 -56.566 1.00 90.75 360 GLU A O 1
ATOM 2852 N N . LYS A 1 361 ? 19.236 5.267 -58.081 1.00 87.50 361 LYS A N 1
ATOM 2853 C CA . LYS A 1 361 ? 19.094 4.321 -59.208 1.00 87.50 361 LYS A CA 1
ATOM 2854 C C . LYS A 1 361 ? 20.353 4.141 -60.050 1.00 87.50 361 LYS A C 1
ATOM 2856 O O . LYS A 1 361 ? 20.467 3.137 -60.748 1.00 87.50 361 LYS A O 1
ATOM 2861 N N . ASN A 1 362 ? 21.250 5.124 -60.032 1.00 91.31 362 ASN A N 1
ATOM 2862 C CA . ASN A 1 362 ? 22.370 5.203 -60.974 1.00 91.31 362 ASN A CA 1
ATOM 2863 C C . ASN A 1 362 ? 23.720 4.863 -60.332 1.00 91.31 362 ASN A C 1
ATOM 2865 O O . ASN A 1 362 ? 24.667 4.563 -61.055 1.00 91.31 362 ASN A O 1
ATOM 2869 N N . ASP A 1 363 ? 23.803 4.891 -59.001 1.00 94.69 363 ASP A N 1
ATOM 2870 C CA . ASP A 1 363 ? 25.011 4.591 -58.241 1.00 94.69 363 ASP A CA 1
ATOM 2871 C C . ASP A 1 363 ? 24.723 3.475 -57.225 1.00 94.69 363 ASP A C 1
ATOM 2873 O O . ASP A 1 363 ? 24.135 3.685 -56.162 1.00 94.69 363 ASP A O 1
ATOM 2877 N N . ASN A 1 364 ? 25.128 2.256 -57.586 1.00 92.38 364 ASN A N 1
ATOM 2878 C CA . ASN A 1 364 ? 24.937 1.076 -56.744 1.00 92.38 364 ASN A CA 1
ATOM 2879 C C . ASN A 1 364 ? 25.773 1.126 -55.457 1.00 92.38 364 ASN A C 1
ATOM 2881 O O . ASN A 1 364 ? 25.389 0.504 -54.466 1.00 92.38 364 ASN A O 1
ATOM 2885 N N . GLU A 1 365 ? 26.912 1.823 -55.464 1.00 94.56 365 GLU A N 1
ATOM 2886 C CA . GLU A 1 365 ? 27.763 1.957 -54.283 1.00 94.56 365 GLU A CA 1
ATOM 2887 C C . GLU A 1 365 ? 27.110 2.910 -53.284 1.00 94.56 365 GLU A C 1
ATOM 2889 O O . GLU A 1 365 ? 26.931 2.539 -52.124 1.00 94.56 365 GLU A O 1
ATOM 2894 N N . MET A 1 366 ? 26.638 4.072 -53.748 1.00 93.69 366 MET A N 1
ATOM 2895 C CA . MET A 1 366 ? 25.909 5.026 -52.908 1.00 93.69 366 MET A CA 1
ATOM 2896 C C . MET A 1 366 ? 24.614 4.430 -52.349 1.00 93.69 366 MET A C 1
ATOM 2898 O O . MET A 1 366 ? 24.332 4.576 -51.158 1.00 93.69 366 MET A O 1
ATOM 2902 N N . LYS A 1 367 ? 23.859 3.693 -53.176 1.00 94.88 367 LYS A N 1
ATOM 2903 C CA . LYS A 1 367 ? 22.681 2.946 -52.720 1.00 94.88 367 LYS A CA 1
ATOM 2904 C C . LYS A 1 367 ? 23.032 2.015 -51.558 1.00 94.88 367 LYS A C 1
ATOM 2906 O O . LYS A 1 367 ? 22.407 2.086 -50.502 1.00 94.88 367 LYS A O 1
ATOM 2911 N N . ARG A 1 368 ? 24.052 1.170 -51.731 1.00 94.94 368 ARG A N 1
ATOM 2912 C CA . ARG A 1 368 ? 24.477 0.211 -50.704 1.00 94.94 368 ARG A CA 1
ATOM 2913 C C . ARG A 1 368 ? 24.987 0.909 -49.441 1.00 94.94 368 ARG A C 1
ATOM 2915 O O . ARG A 1 368 ? 24.710 0.440 -48.342 1.00 94.94 368 ARG A O 1
ATOM 2922 N N . LEU A 1 369 ? 25.720 2.014 -49.580 1.00 95.75 369 LEU A N 1
ATOM 2923 C CA . LEU A 1 369 ? 26.197 2.810 -48.446 1.00 95.75 369 LEU A CA 1
ATOM 2924 C C . LEU A 1 369 ? 25.034 3.385 -47.632 1.00 95.75 369 LEU A C 1
ATOM 2926 O O . LEU A 1 369 ? 25.060 3.297 -46.407 1.00 95.75 369 LEU A O 1
ATOM 2930 N N . ALA A 1 370 ? 24.012 3.932 -48.295 1.00 95.25 370 ALA A N 1
ATOM 2931 C CA . ALA A 1 370 ? 22.828 4.469 -47.631 1.00 95.25 370 ALA A CA 1
ATOM 2932 C C . ALA A 1 370 ? 21.990 3.373 -46.944 1.00 95.25 370 ALA A C 1
ATOM 2934 O O . ALA A 1 370 ? 21.550 3.591 -45.817 1.00 95.25 370 ALA A O 1
ATOM 2935 N N . GLU A 1 371 ? 21.834 2.193 -47.563 1.00 95.12 371 GLU A N 1
ATOM 2936 C CA . GLU A 1 371 ? 21.189 1.024 -46.929 1.00 95.12 371 GLU A CA 1
ATOM 2937 C C . GLU A 1 371 ? 21.937 0.599 -45.659 1.00 95.12 371 GLU A C 1
ATOM 2939 O O . GLU A 1 371 ? 21.351 0.572 -44.582 1.00 95.12 371 GLU A O 1
ATOM 2944 N N . ILE A 1 372 ? 23.249 0.355 -45.757 1.00 95.75 372 ILE A N 1
ATOM 2945 C CA . ILE A 1 372 ? 24.067 -0.082 -44.612 1.00 95.75 372 ILE A CA 1
ATOM 2946 C C . ILE A 1 372 ? 24.073 0.973 -43.501 1.00 95.75 372 ILE A C 1
ATOM 2948 O O . ILE A 1 372 ? 24.002 0.636 -42.320 1.00 95.75 372 ILE A O 1
ATOM 2952 N N . ALA A 1 373 ? 24.171 2.256 -43.854 1.00 95.38 373 ALA A N 1
ATOM 2953 C CA . ALA A 1 373 ? 24.106 3.328 -42.871 1.00 95.38 373 ALA A CA 1
ATOM 2954 C C . ALA A 1 373 ? 22.742 3.349 -42.165 1.00 95.38 373 ALA A C 1
ATOM 2956 O O . ALA A 1 373 ? 22.703 3.475 -40.942 1.00 95.38 373 ALA A O 1
ATOM 2957 N N . GLY A 1 374 ? 21.648 3.180 -42.915 1.00 96.19 374 GLY A N 1
ATOM 2958 C CA . GLY A 1 374 ? 20.296 3.071 -42.375 1.00 96.19 374 GLY A CA 1
ATOM 2959 C C . GLY A 1 374 ? 20.156 1.935 -41.362 1.00 96.19 374 GLY A C 1
ATOM 2960 O O . GLY A 1 374 ? 19.790 2.188 -40.211 1.00 96.19 374 GLY A O 1
ATOM 2961 N N . ASP A 1 375 ? 20.556 0.725 -41.757 1.00 94.62 375 ASP A N 1
ATOM 2962 C CA . ASP A 1 375 ? 20.520 -0.479 -40.915 1.00 94.62 375 ASP A CA 1
ATOM 2963 C C . ASP A 1 375 ? 21.375 -0.320 -39.644 1.00 94.62 375 ASP A C 1
ATOM 2965 O O . ASP A 1 375 ? 20.969 -0.724 -38.549 1.00 94.62 375 ASP A O 1
ATOM 2969 N N . ASN A 1 376 ? 22.548 0.314 -39.755 1.00 93.50 376 ASN A N 1
ATOM 2970 C CA . ASN A 1 376 ? 23.411 0.598 -38.606 1.00 93.50 376 ASN A CA 1
ATOM 2971 C C . ASN A 1 376 ? 22.743 1.569 -37.623 1.00 93.50 376 ASN A C 1
ATOM 2973 O O . ASN A 1 376 ? 22.738 1.313 -36.419 1.00 93.50 376 ASN A O 1
ATOM 2977 N N . PHE A 1 377 ? 22.159 2.671 -38.104 1.00 94.31 377 PHE A N 1
ATOM 2978 C CA . PHE A 1 377 ? 21.467 3.629 -37.236 1.00 94.31 377 PHE A CA 1
ATOM 2979 C C . PHE A 1 377 ? 20.252 3.009 -36.537 1.00 94.31 377 PHE A C 1
ATOM 2981 O O . PHE A 1 377 ? 20.030 3.275 -35.352 1.00 94.31 377 PHE A O 1
ATOM 2988 N N . GLU A 1 378 ? 19.501 2.149 -37.228 1.00 92.00 378 GLU A N 1
ATOM 2989 C CA . GLU A 1 378 ? 18.400 1.394 -36.627 1.00 92.00 378 GLU A CA 1
ATOM 2990 C C . GLU A 1 378 ? 18.906 0.406 -35.563 1.00 92.00 378 GLU A C 1
ATOM 2992 O O . GLU A 1 378 ? 18.376 0.370 -34.452 1.00 92.00 378 GLU A O 1
ATOM 2997 N N . THR A 1 379 ? 19.989 -0.322 -35.847 1.00 91.62 379 THR A N 1
ATOM 2998 C CA . THR A 1 379 ? 20.605 -1.273 -34.905 1.00 91.62 379 THR A CA 1
ATOM 2999 C C . THR A 1 379 ? 21.089 -0.581 -33.630 1.00 91.62 379 THR A C 1
ATOM 3001 O O . THR A 1 379 ? 20.752 -1.014 -32.525 1.00 91.62 379 THR A O 1
ATOM 3004 N N . VAL A 1 380 ? 21.830 0.525 -33.757 1.00 90.50 380 VAL A N 1
ATOM 3005 C CA . VAL A 1 380 ? 22.310 1.285 -32.592 1.00 90.50 380 VAL A CA 1
ATOM 3006 C C . VAL A 1 380 ? 21.131 1.914 -31.837 1.00 90.50 380 VAL A C 1
ATOM 3008 O O . VAL A 1 380 ? 21.164 1.987 -30.610 1.00 90.50 380 VAL A O 1
ATOM 3011 N N . SER A 1 381 ? 20.067 2.335 -32.531 1.00 91.50 381 SER A N 1
ATOM 3012 C CA . SER A 1 381 ? 18.862 2.857 -31.877 1.00 91.50 381 SER A CA 1
ATOM 3013 C C . SER A 1 381 ? 18.158 1.787 -31.039 1.00 91.50 381 SER A C 1
ATOM 3015 O O . SER A 1 381 ? 17.853 2.043 -29.875 1.00 91.50 381 SER A O 1
ATOM 3017 N N . ASN A 1 382 ? 17.970 0.581 -31.579 1.00 89.62 382 ASN A N 1
ATOM 3018 C CA . ASN A 1 382 ? 17.365 -0.540 -30.854 1.00 89.62 382 ASN A CA 1
ATOM 3019 C C . ASN A 1 382 ? 18.180 -0.906 -29.607 1.00 89.62 382 ASN A C 1
ATOM 3021 O O . ASN A 1 382 ? 17.623 -1.008 -28.515 1.00 89.62 382 ASN A O 1
ATOM 3025 N N . LEU A 1 383 ? 19.507 -0.999 -29.750 1.00 88.19 383 LEU A N 1
ATOM 3026 C CA . LEU A 1 383 ? 20.416 -1.207 -28.624 1.00 88.19 383 LEU A CA 1
ATOM 3027 C C . LEU A 1 383 ? 20.233 -0.132 -27.538 1.00 88.19 383 LEU A C 1
ATOM 3029 O O . LEU A 1 383 ? 20.204 -0.438 -26.344 1.00 88.19 383 LEU A O 1
ATOM 3033 N N . TYR A 1 384 ? 20.102 1.129 -27.951 1.00 87.12 384 TYR A N 1
ATOM 3034 C CA . TYR A 1 384 ? 19.938 2.242 -27.025 1.00 87.12 384 TYR A CA 1
ATOM 3035 C C . TYR A 1 384 ? 18.578 2.222 -26.315 1.00 87.12 384 TYR A C 1
ATOM 3037 O O . TYR A 1 384 ? 18.514 2.469 -25.113 1.00 87.12 384 TYR A O 1
ATOM 3045 N N . GLN A 1 385 ? 17.491 1.875 -27.012 1.00 87.25 385 GLN A N 1
ATOM 3046 C CA . GLN A 1 385 ? 16.166 1.731 -26.393 1.00 87.25 385 GLN A CA 1
ATOM 3047 C C . GLN A 1 385 ? 16.151 0.604 -25.346 1.00 87.25 385 GLN A C 1
ATOM 3049 O O . GLN A 1 385 ? 15.672 0.824 -24.232 1.00 87.25 385 GLN A O 1
ATOM 3054 N N . ASP A 1 386 ? 16.754 -0.550 -25.647 1.00 86.69 386 ASP A N 1
ATOM 3055 C CA . ASP A 1 386 ? 16.865 -1.676 -24.706 1.00 86.69 386 ASP A CA 1
ATOM 3056 C C . ASP A 1 386 ? 17.660 -1.303 -23.444 1.00 86.69 386 ASP A C 1
ATOM 3058 O O . ASP A 1 386 ? 17.330 -1.713 -22.324 1.00 86.69 386 ASP A O 1
ATOM 3062 N N . GLN A 1 387 ? 18.732 -0.524 -23.604 1.00 88.75 387 GLN A N 1
ATOM 3063 C CA . GLN A 1 387 ? 19.504 -0.001 -22.479 1.00 88.75 387 GLN A CA 1
ATOM 3064 C C . GLN A 1 387 ? 18.677 0.997 -21.657 1.00 88.75 387 GLN A C 1
ATOM 3066 O O . GLN A 1 387 ? 18.688 0.929 -20.425 1.00 88.75 387 GLN A O 1
ATOM 3071 N N . LEU A 1 388 ? 17.936 1.894 -22.310 1.00 88.56 388 LEU A N 1
ATOM 3072 C CA . LEU A 1 388 ? 17.105 2.888 -21.635 1.00 88.56 388 LEU A CA 1
ATOM 3073 C C . LEU A 1 388 ? 15.991 2.249 -20.808 1.00 88.56 388 LEU A C 1
ATOM 3075 O O . LEU A 1 388 ? 15.738 2.706 -19.693 1.00 88.56 388 LEU A O 1
ATOM 3079 N N . ASP A 1 389 ? 15.381 1.166 -21.282 1.00 87.50 389 ASP A N 1
ATOM 3080 C CA . ASP A 1 389 ? 14.398 0.412 -20.497 1.00 87.50 389 ASP A CA 1
ATOM 3081 C C . ASP A 1 389 ? 15.022 -0.172 -19.213 1.00 87.50 389 ASP A C 1
ATOM 3083 O O . ASP A 1 389 ? 14.413 -0.129 -18.137 1.00 87.50 389 ASP A O 1
ATOM 3087 N N . LYS A 1 390 ? 16.280 -0.634 -19.274 1.00 89.50 390 LYS A N 1
ATOM 3088 C CA . LYS A 1 390 ? 17.026 -1.093 -18.088 1.00 89.50 390 LYS A CA 1
ATOM 3089 C C . LYS A 1 390 ? 17.404 0.061 -17.158 1.00 89.50 390 LYS A C 1
ATOM 3091 O O . LYS A 1 390 ? 17.236 -0.077 -15.948 1.00 89.50 390 LYS A O 1
ATOM 3096 N N . ILE A 1 391 ? 17.875 1.194 -17.686 1.00 91.31 391 ILE A N 1
ATOM 3097 C CA . ILE A 1 391 ? 18.192 2.397 -16.889 1.00 91.31 391 ILE A CA 1
ATOM 3098 C C . ILE A 1 391 ? 16.941 2.888 -16.161 1.00 91.31 391 ILE A C 1
ATOM 3100 O O . ILE A 1 391 ? 16.987 3.233 -14.976 1.00 91.31 391 ILE A O 1
ATOM 3104 N N . LEU A 1 392 ? 15.802 2.879 -16.845 1.00 89.56 392 LEU A N 1
ATOM 3105 C CA . LEU A 1 392 ? 14.538 3.263 -16.253 1.00 89.56 392 LEU A CA 1
ATOM 3106 C C . LEU A 1 392 ? 14.166 2.365 -15.072 1.00 89.56 392 LEU A C 1
ATOM 3108 O O . LEU A 1 392 ? 13.834 2.867 -13.995 1.00 89.56 392 LEU A O 1
ATOM 3112 N N . ALA A 1 393 ? 14.239 1.049 -15.267 1.00 86.50 393 ALA A N 1
ATOM 3113 C CA . ALA A 1 393 ? 13.873 0.065 -14.257 1.00 86.50 393 ALA A CA 1
ATOM 3114 C C . ALA A 1 393 ? 14.846 0.050 -13.066 1.00 86.50 393 ALA A C 1
ATOM 3116 O O . ALA A 1 393 ? 14.437 0.051 -11.907 1.00 86.50 393 ALA A O 1
ATOM 3117 N N . MET A 1 394 ? 16.150 0.053 -13.345 1.00 90.44 394 MET A N 1
ATOM 3118 C CA . MET A 1 394 ? 17.192 -0.185 -12.344 1.00 90.44 394 MET A CA 1
ATOM 3119 C C . MET A 1 394 ? 17.719 1.090 -11.683 1.00 90.44 394 MET A C 1
ATOM 3121 O O . MET A 1 394 ? 18.400 0.993 -10.667 1.00 90.44 394 MET A O 1
ATOM 3125 N N . TYR A 1 395 ? 17.433 2.274 -12.231 1.00 93.19 395 TYR A N 1
ATOM 3126 C CA . TYR A 1 395 ? 17.916 3.544 -11.685 1.00 93.19 395 TYR A CA 1
ATOM 3127 C C . TYR A 1 395 ? 16.806 4.586 -11.533 1.00 93.19 395 TYR A C 1
ATOM 3129 O O . TYR A 1 395 ? 16.485 4.964 -10.403 1.00 93.19 395 TYR A O 1
ATOM 3137 N N . VAL A 1 396 ? 16.191 5.039 -12.631 1.00 92.06 396 VAL A N 1
ATOM 3138 C CA . VAL A 1 396 ? 15.244 6.175 -12.596 1.00 92.06 396 VAL A CA 1
ATOM 3139 C C . VAL A 1 396 ? 14.060 5.879 -11.673 1.00 92.06 396 VAL A C 1
ATOM 3141 O O . VAL A 1 396 ? 13.707 6.703 -10.827 1.00 92.06 396 VAL A O 1
ATOM 3144 N N . SER A 1 397 ? 13.484 4.680 -11.776 1.00 89.69 397 SER A N 1
ATOM 3145 C CA . SER A 1 397 ? 12.354 4.250 -10.945 1.00 89.69 397 SER A CA 1
ATOM 3146 C C . SER A 1 397 ? 12.714 4.189 -9.460 1.00 89.69 397 SER A C 1
ATOM 3148 O O . SER A 1 397 ? 11.912 4.605 -8.624 1.00 89.69 397 SER A O 1
ATOM 3150 N N . ILE A 1 398 ? 13.937 3.760 -9.122 1.00 90.69 398 ILE A N 1
ATOM 3151 C CA . ILE A 1 398 ? 14.424 3.730 -7.736 1.00 90.69 398 ILE A CA 1
ATOM 3152 C C . ILE A 1 398 ? 14.536 5.153 -7.188 1.00 90.69 398 ILE A C 1
ATOM 3154 O O . ILE A 1 398 ? 14.024 5.426 -6.105 1.00 90.69 398 ILE A O 1
ATOM 3158 N N . ILE A 1 399 ? 15.134 6.085 -7.937 1.00 92.31 399 ILE A N 1
ATOM 3159 C CA . ILE A 1 399 ? 15.248 7.489 -7.513 1.00 92.31 399 ILE A CA 1
ATOM 3160 C C . ILE A 1 399 ? 13.866 8.113 -7.288 1.00 92.31 399 ILE A C 1
ATOM 3162 O O . ILE A 1 399 ? 13.633 8.712 -6.237 1.00 92.31 399 ILE A O 1
ATOM 3166 N N . ARG A 1 400 ? 12.923 7.921 -8.222 1.00 91.31 400 ARG A N 1
ATOM 3167 C CA . ARG A 1 400 ? 11.537 8.402 -8.077 1.00 91.31 400 ARG A CA 1
ATOM 3168 C C . ARG A 1 400 ? 10.856 7.812 -6.839 1.00 91.31 400 ARG A C 1
ATOM 3170 O O . ARG A 1 400 ? 10.198 8.544 -6.102 1.00 91.31 400 ARG A O 1
ATOM 3177 N N . TYR A 1 401 ? 11.037 6.516 -6.587 1.00 90.81 401 TYR A N 1
ATOM 3178 C CA . TYR A 1 401 ? 10.482 5.848 -5.410 1.00 90.81 401 TYR A CA 1
ATOM 3179 C C . TYR A 1 401 ? 11.073 6.405 -4.105 1.00 90.81 401 TYR A C 1
ATOM 3181 O O . TYR A 1 401 ? 10.326 6.686 -3.170 1.00 90.81 401 TYR A O 1
ATOM 3189 N N . GLN A 1 402 ? 12.385 6.669 -4.054 1.00 90.19 402 GLN A N 1
ATOM 3190 C CA . GLN A 1 402 ? 13.026 7.305 -2.894 1.00 90.19 402 GLN A CA 1
ATOM 3191 C C . GLN A 1 402 ? 12.495 8.722 -2.639 1.00 90.19 402 GLN A C 1
ATOM 3193 O O . GLN A 1 402 ? 12.286 9.082 -1.481 1.00 90.19 402 GLN A O 1
ATOM 3198 N N . THR A 1 403 ? 12.212 9.509 -3.684 1.00 91.19 403 THR A N 1
ATOM 3199 C CA . THR A 1 403 ? 11.506 10.794 -3.528 1.00 91.19 403 THR A CA 1
ATOM 3200 C C . THR A 1 403 ? 10.116 10.591 -2.918 1.00 91.19 403 THR A C 1
ATOM 3202 O O . THR A 1 403 ? 9.779 11.260 -1.947 1.00 91.19 403 THR A O 1
ATOM 3205 N N . GLY A 1 404 ? 9.344 9.607 -3.388 1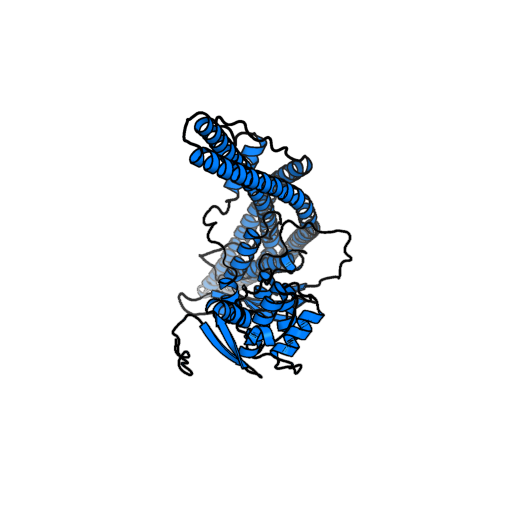.00 91.25 404 GLY A N 1
ATOM 3206 C CA . GLY A 1 404 ? 8.031 9.299 -2.808 1.00 91.25 404 GLY A CA 1
ATOM 3207 C C . GLY A 1 404 ? 8.084 8.879 -1.330 1.00 91.25 404 GLY A C 1
ATOM 3208 O O . GLY A 1 404 ? 7.174 9.194 -0.566 1.00 91.25 404 GLY A O 1
ATOM 3209 N N . LYS A 1 405 ? 9.158 8.213 -0.878 1.00 91.38 405 LYS A N 1
ATOM 3210 C CA . LYS A 1 405 ? 9.340 7.881 0.552 1.00 91.38 405 LYS A CA 1
ATOM 3211 C C . LYS A 1 405 ? 9.522 9.133 1.412 1.00 91.38 405 LYS A C 1
ATOM 3213 O O . LYS A 1 405 ? 9.061 9.162 2.551 1.00 91.38 405 LYS A O 1
ATOM 3218 N N . VAL A 1 406 ? 10.147 10.176 0.869 1.00 91.38 406 VAL A N 1
ATOM 3219 C CA . VAL A 1 406 ? 10.256 11.480 1.541 1.00 91.38 406 VAL A CA 1
ATOM 3220 C C . VAL A 1 406 ? 8.876 12.115 1.713 1.00 91.38 406 VAL A C 1
ATOM 3222 O O . VAL A 1 406 ? 8.553 12.584 2.806 1.00 91.38 406 VAL A O 1
ATOM 3225 N N . ASP A 1 407 ? 8.026 12.054 0.687 1.00 90.00 407 ASP A N 1
ATOM 3226 C CA . ASP A 1 407 ? 6.640 12.534 0.774 1.00 90.00 407 ASP A CA 1
ATOM 3227 C C . ASP A 1 407 ? 5.813 11.738 1.801 1.00 90.00 407 ASP A C 1
ATOM 3229 O O . ASP A 1 407 ? 5.006 12.307 2.545 1.00 90.00 407 ASP A O 1
ATOM 3233 N N . ALA A 1 408 ? 6.050 10.429 1.912 1.00 92.88 408 ALA A N 1
ATOM 3234 C CA . ALA A 1 408 ? 5.420 9.591 2.930 1.00 92.88 408 ALA A CA 1
ATOM 3235 C C . ALA A 1 408 ? 5.808 10.014 4.360 1.00 92.88 408 ALA A C 1
ATOM 3237 O O . ALA A 1 408 ? 4.939 10.116 5.229 1.00 92.88 408 ALA A O 1
ATOM 3238 N N . VAL A 1 409 ? 7.082 10.344 4.608 1.00 92.31 409 VAL A N 1
ATOM 3239 C CA . VAL A 1 409 ? 7.530 10.902 5.900 1.00 92.31 409 VAL A CA 1
ATOM 3240 C C . VAL A 1 409 ? 6.832 12.226 6.193 1.00 92.31 409 VAL A C 1
ATOM 3242 O O . VAL A 1 409 ? 6.293 12.425 7.285 1.00 92.31 409 VAL A O 1
ATOM 3245 N N . LYS A 1 410 ? 6.786 13.124 5.206 1.00 90.06 410 LYS A N 1
ATOM 3246 C CA . LYS A 1 410 ? 6.103 14.415 5.341 1.00 90.06 410 LYS A CA 1
ATOM 3247 C C . LYS A 1 410 ? 4.614 14.271 5.625 1.00 90.06 410 LYS A C 1
ATOM 3249 O O . LYS A 1 410 ? 4.057 15.081 6.361 1.00 90.06 410 LYS A O 1
ATOM 3254 N N . THR A 1 411 ? 3.976 13.229 5.103 1.00 90.50 411 THR A N 1
ATOM 3255 C CA . THR A 1 411 ? 2.575 12.918 5.410 1.00 90.50 411 THR A CA 1
ATOM 3256 C C . THR A 1 411 ? 2.392 12.619 6.902 1.00 90.50 411 THR A C 1
ATOM 3258 O O . THR A 1 411 ? 1.491 13.172 7.529 1.00 90.50 411 THR A O 1
ATOM 3261 N N . VAL A 1 412 ? 3.289 11.836 7.515 1.00 91.94 412 VAL A N 1
ATOM 3262 C CA . VAL A 1 412 ? 3.276 11.583 8.971 1.00 91.94 412 VAL A CA 1
ATOM 3263 C C . VAL A 1 412 ? 3.521 12.872 9.764 1.00 91.94 412 VAL A C 1
ATOM 3265 O O . VAL A 1 412 ? 2.839 13.132 10.758 1.00 91.94 412 VAL A O 1
ATOM 3268 N N . MET A 1 413 ? 4.440 13.728 9.307 1.00 89.38 413 MET A N 1
ATOM 3269 C CA . MET A 1 413 ? 4.673 15.033 9.938 1.00 89.38 413 MET A CA 1
ATOM 3270 C C . MET A 1 413 ? 3.423 15.927 9.875 1.00 89.38 413 MET A C 1
ATOM 3272 O O . MET A 1 413 ? 3.026 16.503 10.888 1.00 89.38 413 MET A O 1
ATOM 3276 N N . SER A 1 414 ? 2.739 15.959 8.729 1.00 85.75 414 SER A N 1
ATOM 3277 C CA . SER A 1 414 ? 1.476 16.684 8.541 1.00 85.75 414 SER A CA 1
ATOM 3278 C C . SER A 1 414 ? 0.339 16.126 9.402 1.00 85.75 414 SER A C 1
ATOM 3280 O O . SER A 1 414 ? -0.468 16.878 9.955 1.00 85.75 414 SER A O 1
ATOM 3282 N N . ASN A 1 415 ? 0.293 14.805 9.601 1.00 89.06 415 ASN A N 1
ATOM 3283 C CA . ASN A 1 415 ? -0.655 14.184 10.525 1.00 89.06 415 ASN A CA 1
ATOM 3284 C C . ASN A 1 415 ? -0.452 14.686 11.957 1.00 89.06 415 ASN A C 1
ATOM 3286 O O . ASN A 1 415 ? -1.444 14.916 12.660 1.00 89.06 415 ASN A O 1
ATOM 3290 N N . ARG A 1 416 ? 0.805 14.888 12.378 1.00 88.88 416 ARG A N 1
ATOM 3291 C CA . ARG A 1 416 ? 1.139 15.467 13.685 1.00 88.88 416 ARG A CA 1
ATOM 3292 C C . ARG A 1 416 ? 0.722 16.932 13.781 1.00 88.88 416 ARG A C 1
ATOM 3294 O O . ARG A 1 416 ? 0.178 17.336 14.804 1.00 88.88 416 ARG A O 1
ATOM 3301 N N . GLU A 1 417 ? 0.943 17.715 12.730 1.00 82.06 417 GLU A N 1
ATOM 3302 C CA . GLU A 1 417 ? 0.506 19.118 12.655 1.00 82.06 417 GLU A CA 1
ATOM 3303 C C . GLU A 1 417 ? -1.017 19.238 12.738 1.00 82.06 417 GLU A C 1
ATOM 3305 O O . GLU A 1 417 ? -1.545 20.062 13.484 1.00 82.06 417 GLU A O 1
ATOM 3310 N N . SER A 1 418 ? -1.733 18.352 12.049 1.00 85.19 418 SER A N 1
ATOM 3311 C CA . SER A 1 418 ? -3.191 18.270 12.120 1.00 85.19 418 SER A CA 1
ATOM 3312 C C . SER A 1 418 ? -3.657 17.946 13.543 1.00 85.19 418 SER A C 1
ATOM 3314 O O . SER A 1 418 ? -4.575 18.586 14.048 1.00 85.19 418 SER A O 1
ATOM 3316 N N . ALA A 1 419 ? -2.978 17.028 14.240 1.00 87.62 419 ALA A N 1
ATOM 3317 C CA . ALA A 1 419 ? -3.271 16.722 15.641 1.00 87.62 419 ALA A CA 1
ATOM 3318 C C . ALA A 1 419 ? -2.965 17.909 16.581 1.00 87.62 419 ALA A C 1
ATOM 3320 O O . ALA A 1 419 ? -3.736 18.176 17.500 1.00 87.62 419 ALA A O 1
ATOM 3321 N N . ILE A 1 420 ? -1.901 18.684 16.330 1.00 84.56 420 ILE A N 1
ATOM 3322 C CA . ILE A 1 420 ? -1.634 19.944 17.050 1.00 84.56 420 ILE A CA 1
ATOM 3323 C C . ILE A 1 420 ? -2.784 20.933 16.839 1.00 84.56 420 ILE A C 1
ATOM 3325 O O . ILE A 1 420 ? -3.294 21.515 17.799 1.00 84.56 420 ILE A O 1
ATOM 3329 N N . TYR A 1 421 ? -3.230 21.104 15.596 1.00 83.38 421 TYR A N 1
ATOM 3330 C CA . TYR A 1 421 ? -4.364 21.967 15.286 1.00 83.38 421 TYR A CA 1
ATOM 3331 C C . TYR A 1 421 ? -5.641 21.520 16.021 1.00 83.38 421 TYR A C 1
ATOM 3333 O O . TYR A 1 421 ? -6.341 22.357 16.597 1.00 83.38 421 TYR A O 1
ATOM 3341 N N . GLU A 1 422 ? -5.910 20.211 16.084 1.00 86.25 422 GLU A N 1
ATOM 3342 C CA . GLU A 1 422 ? -7.011 19.635 16.869 1.00 86.25 422 GLU A CA 1
ATOM 3343 C C . GLU A 1 422 ? -6.892 19.982 18.369 1.00 86.25 422 GLU A C 1
ATOM 3345 O O . GLU A 1 422 ? -7.895 20.368 18.978 1.00 86.25 422 GLU A O 1
ATOM 3350 N N . VAL A 1 423 ? -5.685 19.945 18.960 1.00 86.38 423 VAL A N 1
ATOM 3351 C CA . VAL A 1 423 ? -5.440 20.379 20.355 1.00 86.38 423 VAL A CA 1
ATOM 3352 C C . VAL A 1 423 ? -5.840 21.841 20.553 1.00 86.38 423 VAL A C 1
ATOM 3354 O O . VAL A 1 423 ? -6.583 22.157 21.487 1.00 86.38 423 VAL A O 1
ATOM 3357 N N . HIS A 1 424 ? -5.386 22.740 19.679 1.00 84.94 424 HIS A N 1
ATOM 3358 C CA . HIS A 1 424 ? -5.694 24.169 19.789 1.00 84.94 424 HIS A CA 1
ATOM 3359 C C . HIS A 1 424 ? -7.186 24.454 19.580 1.00 84.94 424 HIS A C 1
ATOM 3361 O O . HIS A 1 424 ? -7.782 25.238 20.327 1.00 84.94 424 HIS A O 1
ATOM 3367 N N . GLN A 1 425 ? -7.820 23.777 18.621 1.00 86.81 425 GLN A N 1
ATOM 3368 C CA . GLN A 1 425 ? -9.255 23.894 18.372 1.00 86.81 425 GLN A CA 1
ATOM 3369 C C . GLN A 1 425 ? -10.078 23.404 19.576 1.00 86.81 425 GLN A C 1
ATOM 3371 O O . GLN A 1 425 ? -11.040 24.068 19.987 1.00 86.81 425 GLN A O 1
ATOM 3376 N N . ALA A 1 426 ? -9.695 22.270 20.170 1.00 89.31 426 ALA A N 1
ATOM 3377 C CA . ALA A 1 426 ? -10.335 21.725 21.362 1.00 89.31 426 ALA A CA 1
ATOM 3378 C C . ALA A 1 426 ? -10.143 22.644 22.580 1.00 89.31 426 ALA A C 1
ATOM 3380 O O . ALA A 1 426 ? -11.121 22.942 23.267 1.00 89.31 426 ALA A O 1
ATOM 3381 N N . ASN A 1 427 ? -8.942 23.198 22.780 1.00 87.25 427 ASN A N 1
ATOM 3382 C CA . ASN A 1 427 ? -8.654 24.173 23.836 1.00 87.25 427 ASN A CA 1
ATOM 3383 C C . ASN A 1 427 ? -9.497 25.454 23.692 1.00 87.25 427 ASN A C 1
ATOM 3385 O O . ASN A 1 427 ? -10.133 25.899 24.647 1.00 87.25 427 ASN A O 1
ATOM 3389 N N . ALA A 1 428 ? -9.593 26.014 22.483 1.00 87.75 428 ALA A N 1
ATOM 3390 C CA . ALA A 1 428 ? -10.446 27.175 22.222 1.00 87.75 428 ALA A CA 1
ATOM 3391 C C . ALA A 1 428 ? -11.937 26.862 22.454 1.00 87.75 428 ALA A C 1
ATOM 3393 O O . ALA A 1 428 ? -12.701 27.704 22.931 1.00 87.75 428 ALA A O 1
ATOM 3394 N N . SER A 1 429 ? -12.387 25.644 22.131 1.00 89.19 429 SER A N 1
ATOM 3395 C CA . SER A 1 429 ? -13.741 25.185 22.464 1.00 89.19 429 SER A CA 1
ATOM 3396 C C . SER A 1 429 ? -13.950 25.064 23.975 1.00 89.19 429 SER A C 1
ATOM 3398 O O . SER A 1 429 ? -14.989 25.497 24.473 1.00 89.19 429 SER A O 1
ATOM 3400 N N . MET A 1 430 ? -12.988 24.490 24.697 1.00 89.81 430 MET A N 1
ATOM 3401 C CA . MET A 1 430 ? -13.023 24.326 26.149 1.00 89.81 430 MET A CA 1
ATOM 3402 C C . MET A 1 430 ? -13.111 25.687 26.842 1.00 89.81 430 MET A C 1
ATOM 3404 O O . MET A 1 430 ? -14.018 25.897 27.645 1.00 89.81 430 MET A O 1
ATOM 3408 N N . GLN A 1 431 ? -12.256 26.641 26.463 1.00 88.44 431 GLN A N 1
ATOM 3409 C CA . GLN A 1 431 ? -12.231 27.980 27.052 1.00 88.44 431 GLN A CA 1
ATOM 3410 C C . GLN A 1 431 ? -13.542 28.744 26.811 1.00 88.44 431 GLN A C 1
ATOM 3412 O O . GLN A 1 431 ? -14.118 29.294 27.749 1.00 88.44 431 GLN A O 1
ATOM 3417 N N . ARG A 1 432 ? -14.094 28.689 25.590 1.00 90.31 432 ARG A N 1
ATOM 3418 C 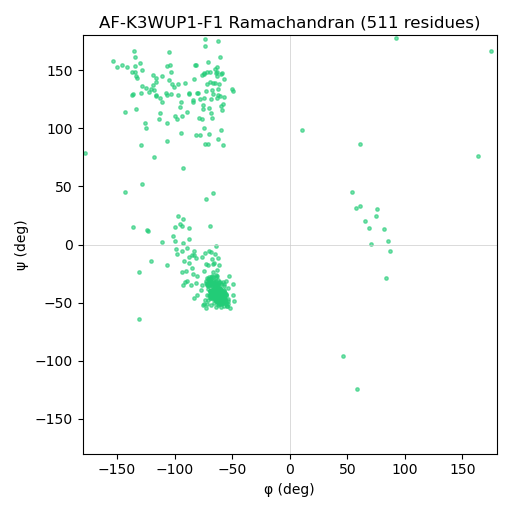CA . ARG A 1 432 ? -15.414 29.280 25.295 1.00 90.31 432 ARG A CA 1
ATOM 3419 C C . ARG A 1 432 ? -16.534 28.656 26.131 1.00 90.31 432 ARG A C 1
ATOM 3421 O O . ARG A 1 432 ? -17.450 29.355 26.560 1.00 90.31 432 ARG A O 1
ATOM 3428 N N . ASN A 1 433 ? -16.500 27.342 26.353 1.00 90.56 433 ASN A N 1
ATOM 3429 C CA . ASN A 1 433 ? -17.498 26.667 27.187 1.00 90.56 433 ASN A CA 1
ATOM 3430 C C . ASN A 1 433 ? -17.309 26.976 28.680 1.00 90.56 433 ASN A C 1
ATOM 3432 O O . ASN A 1 433 ? -18.305 27.115 29.385 1.00 90.56 433 ASN A O 1
ATOM 3436 N N . LYS A 1 434 ? -16.069 27.172 29.138 1.00 90.50 434 LYS A N 1
ATOM 3437 C CA . LYS A 1 434 ? -15.742 27.618 30.498 1.00 90.50 434 LYS A CA 1
ATOM 3438 C C . LYS A 1 434 ? -16.298 29.013 30.794 1.00 90.50 434 LYS A C 1
ATOM 3440 O O . LYS A 1 434 ? -16.927 29.214 31.830 1.00 90.50 434 LYS A O 1
ATOM 3445 N N . GLU A 1 435 ? -16.147 29.955 29.866 1.00 90.94 435 GLU A N 1
ATOM 3446 C CA . GLU A 1 435 ? -16.740 31.298 29.973 1.00 90.94 435 GLU A CA 1
ATOM 3447 C C . GLU A 1 435 ? -18.274 31.241 29.998 1.00 90.94 435 GLU A C 1
ATOM 3449 O O . GLU A 1 435 ? -18.910 31.873 30.843 1.00 90.94 435 GLU A O 1
ATOM 3454 N N . ARG A 1 436 ? -18.884 30.422 29.128 1.00 89.88 436 ARG A N 1
ATOM 3455 C CA . ARG A 1 436 ? -20.342 30.195 29.119 1.00 89.88 436 ARG A CA 1
ATOM 3456 C C . ARG A 1 436 ? -20.845 29.580 30.420 1.00 89.88 436 ARG A C 1
ATOM 3458 O O . ARG A 1 436 ? -21.908 29.970 30.895 1.00 89.88 436 ARG A O 1
ATOM 3465 N N . PHE A 1 437 ? -20.098 28.640 30.992 1.00 90.81 437 PHE A N 1
ATOM 3466 C CA . PHE A 1 437 ? -20.409 28.046 32.287 1.00 90.81 437 PHE A CA 1
ATOM 3467 C C . PHE A 1 437 ? -20.375 29.097 33.402 1.00 90.81 437 PHE A C 1
ATOM 3469 O O . PHE A 1 437 ? -21.332 29.200 34.170 1.00 90.81 437 PHE A O 1
ATOM 3476 N N . ALA A 1 438 ? -19.323 29.922 33.449 1.00 91.81 438 ALA A N 1
ATOM 3477 C CA . ALA A 1 438 ? -19.198 31.002 34.426 1.00 91.81 438 ALA A CA 1
ATOM 3478 C C . ALA A 1 438 ? -20.350 32.018 34.309 1.00 91.81 438 ALA A C 1
ATOM 3480 O O . ALA A 1 438 ? -20.986 32.345 35.311 1.00 91.81 438 ALA A O 1
ATOM 3481 N N . ALA A 1 439 ? -20.682 32.446 33.086 1.00 91.31 439 ALA A N 1
ATOM 3482 C CA . ALA A 1 439 ? -21.796 33.358 32.829 1.00 91.31 439 ALA A CA 1
ATOM 3483 C C . ALA A 1 439 ? -23.159 32.751 33.215 1.00 91.31 439 ALA A C 1
ATOM 3485 O O . ALA A 1 439 ? -23.989 33.425 33.823 1.00 91.31 439 ALA A O 1
ATOM 3486 N N . ALA A 1 440 ? -23.388 31.468 32.912 1.00 90.12 440 ALA A N 1
ATOM 3487 C CA . ALA A 1 440 ? -24.623 30.775 33.273 1.00 90.12 440 ALA A CA 1
ATOM 3488 C C . ALA A 1 440 ? -24.765 30.585 34.791 1.00 90.12 440 ALA A C 1
ATOM 3490 O O . ALA A 1 440 ? -25.872 30.699 35.306 1.00 90.12 440 ALA A O 1
ATOM 3491 N N . ARG A 1 441 ? -23.669 30.350 35.526 1.00 88.75 441 ARG A N 1
ATOM 3492 C CA . ARG A 1 441 ? -23.705 30.301 36.999 1.00 88.75 441 ARG A CA 1
ATOM 3493 C C . ARG A 1 441 ? -23.964 31.655 37.648 1.00 88.75 441 ARG A C 1
ATOM 3495 O O . ARG A 1 441 ? -24.553 31.689 38.723 1.00 88.75 441 ARG A O 1
ATOM 3502 N N . ALA A 1 442 ? -23.536 32.745 37.017 1.00 89.06 442 ALA A N 1
ATOM 3503 C CA . ALA A 1 442 ? -23.798 34.096 37.504 1.00 89.06 442 ALA A CA 1
ATOM 3504 C C . ALA A 1 442 ? -25.267 34.532 37.316 1.00 89.06 442 ALA A C 1
ATOM 3506 O O . ALA A 1 442 ? -25.707 35.492 37.943 1.00 89.06 442 ALA A O 1
ATOM 3507 N N . SER A 1 443 ? -26.036 33.837 36.470 1.00 87.25 443 SER A N 1
ATOM 3508 C CA . SER A 1 443 ? -27.441 34.141 36.195 1.00 87.25 443 SER A CA 1
ATOM 3509 C C . SER A 1 443 ? -28.387 33.268 37.030 1.00 87.25 443 SER A C 1
ATOM 3511 O O . SER A 1 443 ? -28.291 32.039 37.036 1.00 87.25 443 SER A O 1
ATOM 3513 N N . SER A 1 444 ? -29.338 33.895 37.727 1.00 80.56 444 SER A N 1
ATOM 3514 C CA . SER A 1 444 ? -30.359 33.176 38.501 1.00 80.56 444 SER A CA 1
ATOM 3515 C C . SER A 1 444 ? -31.313 32.406 37.574 1.00 80.56 444 SER A C 1
ATOM 3517 O O . SER A 1 444 ? -31.793 32.946 36.582 1.00 80.56 444 SER A O 1
ATOM 3519 N N . GLY A 1 445 ? -31.588 31.133 37.884 1.00 79.06 445 GLY A N 1
ATOM 3520 C CA . GLY A 1 445 ? -32.496 30.275 37.104 1.00 79.06 445 GLY A CA 1
ATOM 3521 C C . GLY A 1 445 ? -31.875 29.553 35.895 1.00 79.06 445 GLY A C 1
ATOM 3522 O O . GLY A 1 445 ? -32.575 28.817 35.203 1.00 79.06 445 GLY A O 1
ATOM 3523 N N . ALA A 1 446 ? -30.567 29.685 35.647 1.00 86.88 446 ALA A N 1
ATOM 3524 C CA . ALA A 1 446 ? -29.894 29.123 34.467 1.00 86.88 446 ALA A CA 1
ATOM 3525 C C . ALA A 1 446 ? -29.184 27.765 34.698 1.00 86.88 446 ALA A C 1
ATOM 3527 O O . ALA A 1 446 ? -28.271 27.402 33.950 1.00 86.88 446 ALA A O 1
ATOM 3528 N N . ALA A 1 447 ? -29.610 26.972 35.690 1.00 86.50 447 ALA A N 1
ATOM 3529 C CA . ALA A 1 447 ? -28.948 25.719 36.087 1.00 86.50 447 ALA A CA 1
ATOM 3530 C C . ALA A 1 447 ? -28.780 24.707 34.933 1.00 86.50 447 ALA A C 1
ATOM 3532 O O . ALA A 1 447 ? -27.704 24.140 34.750 1.00 86.50 447 ALA A O 1
ATOM 3533 N N . ALA A 1 448 ? -29.806 24.536 34.093 1.00 88.88 448 ALA A N 1
ATOM 3534 C CA . ALA A 1 448 ? -29.739 23.648 32.928 1.00 88.88 448 ALA A CA 1
ATOM 3535 C C . ALA A 1 448 ? -28.744 24.138 31.855 1.00 88.88 448 ALA A C 1
ATOM 3537 O O . ALA A 1 448 ? -28.131 23.333 31.153 1.00 88.88 448 ALA A O 1
ATOM 3538 N N . SER A 1 449 ? -28.568 25.458 31.723 1.00 88.38 449 SER A N 1
ATOM 3539 C CA . SER A 1 449 ? -27.589 26.057 30.808 1.00 88.38 449 SER A CA 1
ATOM 3540 C C . SER A 1 449 ? -26.162 25.848 31.316 1.00 88.38 449 SER A C 1
ATOM 3542 O O . SER A 1 449 ? -25.295 25.430 30.547 1.00 88.38 449 SER A O 1
ATOM 3544 N N . ALA A 1 450 ? -25.943 26.043 32.623 1.00 89.56 450 ALA A N 1
ATOM 3545 C CA . ALA A 1 450 ? -24.665 25.764 33.272 1.00 89.56 450 ALA A CA 1
ATOM 3546 C C . ALA A 1 450 ? -24.272 24.287 33.103 1.00 89.56 450 ALA A C 1
ATOM 3548 O O . ALA A 1 450 ? -23.190 24.003 32.599 1.00 89.56 450 ALA A O 1
ATOM 3549 N N . MET A 1 451 ? -25.185 23.352 33.380 1.00 91.19 451 MET A N 1
ATOM 3550 C CA . MET A 1 451 ? -24.929 21.914 33.218 1.00 91.19 451 MET A CA 1
ATOM 3551 C C . MET A 1 451 ? -24.543 21.534 31.774 1.00 91.19 451 MET A C 1
ATOM 3553 O O . MET A 1 451 ? -23.601 20.776 31.551 1.00 91.19 451 MET A O 1
ATOM 3557 N N . ARG A 1 452 ? -25.218 22.093 30.758 1.00 91.00 452 ARG A N 1
ATOM 3558 C CA . ARG A 1 452 ? -24.866 21.851 29.343 1.00 91.00 452 ARG A CA 1
ATOM 3559 C C . ARG A 1 452 ? -23.504 22.436 28.965 1.00 91.00 452 ARG A C 1
ATOM 3561 O O . ARG A 1 452 ? -22.793 21.841 28.155 1.00 91.00 452 ARG A O 1
ATOM 3568 N N . ALA A 1 453 ? -23.164 23.616 29.485 1.00 90.62 453 ALA A N 1
ATOM 3569 C CA . ALA A 1 453 ? -21.867 24.243 29.242 1.00 90.62 453 ALA A CA 1
ATOM 3570 C C . ALA A 1 453 ? -20.730 23.434 29.884 1.00 90.62 453 ALA A C 1
ATOM 3572 O O . ALA A 1 453 ? -19.711 23.215 29.234 1.00 90.62 453 ALA A O 1
ATOM 3573 N N . GLU A 1 454 ? -20.946 22.918 31.095 1.00 92.06 454 GLU A N 1
ATOM 3574 C CA . GLU A 1 454 ? -20.024 22.023 31.801 1.00 92.06 454 GLU A CA 1
ATOM 3575 C C . GLU A 1 454 ? -19.793 20.717 31.031 1.00 92.06 454 GLU A C 1
ATOM 3577 O O . GLU A 1 454 ? -18.650 20.371 30.745 1.00 92.06 454 GLU A O 1
ATOM 3582 N N . GLN A 1 455 ? -20.855 20.046 30.572 1.00 93.94 455 GLN A N 1
ATOM 3583 C CA . GLN A 1 455 ? -20.726 18.819 29.775 1.00 93.94 455 GLN A CA 1
ATOM 3584 C C . GLN A 1 455 ? -19.939 19.049 28.471 1.00 93.94 455 GLN A C 1
ATOM 3586 O O . GLN A 1 455 ? -19.108 18.230 28.078 1.00 93.94 455 GLN A O 1
ATOM 3591 N N . LYS A 1 456 ? -20.171 20.178 27.788 1.00 93.19 456 LYS A N 1
ATOM 3592 C CA . LYS A 1 456 ? -19.423 20.546 26.573 1.00 93.19 456 LYS A CA 1
ATOM 3593 C C . LYS A 1 456 ? -17.981 20.962 26.862 1.00 93.19 456 LYS A C 1
ATOM 3595 O O . LYS A 1 456 ? -17.138 20.835 25.976 1.00 93.19 456 LYS A O 1
ATOM 3600 N N . MET A 1 457 ? -17.709 21.506 28.046 1.00 91.38 457 MET A N 1
ATOM 3601 C CA . MET A 1 457 ? -16.357 21.812 28.508 1.00 91.38 457 MET A CA 1
ATOM 3602 C C . MET A 1 457 ? -15.588 20.512 28.752 1.00 91.38 457 MET A C 1
ATOM 3604 O O . MET A 1 457 ? -14.553 20.334 28.120 1.00 91.38 457 MET A O 1
ATOM 3608 N N . ALA A 1 458 ? -16.145 19.582 29.533 1.00 93.19 458 ALA A N 1
ATOM 3609 C CA . ALA A 1 458 ? -15.551 18.268 29.793 1.00 93.19 458 ALA A CA 1
ATOM 3610 C C . ALA A 1 458 ? -15.299 17.484 28.491 1.00 93.19 458 ALA A C 1
ATOM 3612 O O . ALA A 1 458 ? -14.186 17.056 28.220 1.00 93.19 458 ALA A O 1
ATOM 3613 N N . SER A 1 459 ? -16.285 17.424 27.588 1.00 94.50 459 SER A N 1
ATOM 3614 C CA . SER A 1 459 ? -16.107 16.786 26.273 1.00 94.50 459 SER A CA 1
ATOM 3615 C C . SER A 1 459 ? -15.042 17.468 25.393 1.00 94.50 459 SER A C 1
ATOM 3617 O O . SER A 1 459 ? -14.422 16.821 24.547 1.00 94.50 459 SER A O 1
ATOM 3619 N N . ALA A 1 460 ? -14.833 18.782 25.524 1.00 91.81 460 ALA A N 1
ATOM 3620 C CA . ALA A 1 460 ? -13.761 19.476 24.810 1.00 91.81 460 ALA A CA 1
ATOM 3621 C C . ALA A 1 460 ? -12.386 19.209 25.442 1.00 91.81 460 ALA A C 1
ATOM 3623 O O . ALA A 1 460 ? -11.409 19.089 24.707 1.00 91.81 460 ALA A O 1
ATOM 3624 N N . GLU A 1 461 ? -12.322 19.081 26.766 1.00 91.62 461 GLU A N 1
ATOM 3625 C CA . GLU A 1 461 ? -11.122 18.690 27.505 1.00 91.62 461 GLU A CA 1
ATOM 3626 C C . GLU A 1 461 ? -10.689 17.258 27.162 1.00 91.62 461 GLU A C 1
ATOM 3628 O O . GLU A 1 461 ? -9.531 17.051 26.804 1.00 91.62 461 GLU A O 1
ATOM 3633 N N . ASP A 1 462 ? -11.619 16.299 27.130 1.00 93.31 462 ASP A N 1
ATOM 3634 C CA . ASP A 1 462 ? -11.343 14.918 26.710 1.00 93.31 462 ASP A CA 1
ATOM 3635 C C . ASP A 1 462 ? -10.795 14.862 25.278 1.00 93.31 462 ASP A C 1
ATOM 3637 O O . ASP A 1 462 ? -9.784 14.210 25.010 1.00 93.31 462 ASP A O 1
ATOM 3641 N N . ARG A 1 463 ? -11.414 15.606 24.347 1.00 91.75 463 ARG A N 1
ATOM 3642 C CA . ARG A 1 463 ? -10.921 15.718 22.963 1.00 91.75 463 ARG A CA 1
ATOM 3643 C C . ARG A 1 463 ? -9.532 16.343 22.890 1.00 91.75 463 ARG A C 1
ATOM 3645 O O . ARG A 1 463 ? -8.709 15.890 22.101 1.00 91.75 463 ARG A O 1
ATOM 3652 N N . MET A 1 464 ? -9.261 17.367 23.700 1.00 89.38 464 MET A N 1
ATOM 3653 C CA . MET A 1 464 ? -7.943 17.996 23.772 1.00 89.38 464 MET A CA 1
ATOM 3654 C C . MET A 1 464 ? -6.890 17.007 24.284 1.00 89.38 464 MET A C 1
ATOM 3656 O O . MET A 1 464 ? -5.806 16.929 23.710 1.00 89.38 464 MET A O 1
ATOM 3660 N N . ASN A 1 465 ? -7.194 16.260 25.346 1.00 91.25 465 ASN A N 1
ATOM 3661 C CA . ASN A 1 465 ? -6.282 15.274 25.922 1.00 91.25 465 ASN A CA 1
ATOM 3662 C C . ASN A 1 465 ? -5.996 14.143 24.929 1.00 91.25 465 ASN A C 1
ATOM 3664 O O . ASN A 1 465 ? -4.831 13.840 24.684 1.00 91.25 465 ASN A O 1
ATOM 3668 N N . HIS A 1 466 ? -7.025 13.626 24.255 1.00 90.75 466 HIS A N 1
ATOM 3669 C CA . HIS A 1 466 ? -6.846 12.635 23.197 1.00 90.75 466 HIS A CA 1
ATOM 3670 C C . HIS A 1 466 ? -5.978 13.160 22.040 1.00 90.75 466 HIS A C 1
ATOM 3672 O O . HIS A 1 466 ? -5.054 12.484 21.594 1.00 90.75 466 HIS A O 1
ATOM 3678 N N . ALA A 1 467 ? -6.211 14.392 21.576 1.00 88.88 467 ALA A N 1
ATOM 3679 C CA . ALA A 1 467 ? -5.388 14.992 20.526 1.00 88.88 467 ALA A CA 1
ATOM 3680 C C . ALA A 1 467 ? -3.925 15.192 20.978 1.00 88.88 467 ALA A C 1
ATOM 3682 O O . ALA A 1 467 ? -3.005 14.956 20.197 1.00 88.88 467 ALA A O 1
ATOM 3683 N N . LYS A 1 468 ? -3.677 15.546 22.249 1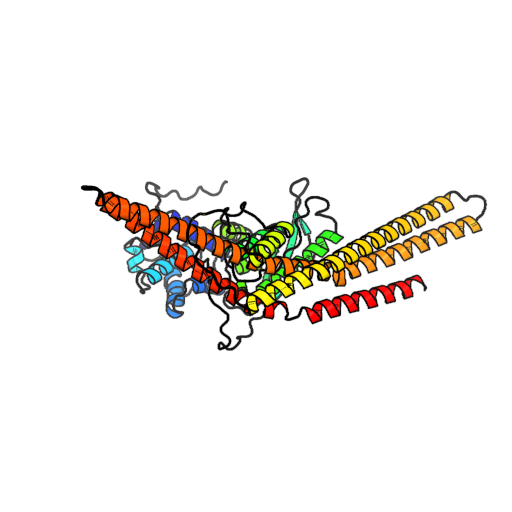.00 90.38 468 LYS A N 1
ATOM 3684 C CA . LYS A 1 468 ? -2.315 15.624 22.815 1.00 90.38 468 LYS A CA 1
ATOM 3685 C C . LYS A 1 468 ? -1.618 14.264 22.817 1.00 90.38 468 LYS A C 1
ATOM 3687 O O . LYS A 1 468 ? -0.447 14.191 22.446 1.00 90.38 468 LYS A O 1
ATOM 3692 N N . GLU A 1 469 ? -2.328 13.204 23.199 1.00 91.69 469 GLU A N 1
ATOM 3693 C CA . GLU A 1 469 ? -1.816 11.831 23.123 1.00 91.69 469 GLU A CA 1
ATOM 3694 C C . GLU A 1 469 ? -1.453 11.464 21.680 1.00 91.69 469 GLU A C 1
ATOM 3696 O O . GLU A 1 469 ? -0.373 10.928 21.447 1.00 91.69 469 GLU A O 1
ATOM 3701 N N . GLN A 1 470 ? -2.288 11.827 20.697 1.00 90.44 470 GLN A N 1
ATOM 3702 C CA . GLN A 1 470 ? -1.985 11.616 19.275 1.00 90.44 470 GLN A CA 1
ATOM 3703 C C . GLN A 1 470 ? -0.726 12.367 18.826 1.00 90.44 470 GLN A C 1
ATOM 3705 O O . GLN A 1 470 ? 0.113 11.794 18.134 1.00 90.44 470 GLN A O 1
ATOM 3710 N N . VAL A 1 471 ? -0.538 13.623 19.246 1.00 89.88 471 VAL A N 1
ATOM 3711 C CA . VAL A 1 471 ? 0.678 14.396 18.928 1.00 89.88 471 VAL A CA 1
ATOM 3712 C C . VAL A 1 471 ? 1.938 13.697 19.445 1.00 89.88 471 VAL A C 1
ATOM 3714 O O . VAL A 1 471 ? 2.934 13.606 18.719 1.00 89.88 471 VAL A O 1
ATOM 3717 N N . GLN A 1 472 ? 1.908 13.208 20.687 1.00 90.75 472 GLN A N 1
ATOM 3718 C CA . GLN A 1 472 ? 3.033 12.485 21.288 1.00 90.75 472 GLN A CA 1
ATOM 3719 C C . GLN A 1 472 ? 3.257 11.133 20.610 1.00 90.75 472 GLN A C 1
ATOM 3721 O O . GLN A 1 472 ? 4.390 10.787 20.277 1.00 90.75 472 GLN A O 1
ATOM 3726 N N . PHE A 1 473 ? 2.180 10.394 20.354 1.00 91.88 473 PHE A N 1
ATOM 3727 C CA . PHE A 1 473 ? 2.225 9.097 19.698 1.00 91.88 473 PHE A CA 1
ATOM 3728 C C . PHE A 1 473 ? 2.825 9.184 18.286 1.00 91.88 473 PHE A C 1
ATOM 3730 O O . PHE A 1 473 ? 3.736 8.419 17.963 1.00 91.88 473 PHE A O 1
ATOM 3737 N N . ILE A 1 474 ? 2.371 10.133 17.460 1.00 91.94 474 ILE A N 1
ATOM 3738 C CA . ILE A 1 474 ? 2.894 10.321 16.100 1.00 91.94 474 ILE A CA 1
ATOM 3739 C C . ILE A 1 474 ? 4.374 10.722 16.153 1.00 91.94 474 ILE A C 1
ATOM 3741 O O . ILE A 1 474 ? 5.172 10.208 15.373 1.00 91.94 474 ILE A O 1
ATOM 3745 N N . ALA A 1 475 ? 4.766 11.584 17.102 1.00 91.06 475 ALA A N 1
ATOM 3746 C CA . ALA A 1 475 ? 6.167 11.970 17.276 1.00 91.06 475 ALA A CA 1
ATOM 3747 C C . ALA A 1 475 ? 7.063 10.763 17.582 1.00 91.06 475 ALA A C 1
ATOM 3749 O O . ALA A 1 475 ? 8.074 10.563 16.913 1.00 91.06 475 ALA A O 1
ATOM 3750 N N . SER A 1 476 ? 6.676 9.948 18.566 1.00 91.50 476 SER A N 1
ATOM 3751 C CA . SER A 1 476 ? 7.417 8.744 18.952 1.00 91.50 476 SER A CA 1
ATOM 3752 C C . SER A 1 476 ? 7.443 7.708 17.830 1.00 91.50 476 SER A C 1
ATOM 3754 O O . SER A 1 476 ? 8.487 7.108 17.578 1.00 91.50 476 SER A O 1
ATOM 3756 N N . SER A 1 477 ? 6.330 7.535 17.115 1.00 91.75 477 SER A N 1
ATOM 3757 C CA . SER A 1 477 ? 6.247 6.605 15.983 1.00 91.75 477 SER A CA 1
ATOM 3758 C C . SER A 1 477 ? 7.164 7.013 14.845 1.00 91.75 477 SER A C 1
ATOM 3760 O O . SER A 1 477 ? 7.879 6.166 14.317 1.00 91.75 477 SER A O 1
ATOM 3762 N N . LEU A 1 478 ? 7.231 8.309 14.521 1.00 91.50 478 LEU A N 1
ATOM 3763 C CA . LEU A 1 478 ? 8.114 8.792 13.466 1.00 91.50 478 LEU A CA 1
ATOM 3764 C C . LEU A 1 478 ? 9.591 8.501 13.774 1.00 91.50 478 LEU A C 1
ATOM 3766 O O . LEU A 1 478 ? 10.347 8.184 12.860 1.00 91.50 478 LEU A O 1
ATOM 3770 N N . LYS A 1 479 ? 10.011 8.530 15.047 1.00 90.88 479 LYS A N 1
ATOM 3771 C CA . LYS A 1 479 ? 11.385 8.150 15.431 1.00 90.88 479 LYS A CA 1
ATOM 3772 C C . LYS A 1 479 ? 11.697 6.688 15.109 1.00 90.88 479 LYS A C 1
ATOM 3774 O O . LYS A 1 479 ? 12.805 6.380 14.673 1.00 90.88 479 LYS A O 1
ATOM 3779 N N . VAL A 1 480 ? 10.741 5.790 15.343 1.00 90.19 480 VAL A N 1
ATOM 3780 C CA . VAL A 1 480 ? 10.880 4.354 15.047 1.00 90.19 480 VAL A CA 1
ATOM 3781 C C . VAL A 1 480 ? 10.853 4.127 13.537 1.00 90.19 480 VAL A C 1
ATOM 3783 O O . VAL A 1 480 ? 11.739 3.478 12.979 1.00 90.19 480 VAL A O 1
ATOM 3786 N N . GLU A 1 481 ? 9.880 4.726 12.861 1.00 90.62 481 GLU A N 1
ATOM 3787 C CA . GLU A 1 481 ? 9.660 4.544 11.431 1.00 90.62 481 GLU A CA 1
ATOM 3788 C C . GLU A 1 481 ? 10.756 5.190 10.575 1.00 90.62 481 GLU A C 1
ATOM 3790 O O . GLU A 1 481 ? 11.152 4.613 9.566 1.00 90.62 481 GLU A O 1
ATOM 3795 N N . SER A 1 482 ? 11.345 6.313 11.000 1.00 87.81 482 SER A N 1
ATOM 3796 C CA . SER A 1 482 ? 12.499 6.909 10.310 1.00 87.81 482 SER A CA 1
ATOM 3797 C C . SER A 1 482 ? 13.702 5.961 10.301 1.00 87.81 482 SER A C 1
ATOM 3799 O O . SER A 1 482 ? 14.358 5.819 9.273 1.00 87.81 482 SER A O 1
ATOM 3801 N N . LYS A 1 483 ? 13.968 5.252 11.409 1.00 87.06 483 LYS A N 1
ATOM 3802 C CA . LYS A 1 483 ? 15.042 4.243 11.462 1.00 87.06 483 LYS A CA 1
ATOM 3803 C C . LYS A 1 483 ? 14.742 3.052 10.550 1.00 87.06 483 LYS A C 1
ATOM 3805 O O . LYS A 1 483 ? 15.634 2.555 9.861 1.00 87.06 483 LYS A O 1
ATOM 3810 N N . ARG A 1 484 ? 13.481 2.604 10.522 1.00 85.44 484 ARG A N 1
ATOM 3811 C CA . ARG A 1 484 ? 13.023 1.547 9.607 1.00 85.44 484 ARG A CA 1
ATOM 3812 C C . ARG A 1 484 ? 13.217 1.970 8.151 1.00 85.44 484 ARG A C 1
ATOM 3814 O O . ARG A 1 484 ? 13.730 1.185 7.364 1.00 85.44 484 ARG A O 1
ATOM 3821 N N . MET A 1 485 ? 12.862 3.205 7.807 1.00 82.12 485 MET A N 1
ATOM 3822 C CA . MET A 1 485 ? 12.999 3.751 6.458 1.00 82.12 485 MET A CA 1
ATOM 3823 C C . MET A 1 485 ? 14.458 3.795 5.981 1.00 82.12 485 MET A C 1
ATOM 3825 O O . MET A 1 485 ? 14.723 3.511 4.813 1.00 82.12 485 MET A O 1
ATOM 3829 N N . ASP A 1 486 ? 15.398 4.136 6.864 1.00 80.06 486 ASP A N 1
ATOM 3830 C CA . ASP A 1 486 ? 16.827 4.176 6.526 1.00 80.06 486 ASP A CA 1
ATOM 3831 C C . ASP A 1 486 ? 17.432 2.776 6.321 1.00 80.06 486 ASP A C 1
ATOM 3833 O O . ASP A 1 486 ? 18.483 2.626 5.688 1.00 80.06 486 ASP A O 1
ATOM 3837 N N . THR A 1 487 ? 16.753 1.729 6.797 1.00 78.38 487 THR A N 1
ATOM 3838 C CA . THR A 1 487 ? 17.162 0.340 6.574 1.00 78.38 487 THR A CA 1
ATOM 3839 C C . THR A 1 487 ? 16.996 -0.016 5.094 1.00 78.38 487 THR A C 1
ATOM 3841 O O . THR A 1 487 ? 15.927 0.143 4.516 1.00 78.38 487 THR A O 1
ATOM 3844 N N . GLY A 1 488 ? 18.063 -0.495 4.451 1.00 76.12 488 GLY A N 1
ATOM 3845 C CA . GLY A 1 488 ? 18.048 -0.881 3.031 1.00 76.12 488 GLY A CA 1
ATOM 3846 C C . GLY A 1 488 ? 18.254 0.277 2.045 1.00 76.12 488 GLY A C 1
ATOM 3847 O O . GLY A 1 488 ? 18.906 0.072 1.025 1.00 76.12 488 GLY A O 1
ATOM 3848 N N . LYS A 1 489 ? 17.864 1.513 2.392 1.00 84.56 489 LYS A N 1
ATOM 3849 C CA . LYS A 1 489 ? 17.987 2.713 1.535 1.00 84.56 489 LYS A CA 1
ATOM 3850 C C . LYS A 1 489 ? 19.373 2.889 0.902 1.00 84.56 489 LYS A C 1
ATOM 3852 O O . LYS A 1 489 ? 19.489 3.111 -0.301 1.00 84.56 489 LYS A O 1
ATOM 3857 N N . THR A 1 490 ? 20.436 2.785 1.701 1.00 85.44 490 THR A N 1
ATOM 3858 C CA . THR A 1 490 ? 21.819 2.919 1.207 1.00 85.44 490 THR A CA 1
ATOM 3859 C C . THR A 1 490 ? 22.180 1.815 0.215 1.00 85.44 490 THR A C 1
ATOM 3861 O O . THR A 1 490 ? 22.878 2.073 -0.763 1.00 85.44 490 THR A O 1
ATOM 3864 N N . SER A 1 491 ? 21.701 0.592 0.452 1.00 87.75 491 SER A N 1
ATOM 3865 C CA . SER A 1 491 ? 21.917 -0.550 -0.439 1.00 87.75 491 SER A CA 1
ATOM 3866 C C . SER A 1 491 ? 21.205 -0.337 -1.772 1.00 87.75 491 SER A C 1
ATOM 3868 O O . SER A 1 491 ? 21.826 -0.483 -2.822 1.00 87.75 491 SER A O 1
ATOM 3870 N N . ASP A 1 492 ? 19.942 0.089 -1.737 1.00 87.62 492 ASP A N 1
ATOM 3871 C CA . ASP A 1 492 ? 19.134 0.328 -2.936 1.00 87.62 492 ASP A CA 1
ATOM 3872 C C . ASP A 1 492 ? 19.744 1.427 -3.811 1.00 87.62 492 ASP A C 1
ATOM 3874 O O . ASP A 1 492 ? 19.943 1.231 -5.009 1.00 87.62 492 ASP A O 1
ATOM 3878 N N . LEU A 1 493 ? 20.129 2.557 -3.208 1.00 90.56 493 LEU A N 1
ATOM 3879 C CA . LEU A 1 493 ? 20.784 3.657 -3.921 1.00 90.56 493 LEU A CA 1
ATOM 3880 C C . LEU A 1 493 ? 22.145 3.246 -4.490 1.00 90.56 493 LEU A C 1
ATOM 3882 O O . LEU A 1 493 ? 22.472 3.598 -5.623 1.00 90.56 493 LEU A O 1
ATOM 3886 N N . LYS A 1 494 ? 22.939 2.484 -3.731 1.00 93.06 494 LYS A N 1
ATOM 3887 C CA . LYS A 1 494 ? 24.224 1.962 -4.209 1.00 93.06 494 LYS A CA 1
ATOM 3888 C C . LYS A 1 494 ? 24.027 1.048 -5.417 1.00 93.06 494 LYS A C 1
ATOM 3890 O O . LYS A 1 494 ? 24.737 1.198 -6.407 1.00 93.06 494 LYS A O 1
ATOM 3895 N N . ASN A 1 495 ? 23.069 0.127 -5.347 1.00 94.06 495 ASN A N 1
ATOM 3896 C CA . ASN A 1 495 ? 22.768 -0.796 -6.437 1.00 94.06 495 ASN A CA 1
ATOM 3897 C C . ASN A 1 495 ? 22.257 -0.051 -7.674 1.00 94.06 495 ASN A C 1
ATOM 3899 O O . ASN A 1 495 ? 22.695 -0.360 -8.777 1.00 94.06 495 ASN A O 1
ATOM 3903 N N . ALA A 1 496 ? 21.419 0.972 -7.490 1.00 93.44 496 ALA A N 1
ATOM 3904 C CA . ALA A 1 496 ? 20.928 1.820 -8.573 1.00 93.44 496 ALA A CA 1
ATOM 3905 C C . ALA A 1 496 ? 22.065 2.556 -9.301 1.00 93.44 496 ALA A C 1
ATOM 3907 O O . ALA A 1 496 ? 22.106 2.592 -10.528 1.00 93.44 496 ALA A O 1
ATOM 3908 N N . LEU A 1 497 ? 23.016 3.122 -8.550 1.00 94.12 497 LEU A N 1
ATOM 3909 C CA . LEU A 1 497 ? 24.170 3.825 -9.120 1.00 94.12 497 LEU A CA 1
ATOM 3910 C C . LEU A 1 497 ? 25.137 2.875 -9.834 1.00 94.12 497 LEU A C 1
ATOM 3912 O O . LEU A 1 497 ? 25.636 3.206 -10.907 1.00 94.12 497 LEU A O 1
ATOM 3916 N N . LEU A 1 498 ? 25.387 1.693 -9.262 1.00 95.25 498 LEU A N 1
ATOM 3917 C CA . LEU A 1 498 ? 26.195 0.659 -9.913 1.00 95.25 498 LEU A CA 1
ATOM 3918 C C . LEU A 1 498 ? 25.530 0.166 -11.202 1.00 95.25 498 LEU A C 1
ATOM 3920 O O . LEU A 1 498 ? 26.211 -0.003 -12.209 1.00 95.25 498 LEU A O 1
ATOM 3924 N N . ALA A 1 499 ? 24.210 -0.031 -11.184 1.00 93.31 499 ALA A N 1
ATOM 3925 C CA . ALA A 1 499 ? 23.449 -0.410 -12.366 1.00 93.31 499 ALA A CA 1
ATOM 3926 C C . ALA A 1 499 ? 23.551 0.657 -13.460 1.00 93.31 499 ALA A C 1
ATOM 3928 O O . ALA A 1 499 ? 23.873 0.312 -14.590 1.00 93.31 499 ALA A O 1
ATOM 3929 N N . LEU A 1 500 ? 23.360 1.937 -13.121 1.00 94.31 500 LEU A N 1
ATOM 3930 C CA . LEU A 1 500 ? 23.531 3.040 -14.069 1.00 94.31 500 LEU A CA 1
ATOM 3931 C C . LEU A 1 500 ? 24.929 3.023 -14.705 1.00 94.31 500 LEU A C 1
ATOM 3933 O O . LEU A 1 500 ? 25.043 3.038 -15.925 1.00 94.31 500 LEU A O 1
ATOM 3937 N N . ALA A 1 501 ? 25.986 2.943 -13.891 1.00 94.25 501 ALA A N 1
ATOM 3938 C CA . ALA A 1 501 ? 27.363 2.965 -14.385 1.00 94.25 501 ALA A CA 1
ATOM 3939 C C . ALA A 1 501 ? 27.679 1.782 -15.316 1.00 94.25 501 ALA A C 1
ATOM 3941 O O . ALA A 1 501 ? 28.278 1.975 -16.372 1.00 94.25 501 ALA A O 1
ATOM 3942 N N . ASN A 1 502 ? 27.258 0.571 -14.941 1.00 94.12 502 ASN A N 1
ATOM 3943 C CA . ASN A 1 502 ? 27.491 -0.626 -15.749 1.00 94.12 502 ASN A CA 1
ATOM 3944 C C . ASN A 1 502 ? 26.688 -0.596 -17.053 1.00 94.12 502 ASN A C 1
ATOM 3946 O O . ASN A 1 502 ? 27.235 -0.902 -18.105 1.00 94.12 502 ASN A O 1
ATOM 3950 N N . LEU A 1 503 ? 25.417 -0.181 -17.002 1.00 92.94 503 LEU A N 1
ATOM 3951 C CA . LEU A 1 503 ? 24.570 -0.093 -18.192 1.00 92.94 503 LEU A CA 1
ATOM 3952 C C . LEU A 1 503 ? 25.112 0.923 -19.200 1.00 92.94 503 LEU A C 1
ATOM 3954 O O . LEU A 1 503 ? 25.076 0.655 -20.397 1.00 92.94 503 LEU A O 1
ATOM 3958 N N . GLU A 1 504 ? 25.609 2.074 -18.742 1.00 90.81 504 GLU A N 1
ATOM 3959 C CA . GLU A 1 504 ? 26.243 3.077 -19.612 1.00 90.81 504 GLU A CA 1
ATOM 3960 C C . GLU A 1 504 ? 27.558 2.574 -20.216 1.00 90.81 504 GLU A C 1
ATOM 3962 O O . GLU A 1 504 ? 27.793 2.735 -21.415 1.00 90.81 504 GLU A O 1
ATOM 3967 N N . LEU A 1 505 ? 28.398 1.900 -19.423 1.00 92.12 505 LEU A N 1
ATOM 3968 C CA . LEU A 1 505 ? 29.631 1.294 -19.928 1.00 92.12 505 LEU A CA 1
ATOM 3969 C C . LEU A 1 505 ? 29.341 0.247 -21.014 1.00 92.12 505 LEU A C 1
ATOM 3971 O O . LEU A 1 505 ? 29.941 0.298 -22.089 1.00 92.12 505 LEU A O 1
ATOM 3975 N N . ASP A 1 506 ? 28.410 -0.670 -20.746 1.00 90.25 506 ASP A N 1
ATOM 3976 C CA . ASP A 1 506 ? 28.047 -1.748 -21.668 1.00 90.25 506 ASP A CA 1
ATOM 3977 C C . ASP A 1 506 ? 27.526 -1.198 -22.999 1.00 90.25 506 ASP A C 1
ATOM 3979 O O . ASP A 1 506 ? 27.902 -1.696 -24.062 1.00 90.25 506 ASP A O 1
ATOM 3983 N N . TYR A 1 507 ? 26.710 -0.142 -22.963 1.00 88.81 507 TYR A N 1
ATOM 3984 C CA . TYR A 1 507 ? 26.224 0.507 -24.178 1.00 88.81 507 TYR A CA 1
ATOM 3985 C C . TYR A 1 507 ? 27.337 1.150 -24.988 1.00 88.81 507 TYR A C 1
ATOM 3987 O O . TYR A 1 507 ? 27.400 0.949 -26.198 1.00 88.81 507 TYR A O 1
ATOM 3995 N N . HIS A 1 508 ? 28.237 1.899 -24.351 1.00 89.00 508 HIS A N 1
ATOM 3996 C CA . HIS A 1 508 ? 29.335 2.536 -25.071 1.00 89.00 508 HIS A CA 1
ATOM 3997 C C . HIS A 1 508 ? 30.280 1.518 -25.717 1.00 89.00 508 HIS A C 1
ATOM 3999 O O . HIS A 1 508 ? 30.766 1.768 -26.819 1.00 89.00 508 HIS A O 1
ATOM 4005 N N . ILE A 1 509 ? 30.496 0.366 -25.075 1.00 90.50 509 ILE A N 1
ATOM 4006 C CA . ILE A 1 509 ? 31.259 -0.744 -25.657 1.00 90.50 509 ILE A CA 1
ATOM 4007 C C . ILE A 1 509 ? 30.517 -1.327 -26.865 1.00 90.50 509 ILE A C 1
ATOM 4009 O O . ILE A 1 509 ? 31.109 -1.460 -27.932 1.00 90.50 509 ILE A O 1
ATOM 4013 N N . GLN A 1 510 ? 29.228 -1.645 -26.719 1.00 87.56 510 GLN A N 1
ATOM 4014 C CA . GLN A 1 510 ? 28.436 -2.268 -27.786 1.00 87.56 510 GLN A CA 1
ATOM 4015 C C . GLN A 1 510 ? 28.172 -1.334 -28.968 1.00 87.56 510 GLN A C 1
ATOM 4017 O O . GLN A 1 510 ? 28.093 -1.797 -30.093 1.00 87.56 510 GLN A O 1
ATOM 4022 N N . ARG A 1 511 ? 28.061 -0.025 -28.731 1.00 84.75 511 ARG A N 1
ATOM 4023 C CA . ARG A 1 511 ? 27.915 0.989 -29.781 1.00 84.75 511 ARG A CA 1
ATOM 4024 C C . ARG A 1 511 ? 29.195 1.179 -30.599 1.00 84.75 511 ARG A C 1
ATOM 4026 O O . ARG A 1 511 ? 29.122 1.635 -31.736 1.00 84.75 511 ARG A O 1
ATOM 4033 N N . ALA A 1 512 ? 30.356 0.956 -29.984 1.00 84.12 512 ALA A N 1
ATOM 4034 C CA . ALA A 1 512 ? 31.651 1.112 -30.641 1.00 84.12 512 ALA A CA 1
ATOM 4035 C C . ALA A 1 512 ? 32.077 -0.135 -31.434 1.00 84.12 512 ALA A C 1
ATOM 4037 O O . ALA A 1 512 ? 32.892 -0.003 -32.348 1.00 84.12 512 ALA A O 1
ATOM 4038 N N . ALA A 1 513 ? 31.575 -1.310 -31.043 1.00 75.06 513 ALA A N 1
ATOM 4039 C CA . ALA A 1 513 ? 31.732 -2.577 -31.757 1.00 75.06 513 ALA A CA 1
ATOM 4040 C C . ALA A 1 513 ? 30.823 -2.628 -32.990 1.00 75.06 513 ALA A C 1
ATOM 4042 O O . ALA A 1 513 ? 31.275 -3.216 -34.000 1.00 75.06 513 ALA A O 1
#

pLDDT: mean 84.88, std 14.62, range [27.55, 96.75]

Organism: Globisporangium ultimum (strain ATCC 200006 / CBS 805.95 / DAOM BR144) (NCBI:txid431595)

InterPro domains:
  IPR001683 Phox homology [PF00787] (179-252)
  IPR001683 Phox homology [PS50195] (142-259)
  IPR001683 Phox homology [SM00312] (141-255)
  IPR011992 EF-hand domain pair [SSF47473] (29-103)
  IPR015404 Sorting nexin/Vps5-like, C-terminal [PF09325] (315-499)
  IPR027267 AH/BAR domain superfamily [G3DSA:1.20.1270.60] (305-513)
  IPR027267 AH/BAR domain superfamily [SSF103657] (303-508)
  IPR036871 PX domain superfamily [G3DSA:3.30.1520.10] (139-275)
  IPR036871 PX domain superfamily [SSF64268] (144-254)

Foldseek 3Di:
DPDPDDDDDDDPDQKDWDAAQPGIFIDGVVLVLLLVLVQQQLPLVPPQKHFPLSQQLQLVLLVDDPVLLQLLCCVLVVNHNDRIHHSSSSSSSQVQQQVCVVPVDRDCVVRRVHDDTDGRDSPQLPPQLLDDDDPPDPCPPKDKDKAWDQWDWDDDDPVTFTKIWIWIAIPDSSASDRIAIAIDGLVLVVLLQLLCVVRHLQALQADADDDDPPCCVPRLNSVLNRLRSRVRLVVLCPDPTSVNHSSNSSVGGGYPSSSVSVCVVSPSPVPPVPDPDDPVNLVVLVVCVVVVNPPPDDPDDFDDDDDDPVLVVLVVVLVVVLVVLVVVLVVLVVVLVVLLVVLVVLLVQLVVLLVVLVVPDPDPVSSVVSPVSSVLSNVLSVLSVVLSSLLCSQANSLSVSLSSSSSSLSSSVVSLVVLSVQLRVLSVQLVVLVVQLVVLVVDPPSVVSNVVSVVSNVVSVVSNVVSSSVNVSSSVSSSVNVVVSPVCSVVSNVRSVVSNVVSVVVSVVVSVD

Solvent-accessible surface area (backbone atoms only — not comparable to full-atom values): 27982 Å² total; per-residue (Å²): 143,87,79,91,81,88,80,92,71,85,77,88,57,73,48,51,72,50,84,48,92,94,45,59,34,71,42,45,50,70,54,52,57,51,46,54,32,50,46,34,36,46,20,41,85,68,80,72,42,34,41,57,53,24,48,50,16,55,53,56,46,47,70,60,55,71,66,55,54,53,47,36,52,23,53,32,45,70,69,42,85,59,66,57,33,44,67,70,29,45,47,47,29,49,52,43,49,17,41,29,76,74,69,75,49,88,58,70,67,57,48,57,70,57,68,92,66,68,82,57,63,51,53,79,77,38,68,55,58,90,60,72,88,65,92,84,60,80,79,75,79,75,45,70,50,61,46,50,44,81,73,44,81,42,72,61,85,90,64,52,45,59,32,28,42,37,40,38,35,38,74,50,75,69,42,51,57,52,64,35,76,29,79,46,38,69,70,55,55,51,50,44,52,52,44,48,55,73,62,26,51,36,50,69,57,70,44,70,64,82,91,60,84,73,68,62,78,38,67,70,57,46,50,54,42,37,53,36,46,32,52,27,53,43,54,42,52,72,31,82,61,55,51,62,26,58,62,54,47,37,72,48,46,22,26,76,64,6,40,54,32,45,48,69,71,60,54,72,73,82,74,58,86,61,68,78,72,49,73,73,56,48,56,54,48,56,52,27,54,79,68,63,61,78,67,81,89,60,100,61,90,75,81,86,76,84,80,53,70,69,56,52,51,51,52,54,51,50,56,57,47,45,60,51,47,50,50,51,37,52,50,49,52,51,51,52,52,49,52,53,50,51,29,50,53,35,32,52,50,9,54,49,31,39,55,48,21,75,69,43,81,88,40,71,64,62,17,51,51,27,36,54,50,8,55,49,32,34,51,53,17,52,54,45,49,59,47,46,56,46,41,39,63,49,26,48,49,50,48,50,49,55,46,36,43,51,53,23,49,49,48,28,53,49,44,30,51,52,25,48,50,46,25,52,54,21,47,56,48,20,53,56,22,49,53,50,22,54,55,25,66,73,39,89,91,29,64,72,57,21,53,52,22,47,54,51,20,52,56,19,46,54,49,20,52,53,23,49,50,47,31,53,48,26,52,57,32,41,61,55,42,53,56,56,59,57,56,62,45,64,57,53,54,50,52,18,52,51,46,43,55,50,53,54,51,52,47,57,53,61,69,73,104